Protein AF-0000000083546519 (afdb_homodimer)

Solvent-accessible surface area (backbone atoms only — not comparable to full-atom values): 33493 Å² total; per-residue (Å²): 128,83,66,42,63,59,53,36,8,59,69,40,72,47,51,48,66,50,45,44,37,45,74,42,60,39,81,87,55,53,68,71,55,40,50,40,39,49,52,29,22,59,76,56,67,45,58,69,40,39,33,60,42,20,69,64,51,72,47,56,51,20,33,34,37,54,40,74,28,47,90,74,61,39,64,69,41,63,61,58,43,33,22,48,48,17,26,45,58,50,32,48,74,72,65,33,44,40,31,50,45,76,20,68,44,68,68,51,42,40,51,50,50,49,51,38,56,51,23,52,58,37,61,30,38,39,33,69,64,35,46,68,86,35,64,53,59,52,51,34,57,73,65,68,50,58,48,22,27,39,32,68,56,94,75,54,80,96,44,39,31,17,31,59,60,38,31,58,54,32,23,51,52,48,44,53,42,41,74,73,66,52,83,44,68,25,39,40,30,39,54,80,51,28,41,66,34,45,31,26,50,51,13,41,51,51,42,41,47,74,75,70,48,80,84,55,68,69,39,51,36,66,21,55,69,27,34,69,35,12,21,52,34,38,44,54,27,59,74,74,46,80,56,47,25,36,42,31,66,27,39,42,22,32,42,14,24,48,48,33,42,68,74,73,41,93,62,82,53,30,38,32,21,24,55,48,51,80,63,31,72,56,39,74,64,21,42,14,18,29,29,48,48,46,33,54,47,19,27,52,32,45,46,50,41,51,35,59,76,66,65,46,87,69,85,68,45,62,50,74,46,70,68,46,79,43,86,42,58,27,58,111,128,83,68,43,63,58,53,36,9,58,69,40,71,45,51,49,67,51,44,47,36,44,74,42,61,39,82,87,57,54,68,70,54,40,49,42,41,49,52,30,22,58,77,55,67,44,58,68,40,40,33,60,42,21,70,64,51,74,46,56,52,20,34,33,36,55,40,74,27,46,89,58,72,37,65,68,40,62,61,58,43,34,21,49,49,17,27,44,57,50,33,48,76,73,65,33,44,40,31,51,46,75,22,65,44,68,69,51,42,39,52,50,50,50,50,37,55,50,23,52,58,37,62,31,38,39,33,70,64,36,45,68,85,35,64,54,60,52,52,34,58,73,65,71,49,59,48,24,26,38,33,68,57,93,74,56,81,95,45,39,32,19,29,58,60,40,31,57,54,32,23,51,52,46,44,53,42,40,75,74,66,52,82,41,68,25,38,40,30,39,57,80,51,29,40,65,34,45,32,25,50,50,13,40,50,51,42,41,47,75,74,68,48,79,85,56,68,69,40,50,35,66,22,53,68,28,34,70,36,13,21,53,34,39,43,56,25,60,74,76,44,81,56,46,26,35,42,31,67,27,40,42,21,32,42,14,24,49,48,35,42,68,72,71,42,94,63,83,53,29,38,33,20,24,54,47,52,80,64,32,72,55,39,73,65,21,42,13,16,29,30,49,48,46,33,56,48,19,27,51,32,45,48,49,39,50,36,59,76,65,65,46,88,68,84,69,45,63,50,75,44,69,66,44,78,46,83,40,58,27,59,111

Secondary structure (DSSP, 8-state):
-PPPHHHHHHHHTS-HHHHHHHHTT-TTS-HHHHHHHHHHHHHTT----HHHHHHHHS---EEEEEEE--TTTGGG-HHHHHHHHHHHHHHHHTT-EEEEEEESSHHHHHHHHHHHHHTT--SEEEES--BTT-HHHHHHHHHT--EEEES--S--TT-EEEE--HHHHHHHHHHHHHHTT---EEEEES-TTBHHHHHHHHHHHHHHHHTTPPPPGGGEEE--SSHHHHHHHHHHHHHH---SEEEESSHHHHHHHHHHHHHH-SS--EEEEES--GGGGGSSSPPEEEE--HHHHHHHHHHHHHHHHTT-S----EEE---EEE--GGG-/----HHHHHHHHTS-HHHHHHHHTT-TTS-HHHHHHHHHHHHHTT----HHHHHHHHS---EEEEEEE--TTTGGG-HHHHHHHHHHHHHHHHTT-EEEEEEESSHHHHHHHHHHHHHTT--SEEEES--BTT-HHHHHHHHTT--EEEES--S--TT-EEEE--HHHHHHHHHHHHHHTT---EEEEES-TTBHHHHHHHHHHHHHHHHTTPPPPGGGEEE--SSHHHHHHHHHHHHHH---SEEEESSHHHHHHHHHHHHHH-SS--EEEEES--GGGGGSSSPPEEEE--HHHHHHHHHHHHHHHHTT-S----EEE---EEE--GGG-

Organism: NCBI:txid360422

Radius of gyration: 27.4 Å; Cα contacts (8 Å, |Δi|>4): 1403; chains: 2; bounding box: 69×83×63 Å

Structure (mmCIF, N/CA/C/O backbone):
data_AF-0000000083546519-model_v1
#
loop_
_entity.id
_entity.type
_entity.pdbx_description
1 polymer 'LacI family transcriptional regulator'
#
loop_
_atom_site.group_PDB
_atom_site.id
_atom_site.type_symbol
_atom_site.label_atom_id
_atom_site.label_alt_id
_atom_site.label_comp_id
_atom_site.label_asym_id
_atom_site.label_entity_id
_atom_site.label_seq_id
_atom_site.pdbx_PDB_ins_code
_atom_site.Cartn_x
_atom_site.Cartn_y
_atom_site.Cartn_z
_atom_site.occupancy
_atom_site.B_iso_or_equiv
_atom_site.auth_seq_id
_atom_site.auth_comp_id
_atom_site.auth_asym_id
_atom_site.auth_atom_id
_atom_site.pdbx_PDB_model_num
ATOM 1 N N . MET A 1 1 ? -22.734 29.906 18.25 1 39.62 1 MET A N 1
ATOM 2 C CA . MET A 1 1 ? -21.469 30.641 18.203 1 39.62 1 MET A CA 1
ATOM 3 C C . MET A 1 1 ? -20.328 29.797 18.75 1 39.62 1 MET A C 1
ATOM 5 O O . MET A 1 1 ? -20.453 29.156 19.797 1 39.62 1 MET A O 1
ATOM 9 N N . SER A 1 2 ? -19.391 29.344 17.891 1 52.97 2 SER A N 1
ATOM 10 C CA . SER A 1 2 ? -18.359 28.453 18.391 1 52.97 2 SER A CA 1
ATOM 11 C C . SER A 1 2 ? -17.578 29.109 19.531 1 52.97 2 SER A C 1
ATOM 13 O O . SER A 1 2 ? -17.312 30.312 19.5 1 52.97 2 SER A O 1
ATOM 15 N N . VAL A 1 3 ? -17.594 28.469 20.672 1 65.81 3 VAL A N 1
ATOM 16 C CA . VAL A 1 3 ? -16.922 28.953 21.875 1 65.81 3 VAL A CA 1
ATOM 17 C C . VAL A 1 3 ? -15.5 29.391 21.531 1 65.81 3 VAL A C 1
ATOM 19 O O . VAL A 1 3 ? -14.789 28.703 20.781 1 65.81 3 VAL A O 1
ATOM 22 N N . THR A 1 4 ? -15.219 30.656 21.75 1 72.69 4 THR A N 1
ATOM 23 C CA . THR A 1 4 ? -13.891 31.203 21.484 1 72.69 4 THR A CA 1
ATOM 24 C C . THR A 1 4 ? -13.008 31.109 22.719 1 72.69 4 THR A C 1
ATOM 26 O O . THR A 1 4 ? -13.5 30.875 23.828 1 72.69 4 THR A O 1
ATOM 29 N N . ILE A 1 5 ? -11.727 31.25 22.344 1 79.06 5 ILE A N 1
ATOM 30 C CA . ILE A 1 5 ? -10.758 31.219 23.438 1 79.06 5 ILE A CA 1
ATOM 31 C C . ILE A 1 5 ? -11.102 32.312 24.453 1 79.06 5 ILE A C 1
ATOM 33 O O . ILE A 1 5 ? -10.898 32.125 25.656 1 79.06 5 ILE A O 1
ATOM 37 N N . ARG A 1 6 ? -11.602 33.469 24.031 1 84.69 6 ARG A N 1
ATOM 38 C CA . ARG A 1 6 ? -11.961 34.562 24.922 1 84.69 6 ARG A CA 1
ATOM 39 C C . ARG A 1 6 ? -13.094 34.188 25.859 1 84.69 6 ARG A C 1
ATOM 41 O O . ARG A 1 6 ? -13.102 34.531 27.031 1 84.69 6 ARG A O 1
ATOM 48 N N . GLU A 1 7 ? -13.992 33.375 25.25 1 84.75 7 GLU A N 1
ATOM 49 C CA . GLU A 1 7 ? -15.117 32.938 26.062 1 84.75 7 GLU A CA 1
ATOM 50 C C . GLU A 1 7 ? -14.672 31.938 27.125 1 84.75 7 GLU A C 1
ATOM 52 O O . GLU A 1 7 ? -15.141 31.969 28.266 1 84.75 7 GLU A O 1
ATOM 57 N N . VAL A 1 8 ? -13.805 31.094 26.688 1 86.81 8 VAL A N 1
ATOM 58 C CA . VAL A 1 8 ? -13.234 30.141 27.641 1 86.81 8 VAL A CA 1
ATOM 59 C C . VAL A 1 8 ? -12.508 30.891 28.75 1 86.81 8 VAL A C 1
ATOM 61 O O . VAL A 1 8 ? -12.648 30.562 29.938 1 86.81 8 VAL A O 1
ATOM 64 N N . ALA A 1 9 ? -11.781 31.859 28.375 1 89.12 9 ALA A N 1
ATOM 65 C CA . ALA A 1 9 ? -11.016 32.688 29.312 1 89.12 9 ALA A CA 1
ATOM 66 C C . ALA A 1 9 ? -11.945 33.375 30.312 1 89.12 9 ALA A C 1
ATOM 68 O O . ALA A 1 9 ? -11.664 33.375 31.516 1 89.12 9 ALA A O 1
ATOM 69 N N . LYS A 1 10 ? -12.977 33.875 29.828 1 88.38 10 LYS A N 1
ATOM 70 C CA . LYS A 1 10 ? -13.961 34.562 30.672 1 88.38 10 LYS A CA 1
ATOM 71 C C . LYS A 1 10 ? -14.555 33.594 31.688 1 88.38 10 LYS A C 1
ATOM 73 O O . LYS A 1 10 ? -14.656 33.906 32.875 1 88.38 10 LYS A O 1
ATOM 78 N N . LEU A 1 11 ? -14.844 32.438 31.141 1 88.69 11 LEU A N 1
ATOM 79 C CA . LEU A 1 11 ? -15.445 31.453 32.031 1 88.69 11 LEU A CA 1
ATOM 80 C C . LEU A 1 11 ? -14.445 30.969 33.062 1 88.69 11 LEU A C 1
ATOM 82 O O . LEU A 1 11 ? -14.812 30.734 34.219 1 88.69 11 LEU A O 1
ATOM 86 N N . ALA A 1 12 ? -13.328 30.766 32.688 1 90.44 12 ALA A N 1
ATOM 87 C CA . ALA A 1 12 ? -12.273 30.281 33.562 1 90.44 12 ALA A CA 1
ATOM 88 C C . ALA A 1 12 ? -11.68 31.406 34.406 1 90.44 12 ALA A C 1
ATOM 90 O O . ALA A 1 12 ? -10.875 31.172 35.312 1 90.44 12 ALA A O 1
ATOM 91 N N . ASN A 1 13 ? -12.023 32.625 34.188 1 90.31 13 ASN A N 1
ATOM 92 C CA . ASN A 1 13 ? -11.523 33.844 34.875 1 90.31 13 ASN A CA 1
ATOM 93 C C . ASN A 1 13 ? -10.016 33.969 34.75 1 90.31 13 ASN A C 1
ATOM 95 O O . ASN A 1 13 ? -9.312 34.156 35.719 1 90.31 13 ASN A O 1
ATOM 99 N N . VAL A 1 14 ? -9.594 33.688 33.562 1 91.31 14 VAL A N 1
ATOM 100 C CA . VAL A 1 14 ? -8.188 33.906 33.219 1 91.31 14 VAL A CA 1
ATOM 101 C C . VAL A 1 14 ? -8.102 34.688 31.922 1 91.31 14 VAL A C 1
ATOM 103 O O . VAL A 1 14 ? -9.117 35 31.281 1 91.31 14 VAL A O 1
ATOM 106 N N . SER A 1 15 ? -6.945 35.219 31.594 1 85.62 15 SER A N 1
ATOM 107 C CA . SER A 1 15 ? -6.746 35.906 30.328 1 85.62 15 SER A CA 1
ATOM 108 C C . SER A 1 15 ? -6.785 34.938 29.156 1 85.62 15 SER A C 1
ATOM 110 O O . SER A 1 15 ? -6.516 33.75 29.312 1 85.62 15 SER A O 1
ATOM 112 N N . PRO A 1 16 ? -7.129 35.438 27.938 1 85.56 16 PRO A N 1
ATOM 113 C CA . PRO A 1 16 ? -7.062 34.594 26.75 1 85.56 16 PRO A CA 1
ATOM 114 C C . PRO A 1 16 ? -5.668 34 26.531 1 85.56 16 PRO A C 1
ATOM 116 O O . PRO A 1 16 ? -5.535 32.844 26.094 1 85.56 16 PRO A O 1
ATOM 119 N N . SER A 1 17 ? -4.707 34.781 26.984 1 80.12 17 SER A N 1
ATOM 120 C CA . SER A 1 17 ? -3.328 34.312 26.859 1 80.12 17 SER A CA 1
ATOM 121 C C . SER A 1 17 ? -3.068 33.125 27.781 1 80.12 17 SER A C 1
ATOM 123 O O . SER A 1 17 ? -2.35 32.219 27.406 1 80.12 17 SER A O 1
ATOM 125 N N . THR A 1 18 ? -3.691 33.188 28.891 1 83.12 18 THR A N 1
ATOM 126 C CA . THR A 1 18 ? -3.535 32.094 29.828 1 83.12 18 THR A CA 1
ATOM 127 C C . THR A 1 18 ? -4.184 30.812 29.297 1 83.12 18 THR A C 1
ATOM 129 O O . THR A 1 18 ? -3.619 29.734 29.422 1 83.12 18 THR A O 1
ATOM 132 N N . VAL A 1 19 ? -5.336 30.984 28.641 1 82.5 19 VAL A N 1
ATOM 133 C CA . VAL A 1 19 ? -6.02 29.828 28.062 1 82.5 19 VAL A CA 1
ATOM 134 C C . VAL A 1 19 ? -5.145 29.219 26.969 1 82.5 19 VAL A C 1
ATOM 136 O O . VAL A 1 19 ? -4.977 28 26.922 1 82.5 19 VAL A O 1
ATOM 139 N N . SER A 1 20 ? -4.539 30.031 26.266 1 77.12 20 SER A N 1
ATOM 140 C CA . SER A 1 20 ? -3.66 29.578 25.203 1 77.12 20 SER A CA 1
ATOM 141 C C . SER A 1 20 ? -2.471 28.797 25.766 1 77.12 20 SER A C 1
ATOM 143 O O . SER A 1 20 ? -2.094 27.75 25.234 1 77.12 20 SER A O 1
ATOM 145 N N . ARG A 1 21 ? -2.006 29.344 26.828 1 75.5 21 ARG A N 1
ATOM 146 C CA . ARG A 1 21 ? -0.848 28.719 27.453 1 75.5 21 ARG A CA 1
ATOM 147 C C . ARG A 1 21 ? -1.23 27.391 28.109 1 75.5 21 ARG A C 1
ATOM 149 O O . ARG A 1 21 ? -0.437 26.438 28.109 1 75.5 21 ARG A O 1
ATOM 156 N N . VAL A 1 22 ? -2.436 27.312 28.562 1 76.94 22 VAL A N 1
ATOM 157 C CA . VAL A 1 22 ? -2.934 26.078 29.156 1 76.94 22 VAL A CA 1
ATOM 158 C C . VAL A 1 22 ? -3.105 25.016 28.078 1 76.94 22 VAL A C 1
ATOM 160 O O . VAL A 1 22 ? -2.707 23.859 28.25 1 76.94 22 VAL A O 1
ATOM 163 N N . ILE A 1 23 ? -3.617 25.484 26.969 1 72.19 23 ILE A N 1
ATOM 164 C CA . ILE A 1 23 ? -3.854 24.594 25.828 1 72.19 23 ILE A CA 1
ATOM 165 C C . ILE A 1 23 ? -2.523 24.047 25.312 1 72.19 23 ILE A C 1
ATOM 167 O O . ILE A 1 23 ? -2.43 22.891 24.922 1 72.19 23 ILE A O 1
ATOM 171 N N . ALA A 1 24 ? -1.516 24.844 25.5 1 66.62 24 ALA A N 1
ATOM 172 C CA . ALA A 1 24 ? -0.171 24.484 25.062 1 66.62 24 ALA A CA 1
ATOM 173 C C . ALA A 1 24 ? 0.578 23.734 26.156 1 66.62 24 ALA A C 1
ATOM 175 O O . ALA A 1 24 ? 1.776 23.469 26.031 1 66.62 24 ALA A O 1
ATOM 176 N N . ASP A 1 25 ? -0.082 23.453 27.156 1 68.94 25 ASP A N 1
ATOM 177 C CA . ASP A 1 25 ? 0.469 22.781 28.328 1 68.94 25 ASP A CA 1
ATOM 178 C C . ASP A 1 25 ? 1.745 23.453 28.812 1 68.94 25 ASP A C 1
ATOM 180 O O . ASP A 1 25 ? 2.742 22.797 29.094 1 68.94 25 ASP A O 1
ATOM 184 N N . ASN A 1 26 ? 1.715 24.688 28.828 1 67.31 26 ASN A N 1
ATOM 185 C CA . ASN A 1 26 ? 2.844 25.484 29.297 1 67.31 26 ASN A CA 1
ATOM 186 C C . ASN A 1 26 ? 3.182 25.188 30.75 1 67.31 26 ASN A C 1
ATOM 188 O O . ASN A 1 26 ? 2.318 25.281 31.625 1 67.31 26 ASN A O 1
ATOM 192 N N . PRO A 1 27 ? 4.352 24.75 30.969 1 70.88 27 PRO A N 1
ATOM 193 C CA . PRO A 1 27 ? 4.711 24.344 32.344 1 70.88 27 PRO A CA 1
ATOM 194 C C . PRO A 1 27 ? 4.668 25.516 33.312 1 70.88 27 PRO A C 1
ATOM 196 O O . PRO A 1 27 ? 4.633 25.297 34.531 1 70.88 27 PRO A O 1
ATOM 199 N N . LYS A 1 28 ? 4.594 26.719 32.906 1 80.31 28 LYS A N 1
ATOM 200 C CA . LYS A 1 28 ? 4.609 27.859 33.812 1 80.31 28 LYS A CA 1
ATOM 201 C C . LYS A 1 28 ? 3.225 28.125 34.406 1 80.31 28 LYS A C 1
ATOM 203 O O . LYS A 1 28 ? 3.082 28.906 35.344 1 80.31 28 LYS A O 1
ATOM 208 N N . ILE A 1 29 ? 2.303 27.484 33.844 1 80.38 29 ILE A N 1
ATOM 209 C CA . ILE A 1 29 ? 0.942 27.656 34.344 1 80.38 29 ILE A CA 1
ATOM 210 C C . ILE A 1 29 ? 0.659 26.625 35.438 1 80.38 29 ILE A C 1
ATOM 212 O O . ILE A 1 29 ? 0.988 25.453 35.281 1 80.38 29 ILE A O 1
ATOM 216 N N . SER A 1 30 ? 0.16 27.078 36.625 1 83.81 30 SER A N 1
ATOM 217 C CA . SER A 1 30 ? -0.118 26.203 37.781 1 83.81 30 SER A CA 1
ATOM 218 C C . SER A 1 30 ? -1.158 25.156 37.438 1 83.81 30 SER A C 1
ATOM 220 O O . SER A 1 30 ? -2.01 25.375 36.562 1 83.81 30 SER A O 1
ATOM 222 N N . ASP A 1 31 ? -1.058 24.031 38.031 1 82.75 31 ASP A N 1
ATOM 223 C CA . ASP A 1 31 ? -2.01 22.938 37.844 1 82.75 31 ASP A CA 1
ATOM 224 C C . ASP A 1 31 ? -3.436 23.391 38.156 1 82.75 31 ASP A C 1
ATOM 226 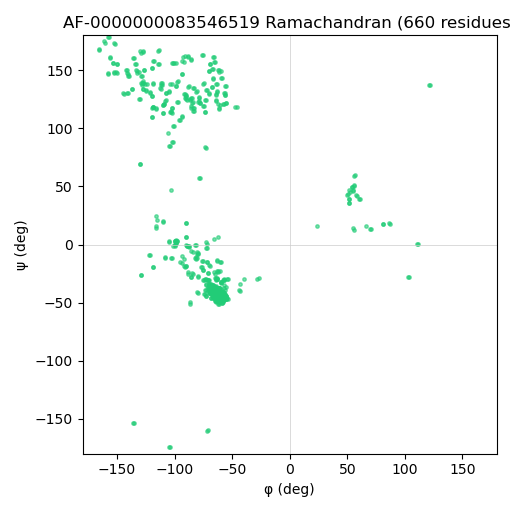O O . ASP A 1 31 ? -4.383 22.984 37.469 1 82.75 31 ASP A O 1
ATOM 230 N N . ALA A 1 32 ? -3.518 24.203 39.188 1 85.94 32 ALA A N 1
ATOM 231 C CA . ALA A 1 32 ? -4.832 24.703 39.562 1 85.94 32 ALA A CA 1
ATOM 232 C C . ALA A 1 32 ? -5.465 25.5 38.406 1 85.94 32 ALA A C 1
ATOM 234 O O . ALA A 1 32 ? -6.648 25.328 38.125 1 85.94 32 ALA A O 1
ATOM 235 N N . THR A 1 33 ? -4.664 26.219 37.75 1 86.69 33 THR A N 1
ATOM 236 C CA . THR A 1 33 ? -5.148 27.031 36.656 1 86.69 33 THR A CA 1
ATOM 237 C C . THR A 1 33 ? -5.473 26.156 35.438 1 86.69 33 THR A C 1
ATOM 239 O O . THR A 1 33 ? -6.48 26.375 34.75 1 86.69 33 THR A O 1
ATOM 242 N N . LYS A 1 34 ? -4.66 25.234 35.125 1 87.06 34 LYS A N 1
ATOM 243 C CA . LYS A 1 34 ? -4.91 24.297 34.031 1 87.06 34 LYS A CA 1
ATOM 244 C C . LYS A 1 34 ? -6.262 23.609 34.188 1 87.06 34 LYS A C 1
ATOM 246 O O . LYS A 1 34 ? -7.039 23.531 33.25 1 87.06 34 LYS A O 1
ATOM 251 N N . GLN A 1 35 ? -6.449 23.156 35.406 1 86.56 35 GLN A N 1
ATOM 252 C CA . GLN A 1 35 ? -7.691 22.438 35.656 1 86.56 35 GLN A CA 1
ATOM 253 C C . GLN A 1 35 ? -8.906 23.344 35.469 1 86.56 35 GLN A C 1
ATOM 255 O O . GLN A 1 35 ? -9.914 22.906 34.906 1 86.56 35 GLN A O 1
ATOM 260 N N . LYS A 1 36 ? -8.812 24.562 35.906 1 87.62 36 LYS A N 1
ATOM 261 C CA . LYS A 1 36 ? -9.891 25.531 35.75 1 87.62 36 LYS A CA 1
ATOM 262 C C . LYS A 1 36 ? -10.203 25.75 34.281 1 87.62 36 LYS A C 1
ATOM 264 O O . LYS A 1 36 ? -11.375 25.797 33.875 1 87.62 36 LYS A O 1
ATOM 269 N N . VAL A 1 37 ? -9.18 25.812 33.562 1 87.25 37 VAL A N 1
ATOM 270 C CA . VAL A 1 37 ? -9.336 26.078 32.125 1 87.25 37 VAL A CA 1
ATOM 271 C C . VAL A 1 37 ? -9.906 24.844 31.438 1 87.25 37 VAL A C 1
ATOM 273 O O . VAL A 1 37 ? -10.828 24.938 30.625 1 87.25 37 VAL A O 1
ATOM 276 N N . TYR A 1 38 ? -9.367 23.734 31.797 1 83.88 38 TYR A N 1
ATOM 277 C CA . TYR A 1 38 ? -9.875 22.5 31.203 1 83.88 38 TYR A CA 1
ATOM 278 C C . TYR A 1 38 ? -11.352 22.312 31.531 1 83.88 38 TYR A C 1
ATOM 280 O O . TYR A 1 38 ? -12.125 21.875 30.672 1 83.88 38 TYR A O 1
ATOM 288 N N . LYS A 1 39 ? -11.734 22.531 32.781 1 84 39 LYS A N 1
ATOM 289 C CA . LYS A 1 39 ? -13.133 22.453 33.188 1 84 39 LYS A CA 1
ATOM 290 C C . LYS A 1 39 ? -14.008 23.391 32.344 1 84 39 LYS A C 1
ATOM 292 O O . LYS A 1 39 ? -15.086 23 31.891 1 84 39 LYS A O 1
ATOM 297 N N . ALA A 1 40 ? -13.516 24.562 32.156 1 86.31 40 ALA A N 1
ATOM 298 C CA . ALA A 1 40 ? -14.242 25.531 31.344 1 86.31 40 ALA A CA 1
ATOM 299 C C . ALA A 1 40 ? -14.375 25.078 29.891 1 86.31 40 ALA A C 1
ATOM 301 O O . ALA A 1 40 ? -15.43 25.219 29.281 1 86.31 40 ALA A O 1
ATOM 302 N N . MET A 1 41 ? -13.289 24.547 29.359 1 81.25 41 MET A N 1
ATOM 303 C CA . MET A 1 41 ? -13.289 24.031 28 1 81.25 41 MET A CA 1
ATOM 304 C C . MET A 1 41 ? -14.305 22.906 27.828 1 81.25 41 MET A C 1
ATOM 306 O O . MET A 1 41 ? -15.047 22.875 26.844 1 81.25 41 MET A O 1
ATOM 310 N N . LYS A 1 42 ? -14.289 22.062 28.766 1 79.38 42 LYS A N 1
ATOM 311 C CA . LYS A 1 42 ? -15.234 20.938 28.75 1 79.38 42 LYS A CA 1
ATOM 312 C C . LYS A 1 42 ? -16.672 21.438 28.844 1 79.38 42 LYS A C 1
ATOM 314 O O . LYS A 1 42 ? -17.547 20.969 28.109 1 79.38 42 LYS A O 1
ATOM 319 N N . GLU A 1 43 ? -16.891 22.312 29.766 1 78.5 43 GLU A N 1
ATOM 320 C CA . GLU A 1 43 ? -18.234 22.844 29.969 1 78.5 43 GLU A CA 1
ATOM 321 C C . GLU A 1 43 ? -18.766 23.547 28.719 1 78.5 43 GLU A C 1
ATOM 323 O O . GLU A 1 43 ? -19.953 23.469 28.422 1 78.5 43 GLU A O 1
ATOM 328 N N . MET A 1 44 ? -17.766 24.125 28.047 1 79.69 44 MET A N 1
ATOM 329 C CA . MET A 1 44 ? -18.172 24.891 26.875 1 79.69 44 MET A CA 1
ATOM 330 C C . MET A 1 44 ? -18 24.078 25.609 1 79.69 44 MET A C 1
ATOM 332 O O . MET A 1 44 ? -18.234 24.578 24.5 1 79.69 44 MET A O 1
ATOM 336 N N . ASN A 1 45 ? -17.594 22.875 25.844 1 73.19 45 ASN A N 1
ATOM 337 C CA . ASN A 1 45 ? -17.297 22.016 24.703 1 73.19 45 ASN A CA 1
ATOM 338 C C . ASN A 1 45 ? -16.344 22.688 23.719 1 73.19 45 ASN A C 1
ATOM 340 O O . ASN A 1 45 ? -16.594 22.688 22.516 1 73.19 45 ASN A O 1
ATOM 344 N N . TYR A 1 46 ? -15.438 23.359 24.406 1 68.12 46 TYR A N 1
ATOM 345 C CA . TYR A 1 46 ? -14.43 24.062 23.625 1 68.12 46 TYR A CA 1
ATOM 346 C C . TYR A 1 46 ? -13.289 23.141 23.234 1 68.12 46 TYR A C 1
ATOM 348 O O . TYR A 1 46 ? -12.695 22.484 24.078 1 68.12 46 TYR A O 1
ATOM 356 N N . HIS A 1 47 ? -13.156 22.922 21.953 1 63.41 47 HIS A N 1
ATOM 357 C CA . HIS A 1 47 ? -12 22.203 21.422 1 63.41 47 HIS A CA 1
ATOM 358 C C . HIS A 1 47 ? -11.086 23.141 20.641 1 63.41 47 HIS A C 1
ATOM 360 O O . HIS A 1 47 ? -11.531 23.781 19.688 1 63.41 47 HIS A O 1
ATOM 366 N N . PRO A 1 48 ? -9.828 23.312 21.297 1 56.84 48 PRO A N 1
ATOM 367 C CA . PRO A 1 48 ? -8.922 24.234 20.609 1 56.84 48 PRO A CA 1
ATOM 368 C C . PRO A 1 48 ? -8.648 23.828 19.156 1 56.84 48 PRO A C 1
ATOM 370 O O . PRO A 1 48 ? -8.594 22.641 18.844 1 56.84 48 PRO A O 1
ATOM 373 N N . ASN A 1 49 ? -8.844 24.781 18.328 1 55.88 49 ASN A N 1
ATOM 374 C CA . ASN A 1 49 ? -8.484 24.562 16.922 1 55.88 49 ASN A CA 1
ATOM 375 C C . ASN A 1 49 ? -7.023 24.141 16.781 1 55.88 49 ASN A C 1
ATOM 377 O O . ASN A 1 49 ? -6.16 24.625 17.516 1 55.88 49 ASN A O 1
ATOM 381 N N . ALA A 1 50 ? -6.754 23 16.203 1 53.19 50 ALA A N 1
ATOM 382 C CA . ALA A 1 50 ? -5.383 22.531 16.031 1 53.19 50 ALA A CA 1
ATOM 383 C C . ALA A 1 50 ? -4.473 23.656 15.555 1 53.19 50 ALA A C 1
ATOM 385 O O . ALA A 1 50 ? -3.328 23.766 16 1 53.19 50 ALA A O 1
ATOM 386 N N . ILE A 1 51 ? -5.039 24.422 14.695 1 49.47 51 ILE A N 1
ATOM 387 C CA . ILE A 1 51 ? -4.27 25.5 14.094 1 49.47 51 ILE A CA 1
ATOM 388 C C . ILE A 1 51 ? -3.922 26.547 15.156 1 49.47 51 ILE A C 1
ATOM 390 O O . ILE A 1 51 ? -2.783 27.016 15.227 1 49.47 51 ILE A O 1
ATOM 394 N N . ALA A 1 52 ? -4.852 26.828 15.961 1 49.22 52 ALA A N 1
ATOM 395 C CA . ALA A 1 52 ? -4.605 27.781 17.031 1 49.22 52 ALA A CA 1
ATOM 396 C C . ALA A 1 52 ? -3.613 27.219 18.047 1 49.22 52 ALA A C 1
ATOM 398 O O . ALA A 1 52 ? -2.748 27.953 18.547 1 49.22 52 ALA A O 1
ATOM 399 N N . ARG A 1 53 ? -3.785 25.984 18.312 1 48.41 53 ARG A N 1
ATOM 400 C CA . ARG A 1 53 ? -2.859 25.312 19.234 1 48.41 53 ARG A CA 1
ATOM 401 C C . ARG A 1 53 ? -1.432 25.375 18.703 1 48.41 53 ARG A C 1
ATOM 403 O O . ARG A 1 53 ? -0.484 25.547 19.469 1 48.41 53 ARG A O 1
ATOM 410 N N . SER A 1 54 ? -1.382 25.094 17.359 1 52 54 SER A N 1
ATOM 411 C CA . SER A 1 54 ? -0.051 25.078 16.766 1 52 54 SER A CA 1
ATOM 412 C C . SER A 1 54 ? 0.611 26.453 16.859 1 52 54 SER A C 1
ATOM 414 O O . SER A 1 54 ? 1.834 26.547 16.984 1 52 54 SER A O 1
ATOM 416 N N . LEU A 1 55 ? -0.194 27.531 16.859 1 43.59 55 LEU A N 1
ATOM 417 C CA . LEU A 1 55 ? 0.326 28.891 16.984 1 43.59 55 LEU A CA 1
ATOM 418 C C . LEU A 1 55 ? 0.915 29.109 18.375 1 43.59 55 LEU A C 1
ATOM 420 O O . LEU A 1 55 ? 1.919 29.812 18.516 1 43.59 55 LEU A O 1
ATOM 424 N N . VAL A 1 56 ? 0.265 28.469 19.266 1 43.31 56 VAL A N 1
ATOM 425 C CA . VAL A 1 56 ? 0.75 28.672 20.641 1 43.31 56 VAL A CA 1
ATOM 426 C C . VAL A 1 56 ? 1.873 27.672 20.938 1 43.31 56 VAL A C 1
ATOM 428 O O . VAL A 1 56 ? 2.906 28.047 21.5 1 43.31 56 VAL A O 1
ATOM 431 N N . SER A 1 57 ? 1.602 26.391 20.641 1 48.75 57 SER A N 1
ATOM 432 C CA . SER A 1 57 ? 2.539 25.328 21.016 1 48.75 57 SER A CA 1
ATOM 433 C C . SER A 1 57 ? 3.668 25.203 20 1 48.75 57 SER A C 1
ATOM 435 O O . SER A 1 57 ? 4.707 24.609 20.281 1 48.75 57 SER A O 1
ATOM 437 N N . LYS A 1 58 ? 3.656 25.953 19.031 1 61.03 58 LYS A N 1
ATOM 438 C CA . LYS A 1 58 ? 4.66 25.922 17.984 1 61.03 58 LYS A CA 1
ATOM 439 C C . LYS A 1 58 ? 4.777 24.516 17.375 1 61.03 58 LYS A C 1
ATOM 441 O O . LYS A 1 58 ? 5.844 24.141 16.891 1 61.03 58 LYS A O 1
ATOM 446 N N . THR A 1 59 ? 3.67 23.516 17.688 1 79.62 59 THR A N 1
ATOM 447 C CA . THR A 1 59 ? 3.762 22.188 17.125 1 79.62 59 THR A CA 1
ATOM 448 C C . THR A 1 59 ? 2.461 21.797 16.422 1 79.62 59 THR A C 1
ATOM 450 O O . THR A 1 59 ? 1.374 22.141 16.891 1 79.62 59 THR A O 1
ATOM 453 N N . THR A 1 60 ? 2.539 21.188 15.328 1 86 60 THR A N 1
ATOM 454 C CA . THR A 1 60 ? 1.375 20.75 14.562 1 86 60 THR A CA 1
ATOM 455 C C . THR A 1 60 ? 1.014 19.312 14.906 1 86 60 THR A C 1
ATOM 457 O O . THR A 1 60 ? -0.082 18.844 14.586 1 86 60 THR A O 1
ATOM 460 N N . LYS A 1 61 ? 1.902 18.547 15.547 1 91.94 61 LYS A N 1
ATOM 461 C CA . LYS A 1 61 ? 1.783 17.109 15.797 1 91.94 61 LYS A CA 1
ATOM 462 C C . LYS A 1 61 ? 1.48 16.359 14.5 1 91.94 61 LYS A C 1
ATOM 464 O O . LYS A 1 61 ? 0.669 15.43 14.5 1 91.94 61 LYS A O 1
ATOM 469 N N . THR A 1 62 ? 2.041 16.812 13.438 1 94.5 62 THR A N 1
ATOM 470 C CA . THR A 1 62 ? 1.886 16.188 12.125 1 94.5 62 THR A CA 1
ATOM 471 C C . THR A 1 62 ? 3.246 15.914 11.492 1 94.5 62 THR A C 1
ATOM 473 O O . THR A 1 62 ? 4.148 16.75 11.562 1 94.5 62 THR A O 1
ATOM 476 N N . ILE A 1 63 ? 3.383 14.727 10.969 1 97.31 63 ILE A N 1
ATOM 477 C CA . ILE A 1 63 ? 4.602 14.312 10.281 1 97.31 63 ILE A CA 1
ATOM 478 C C . ILE A 1 63 ? 4.324 14.133 8.789 1 97.31 63 ILE A C 1
ATOM 480 O O . ILE A 1 63 ? 3.285 13.594 8.406 1 97.31 63 ILE A O 1
ATOM 484 N N . GLY A 1 64 ? 5.211 14.672 7.957 1 97.12 64 GLY A N 1
ATOM 485 C CA . GLY A 1 64 ? 5.102 14.492 6.52 1 97.12 64 GLY A CA 1
ATOM 486 C C . GLY A 1 64 ? 5.859 13.281 6.012 1 97.12 64 GLY A C 1
ATOM 487 O O . GLY A 1 64 ? 7.008 13.047 6.395 1 97.12 64 GLY A O 1
ATOM 488 N N . LEU A 1 65 ? 5.203 12.461 5.254 1 96.38 65 LEU A N 1
ATOM 489 C CA . LEU A 1 65 ? 5.797 11.312 4.586 1 96.38 65 LEU A CA 1
ATOM 490 C C . LEU A 1 65 ? 5.859 11.523 3.078 1 96.38 65 LEU A C 1
ATOM 492 O O . LEU A 1 65 ? 4.824 11.672 2.422 1 96.38 65 LEU A O 1
ATOM 496 N N . ILE A 1 66 ? 7.043 11.508 2.473 1 94.19 66 ILE A N 1
ATOM 497 C CA . ILE A 1 66 ? 7.242 11.773 1.051 1 94.19 66 ILE A CA 1
ATOM 498 C C . ILE A 1 66 ? 7.418 10.453 0.301 1 94.19 66 ILE A C 1
ATOM 500 O O . ILE A 1 66 ? 8.5 9.867 0.311 1 94.19 66 ILE A O 1
ATOM 504 N N . LEU A 1 67 ? 6.367 10.047 -0.355 1 89.44 67 LEU A N 1
ATOM 505 C CA . LEU A 1 67 ? 6.398 8.773 -1.076 1 89.44 67 LEU A CA 1
ATOM 506 C C . LEU A 1 67 ? 6.855 8.984 -2.516 1 89.44 67 LEU A C 1
ATOM 508 O O . LEU A 1 67 ? 6.324 9.836 -3.225 1 89.44 67 LEU A O 1
ATOM 512 N N . PRO A 1 68 ? 7.859 8.258 -2.879 1 81.31 68 PRO A N 1
ATOM 513 C CA . PRO A 1 68 ? 8.297 8.367 -4.273 1 81.31 68 PRO A CA 1
ATOM 514 C C . PRO A 1 68 ? 7.336 7.699 -5.25 1 81.31 68 PRO A C 1
ATOM 516 O O . PRO A 1 68 ? 6.73 6.676 -4.922 1 81.31 68 PRO A O 1
ATOM 519 N N . ASN A 1 69 ? 6.871 8.461 -6.207 1 68.06 69 ASN A N 1
ATOM 520 C CA . ASN A 1 69 ? 6.082 7.863 -7.281 1 68.06 69 ASN A CA 1
ATOM 521 C C . ASN A 1 69 ? 6.914 7.668 -8.547 1 68.06 69 ASN A C 1
ATOM 523 O O . ASN A 1 69 ? 7.684 8.547 -8.93 1 68.06 69 ASN A O 1
ATOM 527 N N . THR A 1 70 ? 7.551 6.59 -8.648 1 54.28 70 THR A N 1
ATOM 528 C CA . THR A 1 70 ? 8.242 6.504 -9.93 1 54.28 70 THR A CA 1
ATOM 529 C C . THR A 1 70 ? 7.238 6.383 -11.078 1 54.28 70 THR A C 1
ATOM 531 O O . THR A 1 70 ? 6.09 5.992 -10.867 1 54.28 70 THR A O 1
ATOM 534 N N . ASP A 1 71 ? 7.551 7.188 -12.141 1 46 71 ASP A N 1
ATOM 535 C CA . ASP A 1 71 ? 6.773 7.082 -13.367 1 46 71 ASP A CA 1
ATOM 536 C C . ASP A 1 71 ? 6.199 5.68 -13.539 1 46 71 ASP A C 1
ATOM 538 O O . ASP A 1 71 ? 5.273 5.473 -14.32 1 46 71 ASP A O 1
ATOM 542 N N . GLU A 1 72 ? 7.035 4.777 -12.953 1 42.31 72 GLU A N 1
ATOM 543 C CA . GLU A 1 72 ? 6.867 3.398 -13.406 1 42.31 72 GLU A CA 1
ATOM 544 C C . GLU A 1 72 ? 6.105 2.566 -12.375 1 42.31 72 GLU A C 1
ATOM 546 O O . GLU A 1 72 ? 6.121 1.336 -12.43 1 42.31 72 GLU A O 1
ATOM 551 N N . ASP A 1 73 ? 5 3.002 -11.805 1 46.47 73 ASP A N 1
ATOM 552 C CA . ASP A 1 73 ? 4.062 2.195 -11.023 1 46.47 73 ASP A CA 1
ATOM 553 C C . ASP A 1 73 ? 4.699 1.71 -9.727 1 46.47 73 ASP A C 1
ATOM 555 O O . ASP A 1 73 ? 4.508 0.56 -9.328 1 46.47 73 ASP A O 1
ATOM 559 N N . LEU A 1 74 ? 5.91 2.277 -9.195 1 45.78 74 LEU A N 1
ATOM 560 C CA . LEU A 1 74 ? 6.516 1.841 -7.945 1 45.78 74 LEU A CA 1
ATOM 561 C C . LEU A 1 74 ? 5.445 1.575 -6.887 1 45.78 74 LEU A C 1
ATOM 563 O O . LEU A 1 74 ? 5.645 0.75 -5.992 1 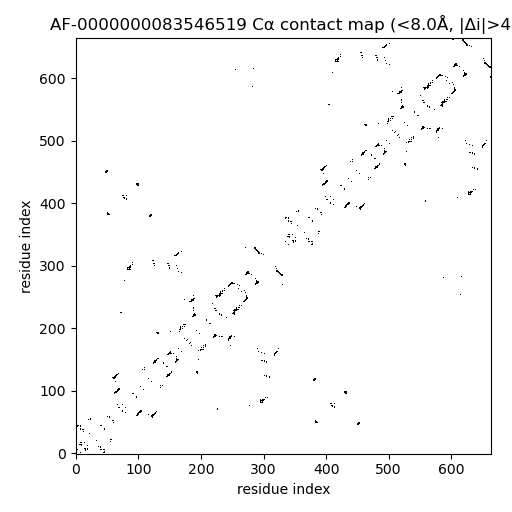45.78 74 LEU A O 1
ATOM 567 N N . PHE A 1 75 ? 4.266 2.355 -7.008 1 46.25 75 PHE A N 1
ATOM 568 C CA . PHE A 1 75 ? 3.273 2.518 -5.953 1 46.25 75 PHE A CA 1
ATOM 569 C C . PHE A 1 75 ? 2.582 1.192 -5.652 1 46.25 75 PHE A C 1
ATOM 571 O O . PHE A 1 75 ? 1.778 1.102 -4.723 1 46.25 75 PHE A O 1
ATOM 578 N N . VAL A 1 76 ? 3.086 0.217 -6.312 1 60.47 76 VAL A N 1
ATOM 579 C CA . VAL A 1 76 ? 2.344 -0.991 -5.961 1 60.47 76 VAL A CA 1
ATOM 580 C C . VAL A 1 76 ? 3.229 -1.916 -5.129 1 60.47 76 VAL A C 1
ATOM 582 O O . VAL A 1 76 ? 2.854 -3.059 -4.852 1 60.47 76 VAL A O 1
ATOM 585 N N . ASN A 1 77 ? 4.305 -1.125 -4.598 1 76 77 ASN A N 1
ATOM 586 C CA . ASN A 1 77 ? 5.184 -1.985 -3.809 1 76 77 ASN A CA 1
ATOM 587 C C . ASN A 1 77 ? 4.695 -2.115 -2.369 1 76 77 ASN A C 1
ATOM 589 O O . ASN A 1 77 ? 4.562 -1.114 -1.662 1 76 77 ASN A O 1
ATOM 593 N N . PRO A 1 78 ? 4.5 -3.326 -1.909 1 81.56 78 PRO A N 1
ATOM 594 C CA . PRO A 1 78 ? 4 -3.562 -0.553 1 81.56 78 PRO A CA 1
ATOM 595 C C . PRO A 1 78 ? 4.926 -3.004 0.523 1 81.56 78 PRO A C 1
ATOM 597 O O . PRO A 1 78 ? 4.508 -2.816 1.669 1 81.56 78 PRO A O 1
ATOM 600 N N . PHE A 1 79 ? 6.164 -2.684 0.129 1 86 79 PHE A N 1
ATOM 601 C CA . PHE A 1 79 ? 7.129 -2.109 1.061 1 86 79 PHE A CA 1
ATOM 602 C C . PHE A 1 79 ? 6.59 -0.82 1.669 1 86 79 PHE A C 1
ATOM 604 O O . PHE A 1 79 ? 6.684 -0.612 2.881 1 86 79 PHE A O 1
ATOM 611 N N . PHE A 1 80 ? 5.992 -0.03 0.949 1 85.12 80 PHE A N 1
ATOM 612 C CA . PHE A 1 80 ? 5.566 1.288 1.404 1 85.12 80 PHE A CA 1
ATOM 613 C C . PHE A 1 80 ? 4.348 1.182 2.314 1 85.12 80 PHE A C 1
ATOM 615 O O . PHE A 1 80 ? 4.215 1.944 3.273 1 85.12 80 PHE A O 1
ATOM 622 N N . ILE A 1 81 ? 3.59 0.239 2.072 1 83.56 81 ILE A N 1
ATOM 623 C CA . ILE A 1 81 ? 2.441 0.021 2.945 1 83.56 81 ILE A CA 1
ATOM 624 C C . ILE A 1 81 ? 2.92 -0.447 4.316 1 83.56 81 ILE A C 1
ATOM 626 O O . ILE A 1 81 ? 2.385 -0.023 5.344 1 83.56 81 ILE A O 1
ATOM 630 N N . GLN A 1 82 ? 3.893 -1.316 4.266 1 88.12 82 GLN A N 1
ATOM 631 C CA . GLN A 1 82 ? 4.395 -1.87 5.52 1 88.12 82 GLN A CA 1
ATOM 632 C C . GLN A 1 82 ? 5.074 -0.794 6.363 1 88.12 82 GLN A C 1
ATOM 634 O O . GLN A 1 82 ? 4.895 -0.745 7.582 1 88.12 82 GLN A O 1
ATOM 639 N N . ILE A 1 83 ? 5.848 0.06 5.676 1 92.19 83 ILE A N 1
ATOM 640 C CA . ILE A 1 83 ? 6.504 1.085 6.484 1 92.19 83 ILE A CA 1
ATOM 641 C C . ILE A 1 83 ? 5.461 2.078 6.996 1 92.19 83 ILE A C 1
ATOM 643 O O . ILE A 1 83 ? 5.598 2.613 8.102 1 92.19 83 ILE A O 1
ATOM 647 N N . MET A 1 84 ? 4.402 2.348 6.203 1 91.06 84 MET A N 1
ATOM 648 C CA . MET A 1 84 ? 3.342 3.25 6.641 1 91.06 84 MET A CA 1
ATOM 649 C C . MET A 1 84 ? 2.635 2.701 7.875 1 91.06 84 MET A C 1
ATOM 651 O O . MET A 1 84 ? 2.264 3.461 8.773 1 91.06 84 MET A O 1
ATOM 655 N N . ARG A 1 85 ? 2.475 1.451 7.867 1 88.12 85 ARG A N 1
ATOM 656 C CA . ARG A 1 85 ? 1.868 0.814 9.031 1 88.12 85 ARG A CA 1
ATOM 657 C C . ARG A 1 85 ? 2.742 0.987 10.266 1 88.12 85 ARG A C 1
ATOM 659 O O . ARG A 1 85 ? 2.248 1.349 11.336 1 88.12 85 ARG A O 1
ATOM 666 N N . GLY A 1 86 ? 4.008 0.683 10.109 1 92.94 86 GLY A N 1
ATOM 667 C CA . GLY A 1 86 ? 4.938 0.867 11.211 1 92.94 86 GLY A CA 1
ATOM 668 C C . GLY A 1 86 ? 4.988 2.295 11.719 1 92.94 86 GLY A C 1
ATOM 669 O O . GLY A 1 86 ? 4.977 2.529 12.93 1 92.94 86 GLY A O 1
ATOM 670 N N . ILE A 1 87 ? 4.953 3.229 10.758 1 95.81 87 ILE A N 1
ATOM 671 C CA . ILE A 1 87 ? 4.957 4.648 11.094 1 95.81 87 ILE A CA 1
ATOM 672 C C . ILE A 1 87 ? 3.701 5 11.891 1 95.81 87 ILE A C 1
ATOM 674 O O . ILE A 1 87 ? 3.781 5.645 12.938 1 95.81 87 ILE A O 1
ATOM 678 N N . SER A 1 88 ? 2.578 4.527 11.422 1 91.75 88 SER A N 1
ATOM 679 C CA . SER A 1 88 ? 1.301 4.852 12.047 1 91.75 88 SER A CA 1
ATOM 680 C C . SER A 1 88 ? 1.221 4.297 13.469 1 91.75 88 SER A C 1
ATOM 682 O O . SER A 1 88 ? 0.657 4.934 14.359 1 91.75 88 SER A O 1
ATOM 684 N N . HIS A 1 89 ? 1.754 3.137 13.648 1 91.44 89 HIS A N 1
ATOM 685 C CA . HIS A 1 89 ? 1.68 2.475 14.945 1 91.44 89 HIS A CA 1
ATOM 686 C C . HIS A 1 89 ? 2.301 3.336 16.031 1 91.44 89 HIS A C 1
ATOM 688 O O . HIS A 1 89 ? 1.665 3.6 17.062 1 91.44 89 HIS A O 1
ATOM 694 N N . TYR A 1 90 ? 3.484 3.828 15.805 1 95.75 90 TYR A N 1
ATOM 695 C CA . TYR A 1 90 ? 4.156 4.621 16.828 1 95.75 90 TYR A CA 1
ATOM 696 C C . TYR A 1 90 ? 3.621 6.051 16.844 1 95.75 90 TYR A C 1
ATOM 698 O O . TYR A 1 90 ? 3.424 6.629 17.922 1 95.75 90 TYR A O 1
ATOM 706 N N . ALA A 1 91 ? 3.385 6.664 15.672 1 95.62 91 ALA A N 1
ATOM 707 C CA . ALA A 1 91 ? 2.912 8.047 15.586 1 95.62 91 ALA A CA 1
ATOM 708 C C . ALA A 1 91 ? 1.592 8.219 16.328 1 95.62 91 ALA A C 1
ATOM 710 O O . ALA A 1 91 ? 1.424 9.172 17.094 1 95.62 91 ALA A O 1
ATOM 711 N N . GLN A 1 92 ? 0.736 7.277 16.094 1 89.19 92 GLN A N 1
ATOM 712 C CA . GLN A 1 92 ? -0.573 7.363 16.734 1 89.19 92 GLN A CA 1
ATOM 713 C C . GLN A 1 92 ? -0.455 7.227 18.25 1 89.19 92 GLN A C 1
ATOM 715 O O . GLN A 1 92 ? -1.145 7.926 19 1 89.19 92 GLN A O 1
ATOM 720 N N . LYS A 1 93 ? 0.418 6.316 18.688 1 91.31 93 LYS A N 1
ATOM 721 C CA . LYS A 1 93 ? 0.672 6.145 20.109 1 91.31 93 LYS A CA 1
ATOM 722 C C . LYS A 1 93 ? 1.143 7.449 20.75 1 91.31 93 LYS A C 1
ATOM 724 O 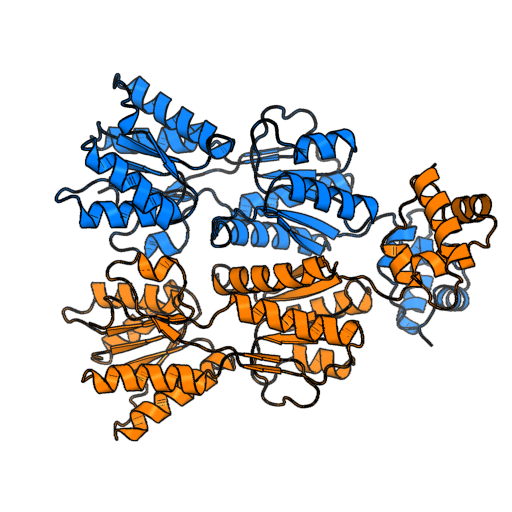O . LYS A 1 93 ? 0.833 7.73 21.906 1 91.31 93 LYS A O 1
ATOM 729 N N . LYS A 1 94 ? 1.835 8.281 19.984 1 93.5 94 LYS A N 1
ATOM 730 C CA . LYS A 1 94 ? 2.412 9.523 20.5 1 93.5 94 LYS A CA 1
ATOM 731 C C . LYS A 1 94 ? 1.529 10.719 20.156 1 93.5 94 LYS A C 1
ATOM 733 O O . LYS A 1 94 ? 1.9 11.867 20.406 1 93.5 94 LYS A O 1
ATOM 738 N N . GLY A 1 95 ? 0.337 10.422 19.5 1 90.44 95 GLY A N 1
ATOM 739 C CA . GLY A 1 95 ? -0.631 11.469 19.188 1 90.44 95 GLY A CA 1
ATOM 740 C C . GLY A 1 95 ? -0.282 12.258 17.953 1 90.44 95 GLY A C 1
ATOM 741 O O . GLY A 1 95 ? -0.74 13.391 17.781 1 90.44 95 GLY A O 1
ATOM 742 N N . TYR A 1 96 ? 0.61 11.719 17.094 1 93.94 96 TYR A N 1
ATOM 743 C CA . TYR A 1 96 ? 0.98 12.391 15.852 1 93.94 96 TYR A CA 1
ATOM 744 C C . TYR A 1 96 ? 0.116 11.906 14.688 1 93.94 96 TYR A C 1
ATOM 746 O O . TYR A 1 96 ? -0.271 10.734 14.641 1 93.94 96 TYR A O 1
ATOM 754 N N . TYR A 1 97 ? -0.148 12.812 13.789 1 92.69 97 TYR A N 1
ATOM 755 C CA . TYR A 1 97 ? -0.808 12.492 12.523 1 92.69 97 TYR A CA 1
ATOM 756 C C . TYR A 1 97 ? 0.201 12.422 11.383 1 92.69 97 TYR A C 1
ATOM 758 O O . TYR A 1 97 ? 1.288 13 11.469 1 92.69 97 TYR A O 1
ATOM 766 N N . ILE A 1 98 ? -0.186 11.68 10.328 1 95.69 98 ILE A N 1
ATOM 767 C CA . ILE A 1 98 ? 0.723 11.523 9.203 1 95.69 98 ILE A CA 1
ATOM 768 C C . ILE A 1 98 ? 0.078 12.078 7.934 1 95.69 98 ILE A C 1
ATOM 770 O O . ILE A 1 98 ? -1.069 11.758 7.617 1 95.69 98 ILE A O 1
ATOM 774 N N . MET A 1 99 ? 0.814 12.922 7.297 1 95.25 99 MET A N 1
ATOM 775 C CA . MET A 1 99 ? 0.461 13.438 5.977 1 95.25 99 MET A CA 1
ATOM 776 C C . MET A 1 99 ? 1.366 12.844 4.902 1 95.25 99 MET A C 1
ATOM 778 O O . MET A 1 99 ? 2.586 12.805 5.066 1 95.25 99 MET A O 1
ATOM 782 N N . TYR A 1 100 ? 0.699 12.344 3.83 1 92.25 100 TYR A N 1
ATOM 783 C CA . TYR A 1 100 ? 1.545 11.766 2.793 1 92.25 100 TYR A CA 1
ATOM 784 C C . TYR A 1 100 ? 1.361 12.492 1.468 1 92.25 100 TYR A C 1
ATOM 786 O O . TYR A 1 100 ? 0.332 13.133 1.242 1 92.25 100 TYR A O 1
ATOM 794 N N . THR A 1 101 ? 2.41 12.469 0.696 1 88.19 101 THR A N 1
ATOM 795 C CA . THR A 1 101 ? 2.363 12.977 -0.671 1 88.19 101 THR A CA 1
ATOM 796 C C . THR A 1 101 ? 3.146 12.07 -1.612 1 88.19 101 THR A C 1
ATOM 798 O O . THR A 1 101 ? 4.113 11.422 -1.2 1 88.19 101 THR A O 1
ATOM 801 N N . TYR A 1 102 ? 2.582 11.992 -2.811 1 85.19 102 TYR A N 1
ATOM 802 C CA . TYR A 1 102 ? 3.297 11.297 -3.877 1 85.19 102 TYR A CA 1
ATOM 803 C C . TYR A 1 102 ? 4.039 12.281 -4.77 1 85.19 102 TYR A C 1
ATOM 805 O O . TYR A 1 102 ? 3.555 13.391 -5.023 1 85.19 102 TYR A O 1
ATOM 813 N N . SER A 1 103 ? 5.215 11.867 -5.117 1 85.56 103 SER A N 1
ATOM 814 C CA . SER A 1 103 ? 5.984 12.703 -6.031 1 85.56 103 SER A CA 1
ATOM 815 C C . SER A 1 103 ? 6.5 11.898 -7.219 1 85.56 103 SER A C 1
ATOM 817 O O . SER A 1 103 ? 6.91 10.75 -7.066 1 85.56 103 SER A O 1
ATOM 819 N N . ASN A 1 104 ? 6.543 12.523 -8.359 1 81.06 104 ASN A N 1
ATOM 820 C CA . ASN A 1 104 ? 6.922 11.836 -9.594 1 81.06 104 ASN A CA 1
ATOM 821 C C . ASN A 1 104 ? 8.438 11.773 -9.75 1 81.06 104 ASN A C 1
ATOM 823 O O . ASN A 1 104 ? 8.953 10.945 -10.508 1 81.06 104 ASN A O 1
ATOM 827 N N . ASN A 1 105 ? 9.062 12.734 -9.117 1 86.19 105 ASN A N 1
ATOM 828 C CA . ASN A 1 105 ? 10.516 12.781 -9.188 1 86.19 105 ASN A CA 1
ATOM 829 C C . ASN A 1 105 ? 11.109 13.539 -8.008 1 86.19 105 ASN A C 1
ATOM 831 O O . ASN A 1 105 ? 10.375 14.109 -7.191 1 86.19 105 ASN A O 1
ATOM 835 N N . GLU A 1 106 ? 12.398 13.594 -7.98 1 88.56 106 GLU A N 1
ATOM 836 C CA . GLU A 1 106 ? 13.109 14.164 -6.84 1 88.56 106 GLU A CA 1
ATOM 837 C C . GLU A 1 106 ? 12.867 15.672 -6.734 1 88.56 106 GLU A C 1
ATOM 839 O O . GLU A 1 106 ? 12.773 16.219 -5.629 1 88.56 106 GLU A O 1
ATOM 844 N N . ASP A 1 107 ? 12.789 16.359 -7.844 1 90.19 107 ASP A N 1
ATOM 845 C CA . ASP A 1 107 ? 12.547 17.797 -7.824 1 90.19 107 ASP A CA 1
ATOM 846 C C . ASP A 1 107 ? 11.172 18.125 -7.242 1 90.19 107 ASP A C 1
ATOM 848 O O . ASP A 1 107 ? 11.031 19.062 -6.461 1 90.19 107 ASP A O 1
ATOM 852 N N . GLN A 1 108 ? 10.258 17.344 -7.617 1 90.25 108 GLN A N 1
ATOM 853 C CA . GLN A 1 108 ? 8.914 17.516 -7.078 1 90.25 108 GLN A CA 1
ATOM 854 C C . GLN A 1 108 ? 8.875 17.219 -5.586 1 90.25 108 GLN A C 1
ATOM 856 O O . GLN A 1 108 ? 8.125 17.844 -4.836 1 90.25 108 GLN A O 1
ATOM 861 N N . GLU A 1 109 ? 9.672 16.25 -5.184 1 93.06 109 GLU A N 1
ATOM 862 C CA . GLU A 1 109 ? 9.773 15.945 -3.756 1 93.06 109 GLU A CA 1
ATOM 863 C C . GLU A 1 109 ? 10.25 17.172 -2.973 1 93.06 109 GLU A C 1
ATOM 865 O O . GLU A 1 109 ? 9.656 17.531 -1.95 1 93.06 109 GLU A O 1
ATOM 870 N N . VAL A 1 110 ? 11.281 17.828 -3.492 1 94.75 110 VAL A N 1
ATOM 871 C CA . VAL A 1 110 ? 11.836 19 -2.832 1 94.75 110 VAL A CA 1
ATOM 872 C C . VAL A 1 110 ? 10.789 20.109 -2.785 1 94.75 110 VAL A C 1
ATOM 874 O O . VAL A 1 1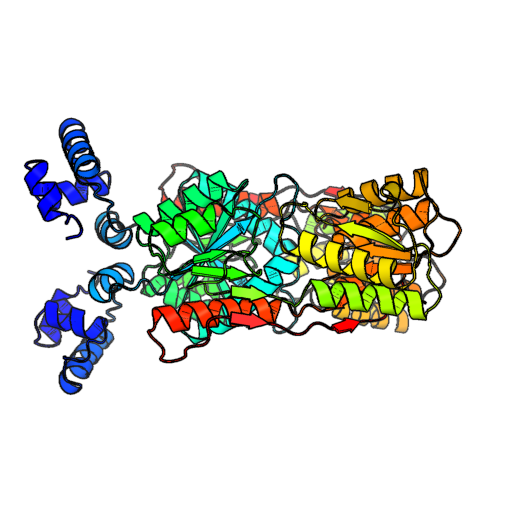10 ? 10.633 20.781 -1.763 1 94.75 110 VAL A O 1
ATOM 877 N N . GLU A 1 111 ? 10.086 20.234 -3.842 1 91.31 111 GLU A N 1
ATOM 878 C CA . GLU A 1 111 ? 9.047 21.266 -3.904 1 91.31 111 GLU A CA 1
ATOM 879 C C . GLU A 1 111 ? 7.969 21.031 -2.85 1 91.31 111 GLU A C 1
ATOM 881 O O . GLU A 1 111 ? 7.523 21.969 -2.186 1 91.31 111 GLU A O 1
ATOM 886 N N . TYR A 1 112 ? 7.609 19.828 -2.703 1 90.38 112 TYR A N 1
ATOM 887 C CA . TYR A 1 112 ? 6.578 19.484 -1.728 1 90.38 112 TYR A CA 1
ATOM 888 C C . TYR A 1 112 ? 7.086 19.688 -0.305 1 90.38 112 TYR A C 1
ATOM 890 O O . TYR A 1 112 ? 6.363 20.203 0.553 1 90.38 112 TYR A O 1
ATOM 898 N N . ILE A 1 113 ? 8.305 19.266 -0.12 1 94.06 113 ILE A N 1
ATOM 899 C CA . ILE A 1 113 ? 8.922 19.453 1.188 1 94.06 113 ILE A CA 1
ATOM 900 C C . ILE A 1 113 ? 8.953 20.938 1.537 1 94.06 113 ILE A C 1
ATOM 902 O O . ILE A 1 113 ? 8.555 21.328 2.637 1 94.06 113 ILE A O 1
ATOM 906 N N . ALA A 1 114 ? 9.344 21.719 0.605 1 90.94 114 ALA A N 1
ATOM 907 C CA . ALA A 1 114 ? 9.398 23.172 0.809 1 90.94 114 ALA A CA 1
ATOM 908 C C . ALA A 1 114 ? 8.023 23.734 1.138 1 90.94 114 ALA A C 1
ATOM 910 O O . ALA A 1 114 ? 7.883 24.562 2.049 1 90.94 114 ALA A O 1
ATOM 911 N N . SER A 1 115 ? 7.078 23.266 0.414 1 86.69 115 SER A N 1
ATOM 912 C CA . SER A 1 115 ? 5.711 23.734 0.623 1 86.69 115 SER A CA 1
ATOM 913 C C . SER A 1 115 ? 5.211 23.375 2.018 1 86.69 115 SER A C 1
ATOM 915 O O . SER A 1 115 ? 4.621 24.203 2.707 1 86.69 115 SER A O 1
ATOM 917 N N . LEU A 1 116 ? 5.465 22.156 2.479 1 88.5 116 LEU A N 1
ATOM 918 C CA . LEU A 1 116 ? 5.047 21.688 3.797 1 88.5 116 LEU A CA 1
ATOM 919 C C . LEU A 1 116 ? 5.742 22.484 4.898 1 88.5 116 LEU A C 1
ATOM 921 O O . LEU A 1 116 ? 5.109 22.859 5.887 1 88.5 116 LEU A O 1
ATOM 925 N N . MET A 1 117 ? 6.992 22.719 4.684 1 85.5 117 MET A N 1
ATOM 926 C CA . MET A 1 117 ? 7.801 23.438 5.66 1 85.5 117 MET A CA 1
ATOM 927 C C . MET A 1 117 ? 7.367 24.891 5.762 1 85.5 117 MET A C 1
ATOM 929 O O . MET A 1 117 ? 7.133 25.406 6.855 1 85.5 117 MET A O 1
ATOM 933 N N . ASN A 1 118 ? 7.191 25.469 4.637 1 80.06 118 ASN A N 1
ATOM 934 C CA . ASN A 1 118 ? 6.895 26.891 4.598 1 80.06 118 ASN A CA 1
ATOM 935 C C . ASN A 1 118 ? 5.488 27.188 5.117 1 80.06 118 ASN A C 1
ATOM 937 O O . ASN A 1 118 ? 5.254 28.234 5.715 1 80.06 118 ASN A O 1
ATOM 941 N N . SER A 1 119 ? 4.648 26.25 4.918 1 76.94 119 SER A N 1
ATOM 942 C CA . SER A 1 119 ? 3.279 26.438 5.387 1 76.94 119 SER A CA 1
ATOM 943 C C . SER A 1 119 ? 3.107 2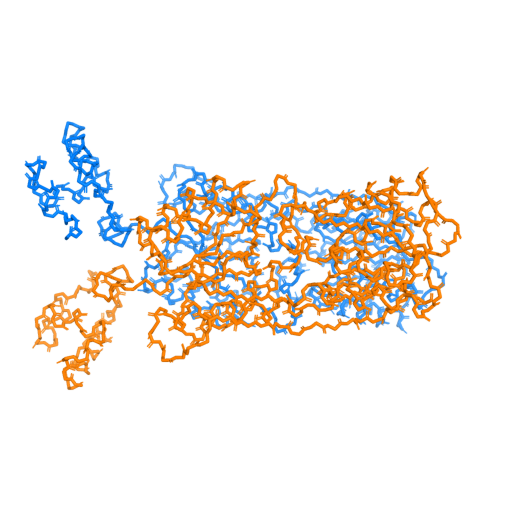5.922 6.812 1 76.94 119 SER A C 1
ATOM 945 O O . SER A 1 119 ? 2.006 25.969 7.367 1 76.94 119 SER A O 1
ATOM 947 N N . ARG A 1 120 ? 4.141 25.391 7.406 1 82.31 120 ARG A N 1
ATOM 948 C CA . ARG A 1 120 ? 4.172 24.875 8.766 1 82.31 120 ARG A CA 1
ATOM 949 C C . ARG A 1 120 ? 3.072 23.828 8.992 1 82.31 120 ARG A C 1
ATOM 951 O O . ARG A 1 120 ? 2.336 23.906 9.977 1 82.31 120 ARG A O 1
ATOM 958 N N . ARG A 1 121 ? 2.988 22.984 8.078 1 86.19 121 ARG A N 1
ATOM 959 C CA . ARG A 1 121 ? 1.945 21.969 8.133 1 86.19 121 ARG A CA 1
ATOM 960 C C . ARG A 1 121 ? 2.416 20.734 8.914 1 86.19 121 ARG A C 1
ATOM 962 O O . ARG A 1 121 ? 1.6 19.969 9.422 1 86.19 121 ARG A O 1
ATOM 969 N N . VAL A 1 122 ? 3.732 20.562 8.961 1 93.75 122 VAL A N 1
ATOM 970 C CA . VAL A 1 122 ? 4.281 19.375 9.617 1 93.75 122 VAL A CA 1
ATOM 971 C C . VAL A 1 122 ? 5.438 19.781 10.523 1 93.75 122 VAL A C 1
ATOM 973 O O . VAL A 1 122 ? 6.059 20.828 10.328 1 93.75 122 VAL A O 1
ATOM 976 N N . ASP A 1 123 ? 5.648 18.938 11.5 1 95.12 123 ASP A N 1
ATOM 977 C CA . ASP A 1 123 ? 6.742 19.188 12.438 1 95.12 123 ASP A CA 1
ATOM 978 C C . ASP A 1 123 ? 8.023 18.5 11.977 1 95.12 123 ASP A C 1
ATOM 980 O O . ASP A 1 123 ? 9.117 18.828 12.438 1 95.12 123 ASP A O 1
ATOM 984 N N . GLY A 1 124 ? 7.941 17.562 11.133 1 97.31 124 GLY A N 1
ATOM 985 C CA . GLY A 1 124 ? 9.062 16.797 10.617 1 97.31 124 GLY A CA 1
ATOM 986 C C . GLY A 1 124 ? 8.719 15.984 9.391 1 97.31 124 GLY A C 1
ATOM 987 O O . GLY A 1 124 ? 7.547 15.852 9.031 1 97.31 124 GLY A O 1
ATOM 988 N N . ILE A 1 125 ? 9.781 15.477 8.75 1 98.06 125 ILE A N 1
ATOM 989 C CA . ILE A 1 125 ? 9.602 14.805 7.469 1 98.06 125 ILE A CA 1
ATOM 990 C C . ILE A 1 125 ? 10.25 13.422 7.52 1 98.06 125 ILE A C 1
ATOM 992 O O . ILE A 1 125 ? 11.32 13.25 8.109 1 98.06 125 ILE A O 1
ATOM 996 N N . ILE A 1 126 ? 9.586 12.438 6.949 1 98.38 126 ILE A N 1
ATOM 997 C CA . ILE A 1 126 ? 10.164 11.117 6.723 1 98.38 126 ILE A CA 1
ATOM 998 C C . ILE A 1 126 ? 10.445 10.922 5.234 1 98.38 126 ILE A C 1
ATOM 1000 O O . ILE A 1 126 ? 9.555 11.109 4.402 1 98.38 126 ILE A O 1
ATOM 1004 N N . LEU A 1 127 ? 11.664 10.602 4.895 1 97.12 127 LEU A N 1
ATOM 1005 C CA . LEU A 1 127 ? 12.062 10.203 3.549 1 97.12 127 LEU A CA 1
ATOM 1006 C C . LEU A 1 127 ? 12.242 8.688 3.467 1 97.12 127 LEU A C 1
ATOM 1008 O O . LEU A 1 127 ? 13.148 8.133 4.098 1 97.12 127 LEU A O 1
ATOM 1012 N N . PRO A 1 128 ? 11.453 8.023 2.641 1 94.75 128 PRO A N 1
ATOM 1013 C CA . PRO A 1 128 ? 11.438 6.559 2.689 1 94.75 128 PRO A CA 1
ATOM 1014 C C . PRO A 1 128 ? 12.516 5.934 1.804 1 94.75 128 PRO A C 1
ATOM 1016 O O . PRO A 1 128 ? 12.602 4.707 1.705 1 94.75 128 PRO A O 1
ATOM 1019 N N . VAL A 1 129 ? 13.305 6.695 1.082 1 90.81 129 VAL A N 1
ATOM 1020 C CA . VAL A 1 129 ? 14.398 6.199 0.252 1 90.81 129 VAL A CA 1
ATOM 1021 C C . VAL A 1 129 ? 15.586 7.156 0.335 1 90.81 129 VAL A C 1
ATOM 1023 O O . VAL A 1 129 ? 15.414 8.344 0.604 1 90.81 129 VAL A O 1
ATOM 1026 N N . VAL A 1 130 ? 16.734 6.633 0.182 1 94.56 130 VAL A N 1
ATOM 1027 C CA . VAL A 1 130 ? 17.953 7.43 0.134 1 94.56 130 VAL A CA 1
ATOM 1028 C C . VAL A 1 130 ? 18.672 7.199 -1.194 1 94.56 130 VAL A C 1
ATOM 1030 O O . VAL A 1 130 ? 18.844 6.055 -1.619 1 94.56 130 VAL A O 1
ATOM 1033 N N . ARG A 1 131 ? 19 8.328 -1.784 1 94.44 131 ARG A N 1
ATOM 1034 C CA . ARG A 1 131 ? 19.734 8.312 -3.047 1 94.44 131 ARG A CA 1
ATOM 1035 C C . ARG A 1 131 ? 21.125 8.891 -2.881 1 94.44 131 ARG A C 1
ATOM 1037 O O . ARG A 1 131 ? 21.391 9.625 -1.924 1 94.44 131 ARG A O 1
ATOM 1044 N N . LYS A 1 132 ? 22.016 8.406 -3.859 1 94.12 132 LYS A N 1
ATOM 1045 C CA . LYS A 1 132 ? 23.281 9.125 -3.977 1 94.12 132 LYS A CA 1
ATOM 1046 C C . LYS A 1 132 ? 23.047 10.609 -4.25 1 94.12 132 LYS A C 1
ATOM 1048 O O . LYS A 1 132 ? 22.234 10.969 -5.102 1 94.12 132 LYS A O 1
ATOM 1053 N N . ASN A 1 133 ? 23.672 11.492 -3.531 1 93.31 133 ASN A N 1
ATOM 1054 C CA . ASN A 1 133 ? 23.5 12.938 -3.654 1 93.31 133 ASN A CA 1
ATOM 1055 C C . ASN A 1 133 ? 22.031 13.328 -3.531 1 93.31 133 ASN A C 1
ATOM 1057 O O . ASN A 1 133 ? 21.5 14.062 -4.367 1 93.31 133 ASN A O 1
ATOM 1061 N N . ASP A 1 134 ? 21.406 12.844 -2.555 1 94.62 134 ASP A N 1
ATOM 1062 C CA . ASP A 1 134 ? 19.984 13.023 -2.332 1 94.62 134 ASP A CA 1
ATOM 1063 C C . ASP A 1 134 ? 19.625 14.5 -2.156 1 94.62 134 ASP A C 1
ATOM 1065 O O . ASP A 1 134 ? 20.047 15.133 -1.183 1 94.62 134 ASP A O 1
ATOM 1069 N N . LYS A 1 135 ? 18.812 15.07 -3.068 1 94.94 135 LYS A N 1
ATOM 1070 C CA . LYS A 1 135 ? 18.453 16.484 -3.07 1 94.94 135 LYS A CA 1
ATOM 1071 C C . LYS A 1 135 ? 17.562 16.828 -1.878 1 94.94 135 LYS A C 1
ATOM 1073 O O . LYS A 1 135 ? 17.625 17.938 -1.345 1 94.94 135 LYS A O 1
ATOM 1078 N N . CYS A 1 136 ? 16.734 15.883 -1.489 1 96 136 CYS A N 1
ATOM 1079 C CA . CYS A 1 136 ? 15.836 16.125 -0.366 1 96 136 CYS A CA 1
ATOM 1080 C C . CYS A 1 136 ? 16.609 16.234 0.94 1 96 136 CYS A C 1
ATOM 1082 O O . CYS A 1 136 ? 16.359 17.125 1.748 1 96 136 CYS A O 1
ATOM 1084 N N . ILE A 1 137 ? 17.594 15.352 1.116 1 96.88 137 ILE A N 1
ATOM 1085 C CA . ILE A 1 137 ? 18.422 15.375 2.312 1 96.88 137 ILE A CA 1
ATOM 1086 C C . ILE A 1 137 ? 19.203 16.688 2.367 1 96.88 137 ILE A C 1
ATOM 1088 O O . ILE A 1 137 ? 19.25 17.344 3.408 1 96.88 137 ILE A O 1
ATOM 1092 N N . ALA A 1 138 ? 19.766 17.078 1.265 1 96 138 ALA A N 1
ATOM 1093 C CA . ALA A 1 138 ? 20.547 18.312 1.198 1 96 138 ALA A CA 1
ATOM 1094 C C . ALA A 1 138 ? 19.672 19.516 1.554 1 96 138 ALA A C 1
ATOM 1096 O O . ALA A 1 138 ? 20.078 20.375 2.348 1 96 138 ALA A O 1
ATOM 1097 N N . TYR A 1 139 ? 18.5 19.547 0.989 1 96.31 139 TYR A N 1
ATOM 1098 C CA . TYR A 1 139 ? 17.578 20.656 1.209 1 96.31 139 TYR A CA 1
ATOM 1099 C C . TYR A 1 139 ? 17.172 20.75 2.678 1 96.31 139 TYR A C 1
ATOM 1101 O O . TYR A 1 139 ? 17.203 21.828 3.264 1 96.31 139 TYR A O 1
ATOM 1109 N N . LEU A 1 140 ? 16.875 19.625 3.293 1 96.88 140 LEU A N 1
ATOM 1110 C CA . LEU A 1 140 ? 16.406 19.609 4.668 1 96.88 140 LEU A CA 1
ATOM 1111 C C . LEU A 1 140 ? 17.531 19.922 5.645 1 96.88 140 LEU A C 1
ATOM 1113 O O . LEU A 1 140 ? 17.297 20.578 6.672 1 96.88 140 LEU A O 1
ATOM 1117 N N . LYS A 1 141 ? 18.688 19.516 5.352 1 95.06 141 LYS A N 1
ATOM 1118 C CA . LYS A 1 141 ? 19.859 19.859 6.16 1 95.06 141 LYS A CA 1
ATOM 1119 C C . LYS A 1 141 ? 20.109 21.359 6.141 1 95.06 141 LYS A C 1
ATOM 1121 O O . LYS A 1 141 ? 20.328 21.969 7.188 1 95.06 141 LYS A O 1
ATOM 1126 N N . GLU A 1 142 ? 20.062 21.859 4.961 1 93.94 142 GLU A N 1
ATOM 1127 C CA . GLU A 1 142 ? 20.297 23.297 4.797 1 93.94 142 GLU A CA 1
ATOM 1128 C C . GLU A 1 142 ? 19.25 24.109 5.547 1 93.94 142 GLU A C 1
ATOM 1130 O O . GLU A 1 142 ? 19.562 25.125 6.152 1 93.94 142 GLU A O 1
ATOM 1135 N N . ALA A 1 143 ? 18.062 23.641 5.52 1 92.75 143 ALA A N 1
ATOM 1136 C CA . ALA A 1 143 ? 16.953 24.344 6.172 1 92.75 143 ALA A CA 1
ATOM 1137 C C . ALA A 1 143 ? 16.953 24.078 7.672 1 92.75 143 ALA A C 1
ATOM 1139 O O . ALA A 1 143 ? 16.188 24.688 8.414 1 92.75 143 ALA A O 1
ATOM 1140 N N . ASP A 1 144 ? 17.781 23.188 8.141 1 93.88 144 ASP A N 1
ATOM 1141 C CA . ASP A 1 144 ? 17.812 22.75 9.531 1 93.88 144 ASP A CA 1
ATOM 1142 C C . ASP A 1 144 ? 16.438 22.328 10.016 1 93.88 144 ASP A C 1
ATOM 1144 O O . ASP A 1 144 ? 15.953 22.797 11.047 1 93.88 144 ASP A O 1
ATOM 1148 N N . TYR A 1 145 ? 15.812 21.562 9.219 1 95.12 145 TYR A N 1
ATOM 1149 C CA . TYR A 1 145 ? 14.477 21.062 9.508 1 95.12 145 TYR A CA 1
ATOM 1150 C C . TYR A 1 145 ? 14.539 19.594 9.953 1 95.12 145 TYR A C 1
ATOM 1152 O O . TYR A 1 145 ? 15.297 18.797 9.406 1 95.12 145 TYR A O 1
ATOM 1160 N N . PRO A 1 146 ? 13.773 19.156 10.984 1 96.75 146 PRO A N 1
ATOM 1161 C CA . PRO A 1 146 ? 13.82 17.781 11.484 1 96.75 146 PRO A CA 1
ATOM 1162 C C . PRO A 1 146 ? 13.352 16.766 10.445 1 96.75 146 PRO A C 1
ATOM 1164 O O . PRO A 1 146 ? 12.305 16.938 9.828 1 96.75 146 PRO A O 1
ATOM 1167 N N . PHE A 1 147 ? 14.125 15.75 10.234 1 98.06 147 PHE A N 1
ATOM 1168 C CA . PHE A 1 147 ? 13.719 14.68 9.336 1 98.06 147 PHE A CA 1
ATOM 1169 C C . PHE A 1 147 ? 14.445 13.383 9.664 1 98.06 147 PHE A C 1
ATOM 1171 O O . PHE A 1 147 ? 15.406 13.391 10.43 1 98.06 147 PHE A O 1
ATOM 1178 N N . VAL A 1 148 ? 13.914 12.312 9.203 1 98.5 148 VAL A N 1
ATOM 1179 C CA . VAL A 1 148 ? 14.523 10.992 9.289 1 98.5 148 VAL A CA 1
ATOM 1180 C C . VAL A 1 148 ? 14.453 10.297 7.93 1 98.5 148 VAL A C 1
ATOM 1182 O O . VAL A 1 148 ? 13.562 10.578 7.129 1 98.5 148 VAL A O 1
ATOM 1185 N N . VAL A 1 149 ? 15.453 9.484 7.668 1 98.19 149 VAL A N 1
ATOM 1186 C CA . VAL A 1 149 ? 15.484 8.773 6.395 1 98.19 149 VAL A CA 1
ATOM 1187 C C . VAL A 1 149 ? 15.453 7.266 6.645 1 98.19 149 VAL A C 1
ATOM 1189 O O . VAL A 1 149 ? 16.031 6.781 7.625 1 98.19 149 VAL A O 1
ATOM 1192 N N . ILE A 1 150 ? 14.711 6.547 5.855 1 97.62 150 ILE A N 1
ATOM 1193 C CA . ILE A 1 150 ? 14.789 5.09 5.789 1 97.62 150 ILE A CA 1
ATOM 1194 C C . ILE A 1 150 ? 15.75 4.676 4.676 1 97.62 150 ILE A C 1
ATOM 1196 O O . ILE A 1 150 ? 15.414 4.766 3.492 1 97.62 150 ILE A O 1
ATOM 1200 N N . GLY A 1 151 ? 16.828 4.176 5.027 1 97.12 151 GLY A N 1
ATOM 1201 C CA . GLY A 1 151 ? 18 4 4.199 1 97.12 151 GLY A CA 1
ATOM 1202 C C . GLY A 1 151 ? 19.234 4.703 4.754 1 97.12 151 GLY A C 1
ATOM 1203 O O . GLY A 1 151 ? 19.141 5.84 5.227 1 97.12 151 GLY A O 1
ATOM 1204 N N . LYS A 1 152 ? 20.328 4.125 4.73 1 96.12 152 LYS A N 1
ATOM 1205 C CA . LYS A 1 152 ? 21.562 4.723 5.254 1 96.12 152 LYS A CA 1
ATOM 1206 C C . LYS A 1 152 ? 22.125 5.738 4.273 1 96.12 152 LYS A C 1
ATOM 1208 O O . LYS A 1 152 ? 22.453 5.398 3.137 1 96.12 152 LYS A O 1
ATOM 1213 N N . PRO A 1 153 ? 22.281 6.953 4.688 1 95.06 153 PRO A N 1
ATOM 1214 C CA . PRO A 1 153 ? 22.938 7.945 3.826 1 95.06 153 PRO A CA 1
ATOM 1215 C C . PRO A 1 153 ? 24.453 7.773 3.77 1 95.06 153 PRO A C 1
ATOM 1217 O O . PRO A 1 153 ? 25.031 7.082 4.613 1 95.06 153 PRO A O 1
ATOM 1220 N N . GLU A 1 154 ? 25.016 8.391 2.76 1 91.44 154 GLU A N 1
ATOM 1221 C CA . GLU A 1 154 ? 26.469 8.375 2.645 1 91.44 154 GLU A CA 1
ATOM 1222 C C . GLU A 1 154 ? 27.125 9.117 3.807 1 91.44 154 GLU A C 1
ATOM 1224 O O . GLU A 1 154 ? 28.078 8.617 4.41 1 91.44 154 GLU A O 1
ATOM 1229 N N . ASP A 1 155 ? 26.609 10.312 4.059 1 91.94 155 ASP A N 1
ATOM 1230 C CA . ASP A 1 155 ? 27.016 11.102 5.223 1 91.94 155 ASP A CA 1
ATOM 1231 C C . ASP A 1 155 ? 25.969 11.016 6.332 1 91.94 155 ASP A C 1
ATOM 1233 O O . ASP A 1 155 ? 24.859 11.555 6.195 1 91.94 155 ASP A O 1
ATOM 1237 N N . THR A 1 156 ? 26.359 10.383 7.445 1 93.56 156 THR A N 1
ATOM 1238 C CA . THR A 1 156 ? 25.375 10.109 8.492 1 93.56 156 THR A CA 1
ATOM 1239 C C . THR A 1 156 ? 25.469 11.148 9.609 1 93.56 156 THR A C 1
ATOM 1241 O O . THR A 1 156 ? 24.703 11.109 10.57 1 93.56 156 THR A O 1
ATOM 1244 N N . GLU A 1 157 ? 26.344 12.062 9.484 1 90.31 157 GLU A N 1
ATOM 1245 C CA . GLU A 1 157 ? 26.562 13.023 10.562 1 90.31 157 GLU A CA 1
ATOM 1246 C C . GLU A 1 157 ? 25.328 13.883 10.789 1 90.31 157 GLU A C 1
ATOM 1248 O O . GLU A 1 157 ? 24.828 14.531 9.867 1 90.31 157 GLU A O 1
ATOM 1253 N N . GLY A 1 158 ? 24.922 13.812 12 1 88.62 158 GLY A N 1
ATOM 1254 C CA . GLY A 1 158 ? 23.797 14.656 12.391 1 88.62 158 GLY A CA 1
ATOM 1255 C C . GLY A 1 158 ? 22.484 14.227 11.781 1 88.62 158 GLY A C 1
ATOM 1256 O O . GLY A 1 158 ? 21.5 14.984 11.805 1 88.62 158 GLY A O 1
ATOM 1257 N N . LEU A 1 159 ? 22.469 13.07 11.234 1 94.56 159 LEU A N 1
ATOM 1258 C CA . LEU A 1 159 ? 21.266 12.633 10.539 1 94.56 159 LEU A CA 1
ATOM 1259 C C . LEU A 1 159 ? 20.594 11.484 11.297 1 94.56 159 LEU A C 1
ATOM 1261 O O . LEU A 1 159 ? 21.266 10.633 11.875 1 94.56 159 LEU A O 1
ATOM 1265 N N . LEU A 1 160 ? 19.281 11.5 11.375 1 97.75 160 LEU A N 1
ATOM 1266 C CA . LEU A 1 160 ? 18.5 10.367 11.852 1 97.75 160 LEU A CA 1
ATOM 1267 C C . LEU A 1 160 ? 18.203 9.391 10.711 1 97.75 160 LEU A C 1
ATOM 1269 O O . LEU A 1 160 ? 17.75 9.797 9.641 1 97.75 160 LEU A O 1
ATOM 1273 N N . TRP A 1 161 ? 18.547 8.086 10.906 1 98.25 161 TRP A N 1
ATOM 1274 C CA . TRP A 1 161 ? 18.297 7.141 9.82 1 98.25 161 TRP A CA 1
ATOM 1275 C C . TRP A 1 161 ? 18.078 5.734 10.367 1 98.25 161 TRP A C 1
ATOM 1277 O O . TRP A 1 161 ? 18.562 5.402 11.453 1 98.25 161 TRP A O 1
ATOM 1287 N N . VAL A 1 162 ? 17.281 4.984 9.703 1 98.62 162 VAL A N 1
ATOM 1288 C CA . VAL A 1 162 ? 17.016 3.568 9.953 1 98.62 162 VAL A CA 1
ATOM 1289 C C . VAL A 1 162 ? 17.266 2.766 8.68 1 98.62 162 VAL A C 1
ATOM 1291 O O . VAL A 1 162 ? 16.969 3.227 7.582 1 98.62 162 VAL A O 1
ATOM 1294 N N . ASP A 1 163 ? 17.906 1.57 8.781 1 98.44 163 ASP A N 1
ATOM 1295 C CA . ASP A 1 163 ? 18.125 0.725 7.609 1 98.44 163 ASP A CA 1
ATOM 1296 C C . ASP A 1 163 ? 18.422 -0.713 8.023 1 98.44 163 ASP A C 1
ATOM 1298 O O . ASP A 1 163 ? 18.391 -1.043 9.211 1 98.44 163 ASP A O 1
ATOM 1302 N N . ASN A 1 164 ? 18.516 -1.503 7.043 1 98.62 164 ASN A N 1
ATOM 1303 C CA . ASN A 1 164 ? 19.141 -2.809 7.184 1 98.62 164 ASN A CA 1
ATOM 1304 C C . ASN A 1 164 ? 20.625 -2.75 6.824 1 98.62 164 ASN A C 1
ATOM 1306 O O . ASN A 1 164 ? 21.094 -1.781 6.219 1 98.62 164 ASN A O 1
ATOM 1310 N N . ASP A 1 165 ? 21.422 -3.729 7.336 1 98.44 165 ASP A N 1
ATOM 1311 C CA . ASP A 1 165 ? 22.75 -3.939 6.742 1 98.44 165 ASP A CA 1
ATOM 1312 C C . ASP A 1 165 ? 22.625 -4.609 5.375 1 98.44 165 ASP A C 1
ATOM 1314 O O . ASP A 1 165 ? 22.781 -5.828 5.262 1 98.44 165 ASP A O 1
ATOM 1318 N N . ASN A 1 166 ? 22.391 -3.799 4.391 1 98.38 166 ASN A N 1
ATOM 1319 C CA . ASN A 1 166 ? 22.047 -4.285 3.057 1 98.38 166 ASN A CA 1
ATOM 1320 C C . ASN A 1 166 ? 23.219 -5.051 2.434 1 98.38 166 ASN A C 1
ATOM 1322 O O . ASN A 1 166 ? 23.016 -6.035 1.724 1 98.38 166 ASN A O 1
ATOM 1326 N N . PHE A 1 167 ? 24.406 -4.602 2.684 1 98.38 167 PHE A N 1
ATOM 1327 C CA . PHE A 1 167 ? 25.578 -5.32 2.213 1 98.38 167 PHE A CA 1
ATOM 1328 C C . PHE A 1 167 ? 25.609 -6.738 2.773 1 98.38 167 PHE A C 1
ATOM 1330 O O . PHE A 1 167 ? 25.672 -7.707 2.016 1 98.38 167 PHE A O 1
ATOM 1337 N N . HIS A 1 168 ? 25.453 -6.828 3.994 1 98.56 168 HIS A N 1
ATOM 1338 C CA . HIS A 1 168 ? 25.562 -8.125 4.648 1 98.56 168 HIS A CA 1
ATOM 1339 C C . HIS A 1 168 ? 24.375 -9.023 4.273 1 98.56 168 HIS A C 1
ATOM 1341 O O . HIS A 1 168 ? 24.547 -10.234 4.141 1 98.56 168 HIS A O 1
ATOM 1347 N N . ALA A 1 169 ? 23.234 -8.406 4.188 1 98.69 169 ALA A N 1
ATOM 1348 C CA . ALA A 1 169 ? 22.047 -9.18 3.832 1 98.69 169 ALA A CA 1
ATOM 1349 C C . ALA A 1 169 ? 22.234 -9.891 2.494 1 98.69 169 ALA A C 1
ATOM 1351 O O . ALA A 1 169 ? 22 -11.094 2.387 1 98.69 169 ALA A O 1
ATOM 1352 N N . MET A 1 170 ? 22.719 -9.156 1.493 1 98.81 170 MET A N 1
ATOM 1353 C CA . MET A 1 170 ? 22.906 -9.758 0.177 1 98.81 170 MET A CA 1
ATOM 1354 C C . MET A 1 170 ? 24.094 -10.703 0.182 1 98.81 170 MET A C 1
ATOM 1356 O O . MET A 1 170 ? 24.047 -11.789 -0.404 1 98.81 170 MET A O 1
ATOM 1360 N N . TYR A 1 171 ? 25.125 -10.312 0.874 1 98.75 171 TYR A N 1
ATOM 1361 C CA . TYR A 1 171 ? 26.312 -11.156 0.999 1 98.75 171 TYR A CA 1
ATOM 1362 C C . TYR A 1 171 ? 25.953 -12.531 1.555 1 98.75 171 TYR A C 1
ATOM 1364 O O . TYR A 1 171 ? 26.391 -13.555 1.029 1 98.75 171 TYR A O 1
ATOM 1372 N N . SER A 1 172 ? 25.125 -12.523 2.547 1 98.69 172 SER A N 1
ATOM 1373 C CA . SER A 1 172 ? 24.719 -13.75 3.211 1 98.69 172 SER A CA 1
ATOM 1374 C C . SER A 1 172 ? 23.859 -14.609 2.291 1 98.69 172 SER A C 1
ATOM 1376 O O . SER A 1 172 ? 23.969 -15.836 2.291 1 98.69 172 SER A O 1
ATOM 1378 N N . VAL A 1 173 ? 23.016 -13.977 1.497 1 98.75 173 VAL A N 1
ATOM 1379 C CA . VAL A 1 173 ? 22.141 -14.688 0.571 1 98.75 173 VAL A CA 1
ATOM 1380 C C . VAL A 1 173 ? 22.984 -15.383 -0.501 1 98.75 173 VAL A C 1
ATOM 1382 O O . VAL A 1 173 ? 22.766 -16.562 -0.812 1 98.75 173 VAL A O 1
ATOM 1385 N N . VAL A 1 174 ? 23.922 -14.672 -1.044 1 98.62 174 VAL A N 1
ATOM 1386 C CA . VAL A 1 174 ? 24.766 -15.227 -2.096 1 98.62 174 VAL A CA 1
ATOM 1387 C C . VAL A 1 174 ? 25.609 -16.375 -1.529 1 98.62 174 VAL A C 1
ATOM 1389 O O . VAL A 1 174 ? 25.719 -17.438 -2.146 1 98.62 174 VAL A O 1
ATOM 1392 N N . ASN A 1 175 ? 26.141 -16.203 -0.34 1 98.44 175 ASN A N 1
ATOM 1393 C CA . ASN A 1 175 ? 26.906 -17.266 0.302 1 98.44 175 ASN A CA 1
ATOM 1394 C C . ASN A 1 175 ? 26.047 -18.5 0.552 1 98.44 175 ASN A C 1
ATOM 1396 O O . ASN A 1 175 ? 26.516 -19.641 0.426 1 98.44 175 ASN A O 1
ATOM 1400 N N . TYR A 1 176 ? 24.844 -18.234 0.98 1 98.38 176 TYR A N 1
ATOM 1401 C CA . TYR A 1 176 ? 23.891 -19.328 1.154 1 98.38 176 TYR A CA 1
ATOM 1402 C C . TYR A 1 176 ? 23.75 -20.141 -0.128 1 98.38 176 TYR A C 1
ATOM 1404 O O . TYR A 1 176 ? 23.797 -21.375 -0.1 1 98.38 176 TYR A O 1
ATOM 1412 N N . LEU A 1 177 ? 23.609 -19.484 -1.306 1 98.38 177 LEU A N 1
ATOM 1413 C CA . LEU A 1 177 ? 23.469 -20.156 -2.596 1 98.38 177 LEU A CA 1
ATOM 1414 C C . LEU A 1 177 ? 24.766 -20.875 -2.984 1 98.38 177 LEU A C 1
ATOM 1416 O O . LEU A 1 177 ? 24.719 -21.969 -3.529 1 98.38 177 LEU A O 1
ATOM 1420 N N . ILE A 1 178 ? 25.906 -20.281 -2.666 1 97.75 178 ILE A N 1
ATOM 1421 C CA . ILE A 1 178 ? 27.203 -20.875 -2.945 1 97.75 178 ILE A CA 1
ATOM 1422 C C . ILE A 1 178 ? 27.359 -22.172 -2.148 1 97.75 178 ILE A C 1
ATOM 1424 O O . ILE A 1 178 ? 27.844 -23.172 -2.676 1 97.75 178 ILE A O 1
ATOM 1428 N N . GLN A 1 179 ? 26.906 -22.109 -0.918 1 97.31 179 GLN A N 1
ATOM 1429 C CA . GLN A 1 179 ? 26.984 -23.281 -0.066 1 97.31 179 GLN A CA 1
ATOM 1430 C C . GLN A 1 179 ? 26.094 -24.406 -0.6 1 97.31 179 GLN A C 1
ATOM 1432 O O . GLN A 1 179 ? 26.375 -25.578 -0.392 1 97.31 179 GLN A O 1
ATOM 1437 N N . LYS A 1 180 ? 25.094 -24.078 -1.355 1 96.62 180 LYS A N 1
ATOM 1438 C CA . LYS A 1 180 ? 24.188 -25.062 -1.961 1 96.62 180 LYS A CA 1
ATOM 1439 C C . LYS A 1 180 ? 24.75 -25.562 -3.291 1 96.62 180 LYS A C 1
ATOM 1441 O O . LYS A 1 180 ? 24.109 -26.375 -3.965 1 96.62 180 LYS A O 1
ATOM 1446 N N . GLY A 1 181 ? 25.875 -24.953 -3.729 1 95.69 181 GLY A N 1
ATOM 1447 C CA . GLY A 1 181 ? 26.562 -25.469 -4.902 1 95.69 181 GLY A CA 1
ATOM 1448 C C . GLY A 1 181 ? 26.469 -24.562 -6.102 1 95.69 181 GLY A C 1
ATOM 1449 O O . GLY A 1 181 ? 27.047 -24.828 -7.152 1 95.69 181 GLY A O 1
ATOM 1450 N N . GLU A 1 182 ? 25.781 -23.406 -5.906 1 96.06 182 GLU A N 1
ATOM 1451 C CA . GLU A 1 182 ? 25.625 -22.469 -7.023 1 96.06 182 GLU A CA 1
ATOM 1452 C C . GLU A 1 182 ? 26.922 -21.719 -7.289 1 96.06 182 GLU A C 1
ATOM 1454 O O . GLU A 1 182 ? 27.625 -21.328 -6.355 1 96.06 182 GLU A O 1
ATOM 1459 N N . ARG A 1 183 ? 27.25 -21.562 -8.602 1 94.69 183 ARG A N 1
ATOM 1460 C CA . ARG A 1 183 ? 28.469 -20.844 -8.969 1 94.69 183 ARG A CA 1
ATOM 1461 C C . ARG A 1 183 ? 28.172 -19.766 -10.008 1 94.69 183 ARG A C 1
ATOM 1463 O O . ARG A 1 183 ? 28.938 -18.812 -10.133 1 94.69 183 ARG A O 1
ATOM 1470 N N . LYS A 1 184 ? 27.141 -19.938 -10.781 1 96.44 184 LYS A N 1
ATOM 1471 C CA . LYS A 1 184 ? 26.703 -18.953 -11.766 1 96.44 184 LYS A CA 1
ATOM 1472 C C . LYS A 1 184 ? 25.469 -18.203 -11.273 1 96.44 184 LYS A C 1
ATOM 1474 O O . LYS A 1 184 ? 24.344 -18.531 -11.664 1 96.44 184 LYS A O 1
ATOM 1479 N N . ILE A 1 185 ? 25.766 -17.188 -10.5 1 98.12 185 ILE A N 1
ATOM 1480 C CA . ILE A 1 185 ? 24.688 -16.484 -9.836 1 98.12 185 ILE A CA 1
ATOM 1481 C C . ILE A 1 185 ? 24.5 -15.102 -10.461 1 98.12 185 ILE A C 1
ATOM 1483 O O . ILE A 1 185 ? 25.438 -14.297 -10.469 1 98.12 185 ILE A O 1
ATOM 1487 N N . ALA A 1 186 ? 23.328 -14.797 -11 1 98.62 186 ALA A N 1
ATOM 1488 C CA . ALA A 1 186 ? 23 -13.492 -11.578 1 98.62 186 ALA A CA 1
ATOM 1489 C C . ALA A 1 186 ? 22.453 -12.547 -10.516 1 98.62 186 ALA A C 1
ATOM 1491 O O . ALA A 1 186 ? 22.078 -12.977 -9.422 1 98.62 186 ALA A O 1
ATOM 1492 N N . PHE A 1 187 ? 22.5 -11.234 -10.883 1 98.81 187 PHE A N 1
ATOM 1493 C CA . PHE A 1 187 ? 22 -10.18 -10.016 1 98.81 187 PHE A CA 1
ATOM 1494 C C . PHE A 1 187 ? 21.062 -9.242 -10.773 1 98.81 187 PHE A C 1
ATOM 1496 O O . PHE A 1 187 ? 21.406 -8.758 -11.852 1 98.81 187 PHE A O 1
ATOM 1503 N N . ILE A 1 188 ? 19.844 -9.086 -10.211 1 98.81 188 ILE A N 1
ATOM 1504 C CA . ILE A 1 188 ? 18.953 -8.055 -10.727 1 98.81 188 ILE A CA 1
ATOM 1505 C C . ILE A 1 188 ? 18.641 -7.043 -9.633 1 98.81 188 ILE A C 1
ATOM 1507 O O . ILE A 1 188 ? 18.062 -7.395 -8.602 1 98.81 188 ILE A O 1
ATOM 1511 N N . GLY A 1 189 ? 19 -5.781 -9.805 1 97.19 189 GLY A N 1
ATOM 1512 C CA . GLY A 1 189 ? 18.812 -4.75 -8.797 1 97.19 189 GLY A CA 1
ATOM 1513 C C . GLY A 1 189 ? 18.078 -3.529 -9.32 1 97.19 189 GLY A C 1
ATOM 1514 O O . GLY A 1 189 ? 17.859 -3.406 -10.523 1 97.19 189 GLY A O 1
ATOM 1515 N N . GLY A 1 190 ? 17.609 -2.67 -8.367 1 93.12 190 GLY A N 1
ATOM 1516 C CA . GLY A 1 190 ? 16.938 -1.426 -8.703 1 93.12 190 GLY A CA 1
ATOM 1517 C C . GLY A 1 190 ? 17.875 -0.376 -9.273 1 93.12 190 GLY A C 1
ATOM 1518 O O . GLY A 1 190 ? 18.938 -0.706 -9.812 1 93.12 190 GLY A O 1
ATOM 1519 N N . SER A 1 191 ? 17.438 0.875 -9.211 1 90.5 191 SER A N 1
ATOM 1520 C CA . SER A 1 191 ? 18.234 1.996 -9.703 1 90.5 191 SER A CA 1
ATOM 1521 C C . SER A 1 191 ? 19.594 2.039 -9.023 1 90.5 191 SER A C 1
ATOM 1523 O O . SER A 1 191 ? 19.688 1.904 -7.801 1 90.5 191 SER A O 1
ATOM 1525 N N . PRO A 1 192 ? 20.594 2.277 -9.836 1 93.38 192 PRO A N 1
ATOM 1526 C CA . PRO A 1 192 ? 21.938 2.33 -9.273 1 93.38 192 PRO A CA 1
ATOM 1527 C C . PRO A 1 192 ? 22.188 3.58 -8.43 1 93.38 192 PRO A C 1
ATOM 1529 O O . PRO A 1 192 ? 23.25 3.723 -7.82 1 93.38 192 PRO A O 1
ATOM 1532 N N . THR A 1 193 ? 21.172 4.43 -8.398 1 92.38 193 THR A N 1
ATOM 1533 C CA . THR A 1 193 ? 21.344 5.633 -7.594 1 92.38 193 THR A CA 1
ATOM 1534 C C . THR A 1 193 ? 20.797 5.418 -6.18 1 92.38 193 THR A C 1
ATOM 1536 O O . THR A 1 193 ? 21.062 6.223 -5.281 1 92.38 193 THR A O 1
ATOM 1539 N N . LEU A 1 194 ? 20.125 4.355 -5.992 1 93.94 194 LEU A N 1
ATOM 1540 C CA . LEU A 1 194 ? 19.594 4.051 -4.668 1 93.94 194 LEU A CA 1
ATOM 1541 C C . LEU A 1 194 ? 20.641 3.375 -3.801 1 93.94 194 LEU A C 1
ATOM 1543 O O . LEU A 1 194 ? 21.281 2.404 -4.227 1 93.94 194 LEU A O 1
ATOM 1547 N N . ASN A 1 195 ? 20.75 3.822 -2.602 1 95.38 195 ASN A N 1
ATOM 1548 C CA . ASN A 1 195 ? 21.766 3.277 -1.709 1 95.38 195 ASN A CA 1
ATOM 1549 C C . ASN A 1 195 ? 21.516 1.796 -1.426 1 95.38 195 ASN A C 1
ATOM 1551 O O . ASN A 1 195 ? 22.469 1.019 -1.326 1 95.38 195 ASN A O 1
ATOM 1555 N N . VAL A 1 196 ? 20.281 1.403 -1.294 1 96.12 196 VAL A N 1
ATOM 1556 C CA . VAL A 1 196 ? 19.953 0.01 -1.025 1 96.12 196 VAL A CA 1
ATOM 1557 C C . VAL A 1 196 ? 20.469 -0.876 -2.154 1 96.12 196 VAL A C 1
ATOM 1559 O O . VAL A 1 196 ? 21.016 -1.952 -1.905 1 96.12 196 VAL A O 1
ATOM 1562 N N . THR A 1 197 ? 20.297 -0.461 -3.406 1 96.38 197 THR A N 1
ATOM 1563 C CA . THR A 1 197 ? 20.75 -1.216 -4.57 1 96.38 197 THR A CA 1
ATOM 1564 C C . THR A 1 197 ? 22.281 -1.276 -4.613 1 96.38 197 THR A C 1
ATOM 1566 O O . THR A 1 197 ? 22.859 -2.336 -4.863 1 96.38 197 THR A O 1
ATOM 1569 N N . ILE A 1 198 ? 22.922 -0.178 -4.316 1 96.94 198 ILE A N 1
ATOM 1570 C CA . ILE A 1 198 ? 24.375 -0.091 -4.312 1 96.94 198 ILE A CA 1
ATOM 1571 C C . ILE A 1 198 ? 24.953 -1.062 -3.285 1 96.94 198 ILE A C 1
ATOM 1573 O O . ILE A 1 198 ? 25.828 -1.864 -3.604 1 96.94 198 ILE A O 1
ATOM 1577 N N . ASN A 1 199 ? 24.438 -1.034 -2.088 1 97.81 199 ASN A N 1
ATOM 1578 C CA . ASN A 1 199 ? 24.938 -1.863 -0.997 1 97.81 199 ASN A CA 1
ATOM 1579 C C . ASN A 1 199 ? 24.703 -3.348 -1.269 1 97.81 199 ASN A C 1
ATOM 1581 O O . ASN A 1 199 ? 25.594 -4.172 -1.028 1 97.81 199 ASN A O 1
ATOM 1585 N N . ARG A 1 200 ? 23.562 -3.674 -1.771 1 98.5 200 ARG A N 1
ATOM 1586 C CA . ARG A 1 200 ? 23.281 -5.074 -2.059 1 98.5 200 ARG A CA 1
ATOM 1587 C C . ARG A 1 200 ? 24.141 -5.586 -3.213 1 98.5 200 ARG A C 1
ATOM 1589 O O . ARG A 1 200 ? 24.609 -6.723 -3.184 1 98.5 200 ARG A O 1
ATOM 1596 N N . LEU A 1 201 ? 24.328 -4.727 -4.215 1 98.44 201 LEU A N 1
ATOM 1597 C CA . LEU A 1 201 ? 25.219 -5.105 -5.309 1 98.44 201 LEU A CA 1
ATOM 1598 C C . LEU A 1 201 ? 26.625 -5.355 -4.797 1 98.44 201 LEU A C 1
ATOM 1600 O O . LEU A 1 201 ? 27.281 -6.309 -5.219 1 98.44 201 LEU A O 1
ATOM 1604 N N . GLU A 1 202 ? 27.109 -4.508 -3.893 1 98 202 GLU A N 1
ATOM 1605 C CA . GLU A 1 202 ? 28.438 -4.684 -3.303 1 98 202 GLU A CA 1
ATOM 1606 C C . GLU A 1 202 ? 28.531 -6 -2.537 1 98 202 GLU A C 1
ATOM 1608 O O . GLU A 1 202 ? 29.531 -6.699 -2.615 1 98 202 GLU A O 1
ATOM 1613 N N . GLY A 1 203 ? 27.453 -6.309 -1.822 1 98.62 203 GLY A N 1
ATOM 1614 C CA . GLY A 1 203 ? 27.406 -7.582 -1.124 1 98.62 203 GLY A CA 1
ATOM 1615 C C . GLY A 1 203 ? 27.469 -8.781 -2.057 1 98.62 203 GLY A C 1
ATOM 1616 O O . GLY A 1 203 ? 28.188 -9.742 -1.79 1 98.62 203 GLY A O 1
ATOM 1617 N N . TYR A 1 204 ? 26.766 -8.688 -3.152 1 98.56 204 TYR A N 1
ATOM 1618 C CA . TYR A 1 204 ? 26.781 -9.711 -4.191 1 98.56 204 TYR A CA 1
ATOM 1619 C C . TYR A 1 204 ? 28.172 -9.883 -4.773 1 98.56 204 TYR A C 1
ATOM 1621 O O . TYR A 1 204 ? 28.703 -11 -4.824 1 98.56 204 TYR A O 1
ATOM 1629 N N . LYS A 1 205 ? 28.75 -8.781 -5.172 1 98.12 205 LYS A N 1
ATOM 1630 C CA . LYS A 1 205 ? 30.062 -8.82 -5.809 1 98.12 205 LYS A CA 1
ATOM 1631 C C . LYS A 1 205 ? 31.125 -9.398 -4.867 1 98.12 205 LYS A C 1
ATOM 1633 O O . LYS A 1 205 ? 31.953 -10.219 -5.281 1 98.12 205 LYS A O 1
ATOM 1638 N N . LYS A 1 206 ? 31.031 -8.984 -3.615 1 98.12 206 LYS A N 1
ATOM 1639 C CA . LYS A 1 206 ? 32 -9.453 -2.637 1 98.12 206 LYS A CA 1
ATOM 1640 C C . LYS A 1 206 ? 31.906 -10.961 -2.428 1 98.12 206 LYS A C 1
ATOM 1642 O O . LYS A 1 206 ? 32.906 -11.664 -2.348 1 98.12 206 LYS A O 1
ATOM 1647 N N . ALA A 1 207 ? 30.703 -11.461 -2.338 1 98.25 207 ALA A N 1
ATOM 1648 C CA . ALA A 1 207 ? 30.484 -12.898 -2.156 1 98.25 207 ALA A CA 1
ATOM 1649 C C . ALA A 1 207 ? 31.031 -13.688 -3.34 1 98.25 207 ALA A C 1
ATOM 1651 O O . ALA A 1 207 ? 31.703 -14.711 -3.158 1 98.25 207 ALA A O 1
ATOM 1652 N N . MET A 1 208 ? 30.812 -13.188 -4.543 1 97.69 208 MET A N 1
ATOM 1653 C CA . MET A 1 208 ? 31.281 -13.859 -5.75 1 97.69 208 MET A CA 1
ATOM 1654 C C . MET A 1 208 ? 32.812 -13.805 -5.848 1 97.69 208 MET A C 1
ATOM 1656 O O . MET A 1 208 ? 33.438 -14.797 -6.223 1 97.69 208 MET A O 1
ATOM 1660 N N . GLU A 1 209 ? 33.344 -12.68 -5.488 1 96.38 209 GLU A N 1
ATOM 1661 C CA . GLU A 1 209 ? 34.781 -12.5 -5.5 1 96.38 209 GLU A CA 1
ATOM 1662 C C . GLU A 1 209 ? 35.469 -13.477 -4.543 1 96.38 209 GLU A C 1
ATOM 1664 O O . GLU A 1 209 ? 36.531 -14 -4.844 1 96.38 209 GLU A O 1
ATOM 1669 N N . ASN A 1 210 ? 34.875 -13.703 -3.467 1 95.88 210 ASN A N 1
ATOM 1670 C CA . ASN A 1 210 ? 35.438 -14.539 -2.418 1 95.88 210 ASN A CA 1
ATOM 1671 C C . ASN A 1 210 ? 35.656 -15.977 -2.895 1 95.88 210 ASN A C 1
ATOM 1673 O O . ASN A 1 210 ? 36.5 -16.688 -2.369 1 95.88 210 ASN A O 1
ATOM 1677 N N . ILE A 1 211 ? 34.938 -16.391 -3.881 1 95.19 211 ILE A N 1
ATOM 1678 C CA . ILE A 1 211 ? 35.062 -17.766 -4.352 1 95.19 211 ILE A CA 1
ATOM 1679 C C . ILE A 1 211 ? 35.844 -17.781 -5.672 1 95.19 211 ILE A C 1
ATOM 1681 O O . ILE A 1 211 ? 35.906 -18.797 -6.359 1 95.19 211 ILE A O 1
ATOM 1685 N N . GLY A 1 212 ? 36.281 -16.641 -6.098 1 93.56 212 GLY A N 1
ATOM 1686 C CA . GLY A 1 212 ? 37.188 -16.547 -7.238 1 93.56 212 GLY A CA 1
ATOM 1687 C C . GLY A 1 212 ? 36.438 -16.5 -8.57 1 93.56 212 GLY A C 1
ATOM 1688 O O . GLY A 1 212 ? 37.031 -16.797 -9.609 1 93.56 212 GLY A O 1
ATOM 1689 N N . VAL A 1 213 ? 35.25 -16.203 -8.594 1 91.62 213 VAL A N 1
ATOM 1690 C CA . VAL A 1 213 ? 34.469 -16.125 -9.828 1 91.62 213 VAL A CA 1
ATOM 1691 C C . VAL A 1 213 ? 34.531 -14.711 -10.391 1 91.62 213 VAL A C 1
ATOM 1693 O O . VAL A 1 213 ? 34.281 -13.742 -9.672 1 91.62 213 VAL A O 1
ATOM 1696 N N . LYS A 1 214 ? 34.938 -14.633 -11.602 1 89.12 214 LYS A N 1
ATOM 1697 C CA . LYS A 1 214 ? 34.875 -13.336 -12.281 1 89.12 214 LYS A CA 1
ATOM 1698 C C . LYS A 1 214 ? 33.469 -12.945 -12.633 1 89.12 214 LYS A C 1
ATOM 1700 O O . LYS A 1 214 ? 32.719 -13.742 -13.188 1 89.12 214 LYS A O 1
ATOM 1705 N N . ILE A 1 215 ? 33.156 -11.812 -12.352 1 87.94 215 ILE A N 1
ATOM 1706 C CA . ILE A 1 215 ? 31.797 -11.344 -12.555 1 87.94 215 ILE A CA 1
ATOM 1707 C C . ILE A 1 215 ? 31.578 -11.008 -14.023 1 87.94 215 ILE A C 1
ATOM 1709 O O . ILE A 1 215 ? 32.344 -10.258 -14.625 1 87.94 215 ILE A O 1
ATOM 1713 N N . ASP A 1 216 ? 30.641 -11.602 -14.609 1 92.75 216 ASP A N 1
ATOM 1714 C CA . ASP A 1 216 ? 30.156 -11.281 -15.953 1 92.75 216 ASP A CA 1
ATOM 1715 C C . ASP A 1 216 ? 29.109 -10.172 -15.906 1 92.75 216 ASP A C 1
ATOM 1717 O O . ASP A 1 216 ? 28.047 -10.336 -15.305 1 92.75 216 ASP A O 1
ATOM 1721 N N . GLU A 1 217 ? 29.375 -9.086 -16.531 1 93.81 217 GLU A N 1
ATOM 1722 C CA . GLU A 1 217 ? 28.5 -7.926 -16.484 1 93.81 217 GLU A CA 1
ATOM 1723 C C . GLU A 1 217 ? 27.125 -8.25 -17.078 1 93.81 217 GLU A C 1
ATOM 1725 O O . GLU A 1 217 ? 26.125 -7.625 -16.719 1 93.81 217 GLU A O 1
ATOM 1730 N N . ASN A 1 218 ? 27.078 -9.273 -17.922 1 95.44 218 ASN A N 1
ATOM 1731 C CA . ASN A 1 218 ? 25.812 -9.695 -18.5 1 95.44 218 ASN A CA 1
ATOM 1732 C C . ASN A 1 218 ? 24.906 -10.344 -17.453 1 95.44 218 ASN A C 1
ATOM 1734 O O . ASN A 1 218 ? 23.703 -10.492 -17.672 1 95.44 218 ASN A O 1
ATOM 1738 N N . MET A 1 219 ? 25.547 -10.734 -16.344 1 97 219 MET A N 1
ATOM 1739 C CA . MET A 1 219 ? 24.812 -11.398 -15.266 1 97 219 MET A CA 1
ATOM 1740 C C . MET A 1 219 ? 24.266 -10.375 -14.273 1 97 219 MET A C 1
ATOM 1742 O O . MET A 1 219 ? 23.609 -10.734 -13.305 1 97 219 MET A O 1
ATOM 1746 N N . ILE A 1 220 ? 24.562 -9.062 -14.531 1 98.19 220 ILE A N 1
ATOM 1747 C CA . ILE A 1 220 ? 24.078 -7.977 -13.68 1 98.19 220 ILE A CA 1
ATOM 1748 C C . ILE A 1 220 ? 23.141 -7.074 -14.484 1 98.19 220 ILE A C 1
ATOM 1750 O O . ILE A 1 220 ? 23.547 -6.477 -15.484 1 98.19 220 ILE A O 1
ATOM 1754 N N . GLN A 1 221 ? 21.859 -7.008 -14.055 1 98.31 221 GLN A N 1
ATOM 1755 C CA . GLN A 1 221 ? 20.875 -6.184 -14.75 1 98.31 221 GLN A CA 1
ATOM 1756 C C . GLN A 1 221 ? 20.172 -5.234 -13.789 1 98.31 221 GLN A C 1
ATOM 1758 O O . GLN A 1 221 ? 20.031 -5.531 -12.602 1 98.31 221 GLN A O 1
ATOM 1763 N N . VAL A 1 222 ? 19.781 -4.129 -14.336 1 96.62 222 VAL A N 1
ATOM 1764 C CA . VAL A 1 222 ? 19.016 -3.127 -13.609 1 96.62 222 VAL A CA 1
ATOM 1765 C C . VAL A 1 222 ? 17.531 -3.277 -13.938 1 96.62 222 VAL A C 1
ATOM 1767 O O . VAL A 1 222 ? 17.172 -3.521 -15.094 1 96.62 222 VAL A O 1
ATOM 1770 N N . ALA A 1 223 ? 16.719 -3.189 -12.867 1 94.19 223 ALA A N 1
ATOM 1771 C CA . ALA A 1 223 ? 15.266 -3.209 -13.047 1 94.19 223 ALA A CA 1
ATOM 1772 C C . ALA A 1 223 ? 14.578 -2.223 -12.102 1 94.19 223 ALA A C 1
ATOM 1774 O O . ALA A 1 223 ? 15.062 -1.978 -11 1 94.19 223 ALA A O 1
ATOM 1775 N N . GLU A 1 224 ? 13.492 -1.677 -12.594 1 89.69 224 GLU A N 1
ATOM 1776 C CA . GLU A 1 224 ? 12.602 -1.012 -11.648 1 89.69 224 GLU A CA 1
ATOM 1777 C C . GLU A 1 224 ? 11.977 -2.012 -10.68 1 89.69 224 GLU A C 1
ATOM 1779 O O . GLU A 1 224 ? 11.992 -3.219 -10.93 1 89.69 224 GLU A O 1
ATOM 1784 N N . PHE A 1 225 ? 11.492 -1.5 -9.617 1 88.56 225 PHE A N 1
ATOM 1785 C CA . PHE A 1 225 ? 10.883 -2.373 -8.617 1 88.56 225 PHE A CA 1
ATOM 1786 C C . PHE A 1 225 ? 9.477 -2.783 -9.039 1 88.56 225 PHE A C 1
ATOM 1788 O O . PHE A 1 225 ? 8.516 -2.555 -8.305 1 88.56 225 PHE A O 1
ATOM 1795 N N . THR A 1 226 ? 9.391 -3.379 -10.195 1 88.38 226 THR A N 1
ATOM 1796 C CA . THR A 1 226 ? 8.141 -3.885 -10.75 1 88.38 226 THR A CA 1
ATOM 1797 C C . THR A 1 226 ? 8.336 -5.273 -11.352 1 88.38 226 THR A C 1
ATOM 1799 O O . THR A 1 226 ? 9.461 -5.656 -11.68 1 88.38 226 THR A O 1
ATOM 1802 N N . GLU A 1 227 ? 7.266 -5.949 -11.508 1 91.19 227 GLU A N 1
ATOM 1803 C CA . GLU A 1 227 ? 7.316 -7.273 -12.117 1 91.19 227 GLU A CA 1
ATOM 1804 C C . GLU A 1 227 ? 7.727 -7.191 -13.586 1 91.19 227 GLU A C 1
ATOM 1806 O O . GLU A 1 227 ? 8.547 -7.98 -14.047 1 91.19 227 GLU A O 1
ATOM 1811 N N . THR A 1 228 ? 7.156 -6.215 -14.273 1 90.81 228 THR A N 1
ATOM 1812 C CA . THR A 1 228 ? 7.434 -6.059 -15.695 1 90.81 228 THR A CA 1
ATOM 1813 C C . THR A 1 228 ? 8.922 -5.84 -15.938 1 90.81 228 THR A C 1
ATOM 1815 O O . THR A 1 228 ? 9.516 -6.473 -16.812 1 90.81 228 THR A O 1
ATOM 1818 N N . SER A 1 229 ? 9.492 -5.031 -15.156 1 93.31 229 SER A N 1
ATOM 1819 C CA . SER A 1 229 ? 10.914 -4.738 -15.32 1 93.31 229 SER A CA 1
ATOM 1820 C C . SER A 1 229 ? 11.773 -5.93 -14.914 1 93.31 229 SER A C 1
ATOM 1822 O O . SER A 1 229 ? 12.828 -6.172 -15.508 1 93.31 229 SER A O 1
ATOM 1824 N N . GLY A 1 230 ? 11.352 -6.641 -13.875 1 95.75 230 GLY A N 1
ATOM 1825 C CA . GLY A 1 230 ? 12.039 -7.863 -13.484 1 95.75 230 GLY A CA 1
ATOM 1826 C C . GLY A 1 230 ? 12.023 -8.922 -14.57 1 95.75 230 GLY A C 1
ATOM 1827 O O . GLY A 1 230 ? 13.031 -9.594 -14.805 1 95.75 230 GLY A O 1
ATOM 1828 N N . TYR A 1 231 ? 10.898 -9.031 -15.219 1 96.19 231 TYR A N 1
ATOM 1829 C CA . TYR A 1 231 ? 10.742 -9.953 -16.328 1 96.19 231 TYR A CA 1
ATOM 1830 C C . TYR A 1 231 ? 11.711 -9.625 -17.453 1 96.19 231 TYR A C 1
ATOM 1832 O O . TYR A 1 231 ? 12.438 -10.492 -17.938 1 96.19 231 TYR A O 1
ATOM 1840 N N . ASP A 1 232 ? 11.742 -8.375 -17.797 1 97.5 232 ASP A N 1
ATOM 1841 C CA . ASP A 1 232 ? 12.594 -7.926 -18.906 1 97.5 232 ASP A CA 1
ATOM 1842 C C . ASP A 1 232 ? 14.07 -8.117 -18.562 1 97.5 232 ASP A C 1
ATOM 1844 O O . ASP A 1 232 ? 14.852 -8.539 -19.422 1 97.5 232 ASP A O 1
ATOM 1848 N N . ALA A 1 233 ? 14.43 -7.797 -17.359 1 98.31 233 ALA A N 1
ATOM 1849 C CA . ALA A 1 233 ? 15.82 -7.938 -16.922 1 98.31 233 ALA A CA 1
ATOM 1850 C C . ALA A 1 233 ? 16.266 -9.398 -16.984 1 98.31 233 ALA A C 1
ATOM 1852 O O . ALA A 1 233 ? 17.359 -9.695 -17.469 1 98.31 233 ALA A O 1
ATOM 1853 N N . MET A 1 234 ? 15.461 -10.312 -16.516 1 98.56 234 MET A N 1
ATOM 1854 C CA . MET A 1 234 ? 15.805 -11.734 -16.516 1 98.56 234 MET A CA 1
ATOM 1855 C C . MET A 1 234 ? 15.898 -12.273 -17.938 1 98.56 234 MET A C 1
ATOM 1857 O O . MET A 1 234 ? 16.766 -13.094 -18.234 1 98.56 234 MET A O 1
ATOM 1861 N N . LYS A 1 235 ? 15 -11.805 -18.75 1 98.31 235 LYS A N 1
ATOM 1862 C CA . LYS A 1 235 ? 15.047 -12.195 -20.156 1 98.31 235 LYS A CA 1
ATOM 1863 C C . LYS A 1 235 ? 16.391 -11.836 -20.781 1 98.31 235 LYS A C 1
ATOM 1865 O O . LYS A 1 235 ? 17 -12.648 -21.484 1 98.31 235 LYS A O 1
ATOM 1870 N N . ARG A 1 236 ? 16.859 -10.641 -20.5 1 98.25 236 ARG A N 1
ATOM 1871 C CA . ARG A 1 236 ? 18.156 -10.195 -21.016 1 98.25 236 ARG A CA 1
ATOM 1872 C C . ARG A 1 236 ? 19.281 -11.086 -20.516 1 98.25 236 ARG A C 1
ATOM 1874 O O . ARG A 1 236 ? 20.203 -11.422 -21.281 1 98.25 236 ARG A O 1
ATOM 1881 N N . ILE A 1 237 ? 19.203 -11.492 -19.266 1 98.25 237 ILE A N 1
ATOM 1882 C CA . ILE A 1 237 ? 20.219 -12.359 -18.688 1 98.25 237 ILE A CA 1
ATOM 1883 C C . ILE A 1 237 ? 20.203 -13.711 -19.406 1 98.25 237 ILE A C 1
ATOM 1885 O O . ILE A 1 237 ? 21.25 -14.211 -19.812 1 98.25 237 ILE A O 1
ATOM 1889 N N . LEU A 1 238 ? 19.047 -14.281 -19.625 1 97.81 238 LEU A N 1
ATOM 1890 C CA . LEU A 1 238 ? 18.906 -15.625 -20.172 1 97.81 238 LEU A CA 1
ATOM 1891 C C . LEU A 1 238 ? 19.297 -15.648 -21.656 1 97.81 238 LEU A C 1
ATOM 1893 O O . LEU A 1 238 ? 19.703 -16.688 -22.172 1 97.81 238 LEU A O 1
ATOM 1897 N N . GLU A 1 239 ? 19.188 -14.508 -22.266 1 96.88 239 GLU A N 1
ATOM 1898 C CA . GLU A 1 239 ? 19.547 -14.406 -23.688 1 96.88 239 GLU A CA 1
ATOM 1899 C C . GLU A 1 239 ? 21.078 -14.398 -23.859 1 96.88 239 GLU A C 1
ATOM 1901 O O . GLU A 1 239 ? 21.578 -14.781 -24.906 1 96.88 239 GLU A O 1
ATOM 1906 N N . ASN A 1 240 ? 21.781 -14.023 -22.781 1 95.69 240 ASN A N 1
ATOM 1907 C CA . ASN A 1 240 ? 23.203 -13.789 -22.938 1 95.69 240 ASN A CA 1
ATOM 1908 C C . ASN A 1 240 ? 24.031 -14.68 -22.016 1 95.69 240 ASN A C 1
ATOM 1910 O O . ASN A 1 240 ? 25.25 -14.688 -22.094 1 95.69 240 ASN A O 1
ATOM 1914 N N . SER A 1 241 ? 23.328 -15.359 -21.125 1 95.25 241 SER A N 1
ATOM 1915 C CA . SER A 1 241 ? 24.031 -16.156 -20.125 1 95.25 241 SER A CA 1
ATOM 1916 C C . SER A 1 241 ? 23.188 -17.344 -19.656 1 95.25 241 SER A C 1
ATOM 1918 O O . SER A 1 241 ? 22.047 -17.5 -20.109 1 95.25 241 SER A O 1
ATOM 1920 N N . SER A 1 242 ? 23.781 -18.25 -18.844 1 95.31 242 SER A N 1
ATOM 1921 C CA . SER A 1 242 ? 23.094 -19.422 -18.312 1 95.31 242 SER A CA 1
ATOM 1922 C C . SER A 1 242 ? 23.281 -19.547 -16.812 1 95.31 242 SER A C 1
ATOM 1924 O O . SER A 1 242 ? 23.922 -20.484 -16.328 1 95.31 242 SER A O 1
ATOM 1926 N N . PRO A 1 243 ? 22.672 -18.641 -16.094 1 97.25 243 PRO A N 1
ATOM 1927 C CA . PRO A 1 243 ? 22.781 -18.719 -14.641 1 97.25 243 PRO A CA 1
ATOM 1928 C C . PRO A 1 243 ? 22.094 -19.953 -14.055 1 97.25 243 PRO A C 1
ATOM 1930 O O . PRO A 1 243 ? 21.156 -20.484 -14.664 1 97.25 243 PRO A O 1
ATOM 1933 N N . THR A 1 244 ? 22.594 -20.391 -12.984 1 97.19 244 THR A N 1
ATOM 1934 C CA . THR A 1 244 ? 21.922 -21.453 -12.242 1 97.19 244 THR A CA 1
ATOM 1935 C C . THR A 1 244 ? 21.188 -20.875 -11.031 1 97.19 244 THR A C 1
ATOM 1937 O O . THR A 1 244 ? 20.406 -21.578 -10.391 1 97.19 244 THR A O 1
ATOM 1940 N N . ALA A 1 245 ? 21.469 -19.609 -10.734 1 98.31 245 ALA A N 1
ATOM 1941 C CA . ALA A 1 245 ? 20.781 -18.891 -9.672 1 98.31 245 ALA A CA 1
ATOM 1942 C C . ALA A 1 245 ? 20.703 -17.406 -9.977 1 98.31 245 ALA A C 1
ATOM 1944 O O . ALA A 1 245 ? 21.5 -16.891 -10.766 1 98.31 245 ALA A O 1
ATOM 1945 N N . VAL A 1 246 ? 19.734 -16.734 -9.414 1 98.81 246 VAL A N 1
ATOM 1946 C CA . VAL A 1 246 ? 19.625 -15.281 -9.531 1 98.81 246 VAL A CA 1
ATOM 1947 C C . VAL A 1 246 ? 19.156 -14.688 -8.203 1 98.81 246 VAL A C 1
ATOM 1949 O O . VAL A 1 246 ? 18.25 -15.234 -7.555 1 98.81 246 VAL A O 1
ATOM 1952 N N . VAL A 1 247 ? 19.859 -13.68 -7.758 1 98.88 247 VAL A N 1
ATOM 1953 C CA . VAL A 1 247 ? 19.422 -12.906 -6.598 1 98.88 247 VAL A CA 1
ATOM 1954 C C . VAL A 1 247 ? 18.875 -11.562 -7.055 1 98.88 247 VAL A C 1
ATOM 1956 O O . VAL A 1 247 ? 19.422 -10.93 -7.961 1 98.88 247 VAL A O 1
ATOM 1959 N N . THR A 1 248 ? 17.703 -11.234 -6.535 1 98.69 248 THR A N 1
ATOM 1960 C CA . THR A 1 248 ? 17.078 -9.953 -6.844 1 98.69 248 THR A CA 1
ATOM 1961 C C . THR A 1 248 ? 17.016 -9.07 -5.602 1 98.69 248 THR A C 1
ATOM 1963 O O . THR A 1 248 ? 17.281 -9.531 -4.488 1 98.69 248 THR A O 1
ATOM 1966 N N . THR A 1 249 ? 16.703 -7.801 -5.816 1 97.56 249 THR A N 1
ATOM 1967 C CA . THR A 1 249 ? 16.734 -6.859 -4.699 1 97.56 249 THR A CA 1
ATOM 1968 C C . THR A 1 249 ? 15.32 -6.594 -4.184 1 97.56 249 THR A C 1
ATOM 1970 O O . THR A 1 249 ? 15.141 -5.844 -3.227 1 97.56 249 THR A O 1
ATOM 1973 N N . ASP A 1 250 ? 14.328 -7.191 -4.789 1 95.62 250 ASP A N 1
ATOM 1974 C CA . ASP A 1 250 ? 12.93 -6.977 -4.441 1 95.62 250 ASP A CA 1
ATOM 1975 C C . ASP A 1 250 ? 12.062 -8.148 -4.902 1 95.62 250 ASP A C 1
ATOM 1977 O O . ASP A 1 250 ? 12.289 -8.711 -5.977 1 95.62 250 ASP A O 1
ATOM 1981 N N . ASP A 1 251 ? 11.047 -8.414 -4.156 1 94.62 251 ASP A N 1
ATOM 1982 C CA . ASP A 1 251 ? 10.172 -9.539 -4.484 1 94.62 251 ASP A CA 1
ATOM 1983 C C . ASP A 1 251 ? 9.461 -9.305 -5.816 1 94.62 251 ASP A C 1
ATOM 1985 O O . ASP A 1 251 ? 9.219 -10.25 -6.57 1 94.62 251 ASP A O 1
ATOM 1989 N N . LEU A 1 252 ? 9.086 -8.062 -6.105 1 92 252 LEU A N 1
ATOM 1990 C CA . LEU A 1 252 ? 8.406 -7.789 -7.367 1 92 252 LEU A CA 1
ATOM 1991 C C . LEU A 1 252 ? 9.312 -8.102 -8.555 1 92 252 LEU A C 1
ATOM 1993 O O . LEU A 1 252 ? 8.867 -8.672 -9.547 1 92 252 LEU A O 1
ATOM 1997 N N . ILE A 1 253 ? 10.555 -7.734 -8.383 1 94.56 253 ILE A N 1
ATOM 1998 C CA . ILE A 1 253 ? 11.531 -8.094 -9.406 1 94.56 253 ILE A CA 1
ATOM 1999 C C . ILE A 1 253 ? 11.625 -9.609 -9.523 1 94.56 253 ILE A C 1
ATOM 2001 O O . ILE A 1 253 ? 11.617 -10.156 -10.633 1 94.56 253 ILE A O 1
ATOM 2005 N N . ALA A 1 254 ? 11.656 -10.273 -8.398 1 97.12 254 ALA A N 1
ATOM 2006 C CA . ALA A 1 254 ? 11.766 -11.734 -8.375 1 97.12 254 ALA A CA 1
ATOM 2007 C C . ALA A 1 254 ? 10.562 -12.383 -9.047 1 97.12 254 ALA A C 1
ATOM 2009 O O . ALA A 1 254 ? 10.695 -13.383 -9.75 1 97.12 254 ALA A O 1
ATOM 2010 N N . PHE A 1 255 ? 9.391 -11.828 -8.805 1 93.69 255 PHE A N 1
ATOM 2011 C CA . PHE A 1 255 ? 8.188 -12.359 -9.43 1 93.69 255 PHE A CA 1
ATOM 2012 C C . PHE A 1 255 ? 8.281 -12.281 -10.945 1 93.69 255 PHE A C 1
ATOM 2014 O O . PHE A 1 255 ? 7.98 -13.25 -11.648 1 93.69 255 PHE A O 1
ATOM 2021 N N . GLY A 1 256 ? 8.672 -11.117 -11.43 1 94.69 256 GLY A N 1
ATOM 2022 C CA . GLY A 1 256 ? 8.859 -10.961 -12.867 1 94.69 256 GLY A CA 1
ATOM 2023 C C . GLY A 1 256 ? 9.93 -11.867 -13.438 1 94.69 256 GLY A C 1
ATOM 2024 O O . GLY A 1 256 ? 9.734 -12.484 -14.484 1 94.69 256 GLY A O 1
ATOM 2025 N N . ALA A 1 257 ? 11.016 -11.953 -12.734 1 97.62 257 ALA A N 1
ATOM 2026 C CA . ALA A 1 257 ? 12.117 -12.805 -13.156 1 97.62 257 ALA A CA 1
ATOM 2027 C C . ALA A 1 257 ? 11.688 -14.273 -13.203 1 97.62 257 ALA A C 1
ATOM 2029 O O . ALA A 1 257 ? 12.062 -15.008 -14.117 1 97.62 257 ALA A O 1
ATOM 2030 N N . SER A 1 258 ? 10.945 -14.711 -12.234 1 96.31 258 SER A N 1
ATOM 2031 C CA . SER A 1 258 ? 10.461 -16.078 -12.172 1 96.31 258 SER A CA 1
ATOM 2032 C C . SER A 1 258 ? 9.617 -16.422 -13.391 1 96.31 258 SER A C 1
ATOM 2034 O O . SER A 1 258 ? 9.695 -17.547 -13.914 1 96.31 258 SER A O 1
ATOM 2036 N N . LYS A 1 259 ? 8.805 -15.5 -13.766 1 93.75 259 LYS A N 1
ATOM 2037 C CA . LYS A 1 259 ? 7.996 -15.727 -14.961 1 93.75 259 LYS A CA 1
ATOM 2038 C C . LYS A 1 259 ? 8.875 -15.938 -16.188 1 93.75 259 LYS A C 1
ATOM 2040 O O . LYS A 1 259 ? 8.633 -16.844 -16.984 1 93.75 259 LYS A O 1
ATOM 2045 N N . ALA A 1 260 ? 9.891 -15.125 -16.359 1 96.62 260 ALA A N 1
ATOM 2046 C CA . ALA A 1 260 ? 10.82 -15.266 -17.469 1 96.62 260 ALA A CA 1
ATOM 2047 C C . ALA A 1 260 ? 11.523 -16.625 -17.438 1 96.62 260 ALA A C 1
ATOM 2049 O O . ALA A 1 260 ? 11.664 -17.281 -18.469 1 96.62 260 ALA A O 1
ATOM 2050 N N . ILE A 1 261 ? 11.945 -17.047 -16.25 1 96.81 261 ILE A N 1
ATOM 2051 C CA . ILE A 1 261 ? 12.617 -18.328 -16.078 1 96.81 261 ILE A CA 1
ATOM 2052 C C . ILE A 1 261 ? 11.688 -19.453 -16.516 1 96.81 261 ILE A C 1
ATOM 2054 O O . ILE A 1 261 ? 12.094 -20.328 -17.281 1 96.81 261 ILE A O 1
ATOM 2058 N N . ASN A 1 262 ? 10.5 -19.406 -16.047 1 93.25 262 ASN A N 1
ATOM 2059 C CA . ASN A 1 262 ? 9.531 -20.453 -16.375 1 93.25 262 ASN A CA 1
ATOM 2060 C C . ASN A 1 262 ? 9.281 -20.547 -17.875 1 93.25 262 ASN A C 1
ATOM 2062 O O . ASN A 1 262 ? 9.039 -21.625 -18.406 1 93.25 262 ASN A O 1
ATOM 2066 N N . GLU A 1 263 ? 9.367 -19.453 -18.516 1 93.06 263 GLU A N 1
ATOM 2067 C CA . GLU A 1 263 ? 9.062 -19.406 -19.938 1 93.06 263 GLU A CA 1
ATOM 2068 C C . GLU A 1 263 ? 10.273 -19.781 -20.781 1 93.06 263 GLU A C 1
ATOM 2070 O O . GLU A 1 263 ? 10.133 -20.344 -21.875 1 93.06 263 GLU A O 1
ATOM 2075 N N . MET A 1 264 ? 11.438 -19.547 -20.266 1 95.75 264 MET A N 1
ATOM 2076 C CA . MET A 1 264 ? 12.578 -19.562 -21.172 1 95.75 264 MET A CA 1
ATOM 2077 C C . MET A 1 264 ? 13.578 -20.641 -20.766 1 95.75 264 MET A C 1
ATOM 2079 O O . MET A 1 264 ? 14.469 -21 -21.547 1 95.75 264 MET A O 1
ATOM 2083 N N . SER A 1 265 ? 13.469 -21.047 -19.562 1 93.5 265 SER A N 1
ATOM 2084 C CA . SER A 1 265 ? 14.469 -22 -19.094 1 93.5 265 SER A CA 1
ATOM 2085 C C . SER A 1 265 ? 13.852 -23.375 -18.859 1 93.5 265 SER A C 1
ATOM 2087 O O . SER A 1 265 ? 12.742 -23.5 -18.344 1 93.5 265 SER A O 1
ATOM 2089 N N . GLN A 1 266 ? 14.531 -24.438 -19.266 1 92.31 266 GLN A N 1
ATOM 2090 C CA . GLN A 1 266 ? 14.109 -25.812 -19.016 1 92.31 266 GLN A CA 1
ATOM 2091 C C . GLN A 1 266 ? 14.68 -26.344 -17.703 1 92.31 266 GLN A C 1
ATOM 2093 O O . GLN A 1 266 ? 14.188 -27.312 -17.156 1 92.31 266 GLN A O 1
ATOM 2098 N N . GLU A 1 267 ? 15.703 -25.656 -17.266 1 92.88 267 GLU A N 1
ATOM 2099 C CA . GLU A 1 267 ? 16.359 -26.062 -16.031 1 92.88 267 GLU A CA 1
ATOM 2100 C C . GLU A 1 267 ? 15.906 -25.203 -14.859 1 92.88 267 GLU A C 1
ATOM 2102 O O . GLU A 1 267 ? 15.438 -24.078 -15.055 1 92.88 267 GLU A O 1
ATOM 2107 N N . HIS A 1 268 ? 16.062 -25.828 -13.773 1 94.25 268 HIS A N 1
ATOM 2108 C CA . HIS A 1 268 ? 15.773 -25.078 -12.555 1 94.25 268 HIS A CA 1
ATOM 2109 C C . HIS A 1 268 ? 16.812 -24 -12.312 1 94.25 268 HIS A C 1
ATOM 2111 O O . HIS A 1 268 ? 18.016 -24.25 -12.422 1 94.25 268 HIS A O 1
ATOM 2117 N N . ILE A 1 269 ? 16.375 -22.828 -12.086 1 97.56 269 ILE A N 1
ATOM 2118 C CA . ILE A 1 269 ? 17.219 -21.703 -11.656 1 97.56 269 ILE A CA 1
ATOM 2119 C C . ILE A 1 269 ? 16.75 -21.203 -10.289 1 97.56 269 ILE A C 1
ATOM 2121 O O . ILE A 1 269 ? 15.602 -20.766 -10.148 1 97.56 269 ILE A O 1
ATOM 2125 N N . SER A 1 270 ? 17.625 -21.281 -9.258 1 98.31 270 SER A N 1
ATOM 2126 C CA . SER A 1 270 ? 17.281 -20.766 -7.934 1 98.31 270 SER A CA 1
ATOM 2127 C C . SER A 1 270 ? 17.078 -19.25 -7.957 1 98.31 270 SER A C 1
ATOM 2129 O O . SER A 1 270 ? 17.797 -18.531 -8.641 1 98.31 270 SER A O 1
ATOM 2131 N N . ILE A 1 271 ? 16.047 -18.781 -7.246 1 98.56 271 ILE A N 1
ATOM 2132 C CA . ILE A 1 271 ? 15.766 -17.359 -7.246 1 98.56 271 ILE A CA 1
ATOM 2133 C C . ILE A 1 271 ? 15.445 -16.891 -5.824 1 98.56 271 ILE A C 1
ATOM 2135 O O . ILE A 1 271 ? 14.727 -17.578 -5.094 1 98.56 271 ILE A O 1
ATOM 2139 N N . VAL A 1 272 ? 16.031 -15.781 -5.406 1 98.75 272 VAL A N 1
ATOM 2140 C CA . VAL A 1 272 ? 15.789 -15.18 -4.098 1 98.75 272 VAL A CA 1
ATOM 2141 C C . VAL A 1 272 ? 15.352 -13.727 -4.266 1 98.75 272 VAL A C 1
ATOM 2143 O O . VAL A 1 272 ? 15.93 -12.984 -5.062 1 98.75 272 VAL A O 1
ATOM 2146 N N . GLY A 1 273 ? 14.273 -13.383 -3.555 1 98.12 273 GLY A N 1
ATOM 2147 C CA . GLY A 1 273 ? 13.82 -12 -3.514 1 98.12 273 GLY A CA 1
ATOM 2148 C C . GLY A 1 273 ? 14.164 -11.305 -2.211 1 98.12 273 GLY A C 1
ATOM 2149 O O . GLY A 1 273 ? 14.914 -11.836 -1.395 1 98.12 273 GLY A O 1
ATOM 2150 N N . PHE A 1 274 ? 13.703 -10.094 -2.018 1 97.31 274 PHE A N 1
ATOM 2151 C CA . PHE A 1 274 ? 13.875 -9.297 -0.809 1 97.31 274 PHE A CA 1
ATOM 2152 C C . PHE A 1 274 ? 12.547 -8.68 -0.379 1 97.31 274 PHE A C 1
ATOM 2154 O O . PHE A 1 274 ? 11.734 -8.297 -1.221 1 97.31 274 PHE A O 1
ATOM 2161 N N . ASN A 1 275 ? 12.367 -8.477 0.948 1 94.12 275 ASN A N 1
ATOM 2162 C CA . ASN A 1 275 ? 11.242 -7.855 1.637 1 94.12 275 ASN A CA 1
ATOM 2163 C C . ASN A 1 275 ? 10.344 -8.898 2.291 1 94.12 275 ASN A C 1
ATOM 2165 O O . ASN A 1 275 ? 9.633 -8.602 3.254 1 94.12 275 ASN A O 1
ATOM 2169 N N . ASN A 1 276 ? 10.344 -10.109 1.678 1 95.12 276 ASN A N 1
ATOM 2170 C CA . ASN A 1 276 ? 9.484 -11.18 2.178 1 95.12 276 ASN A CA 1
ATOM 2171 C C . ASN A 1 276 ? 8.023 -10.75 2.223 1 95.12 276 ASN A C 1
ATOM 2173 O O . ASN A 1 276 ? 7.371 -10.859 3.262 1 95.12 276 ASN A O 1
ATOM 2177 N N . THR A 1 277 ? 7.613 -10.227 1.098 1 88.94 277 THR A N 1
ATOM 2178 C CA . THR A 1 277 ? 6.211 -9.836 0.997 1 88.94 277 THR A CA 1
ATOM 2179 C C . THR A 1 277 ? 5.305 -11.055 1.17 1 88.94 277 THR A C 1
ATOM 2181 O O . THR A 1 277 ? 5.668 -12.164 0.789 1 88.94 277 THR A O 1
ATOM 2184 N N . PRO A 1 278 ? 4.102 -10.852 1.696 1 82.25 278 PRO A N 1
ATOM 2185 C CA . PRO A 1 278 ? 3.221 -11.984 1.993 1 82.25 278 PRO A CA 1
ATOM 2186 C C . PRO A 1 278 ? 2.988 -12.883 0.782 1 82.25 278 PRO A C 1
ATOM 2188 O O . PRO A 1 278 ? 2.891 -14.102 0.927 1 82.25 278 PRO A O 1
ATOM 2191 N N . LEU A 1 279 ? 3.035 -12.312 -0.333 1 85.38 279 LEU A N 1
ATOM 2192 C CA . LEU A 1 279 ? 2.697 -13.039 -1.551 1 85.38 279 LEU A CA 1
ATOM 2193 C C . LEU A 1 279 ? 3.783 -14.055 -1.896 1 85.38 279 LEU A C 1
ATOM 2195 O O . LEU A 1 279 ? 3.561 -14.953 -2.705 1 85.38 279 LEU A O 1
ATOM 2199 N N . THR A 1 280 ? 4.941 -13.93 -1.292 1 91.88 280 THR A N 1
ATOM 2200 C CA . THR A 1 280 ? 6.051 -14.82 -1.617 1 91.88 280 THR A CA 1
ATOM 2201 C C . THR A 1 280 ? 5.711 -16.266 -1.255 1 91.88 280 THR A C 1
ATOM 2203 O O . THR A 1 280 ? 6.117 -17.203 -1.952 1 91.88 280 THR A O 1
ATOM 2206 N N . ALA A 1 281 ? 4.867 -16.438 -0.266 1 88.62 281 ALA A N 1
ATOM 2207 C CA . ALA A 1 281 ? 4.512 -17.781 0.221 1 88.62 281 ALA A CA 1
ATOM 2208 C C . ALA A 1 281 ? 3.451 -18.422 -0.666 1 88.62 281 ALA A C 1
ATOM 2210 O O . ALA A 1 281 ? 3.234 -19.625 -0.604 1 88.62 281 ALA A O 1
ATOM 2211 N N . TYR A 1 282 ? 2.881 -17.641 -1.546 1 84.06 282 TYR A N 1
ATOM 2212 C CA . TYR A 1 282 ? 1.739 -18.125 -2.307 1 84.06 282 TYR A CA 1
ATOM 2213 C C . TYR A 1 282 ? 2.064 -18.203 -3.795 1 84.06 282 TYR A C 1
ATOM 2215 O O . TYR A 1 282 ? 1.163 -18.297 -4.629 1 84.06 282 TYR A O 1
ATOM 2223 N N . ARG A 1 283 ? 3.283 -18.125 -4.027 1 85.75 283 ARG A N 1
ATOM 2224 C CA . ARG A 1 283 ? 3.75 -18.312 -5.398 1 85.75 283 ARG A CA 1
ATOM 2225 C C . ARG A 1 283 ? 3.957 -19.781 -5.711 1 85.75 283 ARG A C 1
ATOM 2227 O O . ARG A 1 283 ? 3.947 -20.625 -4.809 1 85.75 283 ARG A O 1
ATOM 2234 N N . ASN A 1 284 ? 3.961 -20.078 -7.008 1 82.75 284 ASN A N 1
ATOM 2235 C CA . ASN A 1 284 ? 4.312 -21.406 -7.465 1 82.75 284 ASN A CA 1
ATOM 2236 C C . ASN A 1 284 ? 5.527 -21.391 -8.391 1 82.75 284 ASN A C 1
ATOM 2238 O O . ASN A 1 284 ? 5.406 -21.062 -9.57 1 82.75 284 ASN A O 1
ATOM 2242 N N . PRO A 1 285 ? 6.699 -21.938 -7.879 1 89.25 285 PRO A N 1
ATOM 2243 C CA . PRO A 1 285 ? 7.035 -22.328 -6.508 1 89.25 285 PRO A CA 1
ATOM 2244 C C . PRO A 1 285 ? 7.07 -21.141 -5.543 1 89.25 285 PRO A C 1
ATOM 2246 O O . PRO A 1 285 ? 7.293 -20 -5.969 1 89.25 285 PRO A O 1
ATOM 2249 N N . ALA A 1 286 ? 6.887 -21.422 -4.23 1 92.88 286 ALA A N 1
ATOM 2250 C CA . ALA A 1 286 ? 7.016 -20.375 -3.219 1 92.88 286 ALA A CA 1
ATOM 2251 C C . ALA A 1 286 ? 8.406 -19.75 -3.252 1 92.88 286 ALA A C 1
ATOM 2253 O O . ALA A 1 286 ? 9.406 -20.453 -3.436 1 92.88 286 ALA A O 1
ATOM 2254 N N . LEU A 1 287 ? 8.461 -18.469 -3.029 1 96.44 287 LEU A N 1
ATOM 2255 C CA . LEU A 1 287 ? 9.68 -17.703 -3.291 1 96.44 287 LEU A CA 1
ATOM 2256 C C . LEU A 1 287 ? 10.484 -17.516 -2.012 1 96.44 287 LEU A C 1
ATOM 2258 O O . LEU A 1 287 ? 9.961 -17 -1.016 1 96.44 287 LEU A O 1
ATOM 2262 N N . SER A 1 288 ? 11.758 -17.969 -2.018 1 98.5 288 SER A N 1
ATOM 2263 C CA . SER A 1 288 ? 12.695 -17.562 -0.972 1 98.5 288 SER A CA 1
ATOM 2264 C C . SER A 1 288 ? 12.945 -16.062 -0.997 1 98.5 288 SER A C 1
ATOM 2266 O O . SER A 1 288 ? 13.133 -15.477 -2.064 1 98.5 288 SER A O 1
ATOM 2268 N N . SER A 1 289 ? 12.875 -15.422 0.158 1 98.44 289 SER A N 1
ATOM 2269 C CA . SER A 1 289 ? 13 -13.969 0.225 1 98.44 289 SER A CA 1
ATOM 2270 C C . SER A 1 289 ? 13.594 -13.531 1.557 1 98.44 289 SER A C 1
ATOM 2272 O O . SER A 1 289 ? 13.43 -14.203 2.574 1 98.44 289 SER A O 1
ATOM 2274 N N . VAL A 1 290 ? 14.32 -12.461 1.54 1 98.75 290 VAL A N 1
ATOM 2275 C CA . VAL A 1 290 ? 14.883 -11.898 2.764 1 98.75 290 VAL A CA 1
ATOM 2276 C C . VAL A 1 290 ? 13.852 -11.016 3.457 1 98.75 290 VAL A C 1
ATOM 2278 O O . VAL A 1 290 ? 13.352 -10.055 2.867 1 98.75 290 VAL A O 1
ATOM 2281 N N . ASP A 1 291 ? 13.477 -11.398 4.629 1 98.25 291 ASP A N 1
ATOM 2282 C CA . ASP A 1 291 ? 12.633 -10.531 5.453 1 98.25 291 ASP A CA 1
ATOM 2283 C C . ASP A 1 291 ? 13.438 -9.367 6.02 1 98.25 291 ASP A C 1
ATOM 2285 O O . ASP A 1 291 ? 14.367 -9.57 6.805 1 98.25 291 ASP A O 1
ATOM 2289 N N . ILE A 1 292 ? 13.109 -8.195 5.59 1 97.94 292 ILE A N 1
ATOM 2290 C CA . ILE A 1 292 ? 13.875 -7.039 6.031 1 97.94 292 ILE A CA 1
ATOM 2291 C C . ILE A 1 292 ? 13.141 -6.34 7.172 1 97.94 292 ILE A C 1
ATOM 2293 O O . ILE A 1 292 ? 13.594 -5.297 7.66 1 97.94 292 ILE A O 1
ATOM 2297 N N . ASN A 1 293 ? 11.992 -6.879 7.598 1 97.19 293 ASN A N 1
ATOM 2298 C CA . ASN A 1 293 ? 11.195 -6.32 8.688 1 97.19 293 ASN A CA 1
ATOM 2299 C C . ASN A 1 293 ? 10.82 -4.867 8.422 1 97.19 293 ASN A C 1
ATOM 2301 O O . ASN A 1 293 ? 11.086 -3.988 9.242 1 97.19 293 ASN A O 1
ATOM 2305 N N . SER A 1 294 ? 10.102 -4.66 7.293 1 94.88 294 SER A N 1
ATOM 2306 C CA . SER A 1 294 ? 9.789 -3.33 6.777 1 94.88 294 SER A CA 1
ATOM 2307 C C . SER A 1 294 ? 8.945 -2.535 7.77 1 94.88 294 SER A C 1
ATOM 2309 O O . SER A 1 294 ? 9.117 -1.323 7.906 1 94.88 294 SER A O 1
ATOM 2311 N N . GLU A 1 295 ? 8.016 -3.174 8.477 1 93.5 295 GLU A N 1
ATOM 2312 C CA . GLU A 1 295 ? 7.203 -2.48 9.469 1 93.5 295 GLU A CA 1
ATOM 2313 C C . GLU A 1 295 ? 8.07 -1.902 10.586 1 93.5 295 GLU A C 1
ATOM 2315 O O . GLU A 1 295 ? 7.828 -0.785 11.047 1 93.5 295 GLU A O 1
ATOM 2320 N N . GLU A 1 296 ? 9.047 -2.652 10.984 1 97.81 296 GLU A N 1
ATOM 2321 C CA . GLU A 1 296 ? 9.969 -2.172 12.008 1 97.81 296 GLU A CA 1
ATOM 2322 C C . GLU A 1 296 ? 10.766 -0.97 11.508 1 97.81 296 GLU A C 1
ATOM 2324 O O . GLU A 1 296 ? 11.047 -0.046 12.273 1 97.81 296 GLU A O 1
ATOM 2329 N N . LEU A 1 297 ? 11.148 -1.032 10.266 1 98.12 297 LEU A N 1
ATOM 2330 C CA . LEU A 1 297 ? 11.844 0.114 9.68 1 98.12 297 LEU A CA 1
ATOM 2331 C C . LEU A 1 297 ? 11.016 1.384 9.836 1 98.12 297 LEU A C 1
ATOM 2333 O O . LEU A 1 297 ? 11.523 2.408 10.305 1 98.12 297 LEU A O 1
ATOM 2337 N N . GLY A 1 298 ? 9.727 1.275 9.516 1 97.31 298 GLY A N 1
ATOM 2338 C CA . GLY A 1 298 ? 8.836 2.416 9.664 1 97.31 298 GLY A CA 1
ATOM 2339 C C . GLY A 1 298 ? 8.664 2.846 11.109 1 97.31 298 GLY A C 1
ATOM 2340 O O . GLY A 1 298 ? 8.742 4.035 11.422 1 97.31 298 GLY A O 1
ATOM 2341 N N . TYR A 1 299 ? 8.492 1.853 11.984 1 97.75 299 TYR A N 1
ATOM 2342 C CA . TYR A 1 299 ? 8.273 2.08 13.406 1 97.75 299 TYR A CA 1
ATOM 2343 C C . TYR A 1 299 ? 9.445 2.848 14.016 1 97.75 299 TYR A C 1
ATOM 2345 O O . TYR A 1 299 ? 9.242 3.877 14.672 1 97.75 299 TYR A O 1
ATOM 2353 N N . PHE A 1 300 ? 10.625 2.43 13.734 1 98.44 300 PHE A N 1
ATOM 2354 C CA . PHE A 1 300 ? 11.789 3.018 14.383 1 98.44 300 PHE A CA 1
ATOM 2355 C C . PHE A 1 300 ? 12.164 4.34 13.719 1 98.44 300 PHE A C 1
ATOM 2357 O O . PHE A 1 300 ? 12.711 5.23 14.367 1 98.44 300 PHE A O 1
ATOM 2364 N N . ALA A 1 301 ? 11.82 4.477 12.406 1 98.5 301 ALA A N 1
ATOM 2365 C CA . ALA A 1 301 ? 12.078 5.754 11.75 1 98.5 301 ALA A CA 1
ATOM 2366 C C . ALA A 1 301 ? 11.273 6.879 12.406 1 98.5 301 ALA A C 1
ATOM 2368 O O . ALA A 1 301 ? 11.844 7.898 12.812 1 98.5 301 ALA A O 1
ATOM 2369 N N . VAL A 1 302 ? 10.008 6.617 12.594 1 98.25 302 VAL A N 1
ATOM 2370 C CA . VAL A 1 302 ? 9.172 7.672 13.148 1 98.25 302 VAL A CA 1
ATOM 2371 C C . VAL A 1 302 ? 9.477 7.859 14.633 1 98.25 302 VAL A C 1
ATOM 2373 O O . VAL A 1 302 ? 9.391 8.969 15.156 1 98.25 302 VAL A O 1
ATOM 2376 N N . LYS A 1 303 ? 9.891 6.812 15.305 1 97.75 303 LYS A N 1
ATOM 2377 C CA . LYS A 1 303 ? 10.305 6.91 16.703 1 97.75 303 LYS A CA 1
ATOM 2378 C C . LYS A 1 303 ? 11.492 7.859 16.859 1 97.75 303 LYS A C 1
ATOM 2380 O O . LYS A 1 303 ? 11.484 8.727 17.75 1 97.75 303 LYS A O 1
ATOM 2385 N N . LEU A 1 304 ? 12.5 7.719 16.016 1 97.88 304 LEU A N 1
ATOM 2386 C CA . LEU A 1 304 ? 13.648 8.609 16.047 1 97.88 304 LEU A CA 1
ATOM 2387 C C . LEU A 1 304 ? 13.219 10.062 15.844 1 97.88 304 LEU A C 1
ATOM 2389 O O . LEU A 1 304 ? 13.656 10.953 16.578 1 97.88 304 LEU A O 1
ATOM 2393 N N . LEU A 1 305 ? 12.344 10.281 14.859 1 97.75 305 LEU A N 1
ATOM 2394 C CA . LEU A 1 305 ? 11.93 11.633 14.5 1 97.75 305 LEU A CA 1
ATOM 2395 C C . LEU A 1 305 ? 11.125 12.273 15.633 1 97.75 305 LEU A C 1
ATOM 2397 O O . LEU A 1 305 ? 11.391 13.406 16.016 1 97.75 305 LEU A O 1
ATOM 2401 N N . ILE A 1 306 ? 10.188 11.539 16.219 1 96.94 306 ILE A N 1
ATOM 2402 C CA . ILE A 1 306 ? 9.328 12.07 17.281 1 96.94 306 ILE A CA 1
ATOM 2403 C C . ILE A 1 306 ? 10.148 12.336 18.531 1 96.94 306 ILE A C 1
ATOM 2405 O O . ILE A 1 306 ? 9.953 13.344 19.219 1 96.94 306 ILE A O 1
ATOM 2409 N N . ASN A 1 307 ? 11.07 11.398 18.812 1 96.31 307 ASN A N 1
ATOM 2410 C CA . ASN A 1 307 ? 11.953 11.633 19.938 1 96.31 307 ASN A CA 1
ATOM 2411 C C . ASN A 1 307 ? 12.727 12.945 19.781 1 96.31 307 ASN A C 1
ATOM 2413 O O . ASN A 1 307 ? 12.898 13.68 20.766 1 96.31 307 ASN A O 1
ATOM 2417 N N . LYS A 1 308 ? 13.188 13.188 18.594 1 94.94 308 LYS A N 1
ATOM 2418 C CA . LYS A 1 308 ? 13.875 14.445 18.328 1 94.94 308 LYS A CA 1
ATOM 2419 C C . LYS A 1 308 ? 12.938 15.641 18.5 1 94.94 308 LYS A C 1
ATOM 2421 O O . LYS A 1 308 ? 13.297 16.625 19.141 1 94.94 308 LYS A O 1
ATOM 2426 N N . LEU A 1 309 ? 11.75 15.531 17.969 1 94.19 309 LEU A N 1
ATOM 2427 C CA . LEU A 1 309 ? 10.766 16.609 18.031 1 94.19 309 LEU A CA 1
ATOM 2428 C C . LEU A 1 309 ? 10.352 16.906 19.469 1 94.19 309 LEU A C 1
ATOM 2430 O O . LEU A 1 309 ? 10.055 18.047 19.812 1 94.19 309 LEU A O 1
ATOM 2434 N N . GLU A 1 310 ? 10.398 15.875 20.266 1 92.56 310 GLU A N 1
ATOM 2435 C CA . GLU A 1 310 ? 9.961 16.031 21.656 1 92.56 310 GLU A CA 1
ATOM 2436 C C . GLU A 1 310 ? 11.141 16.234 22.594 1 92.56 310 GLU A C 1
ATOM 2438 O O . GLU A 1 310 ? 10.984 16.219 23.812 1 92.56 310 GLU A O 1
ATOM 2443 N N . ASN A 1 311 ? 12.281 16.312 22.109 1 88.81 311 ASN A N 1
ATOM 2444 C CA . ASN A 1 311 ? 13.516 16.578 22.859 1 88.81 311 ASN A CA 1
ATOM 2445 C C . ASN A 1 311 ? 13.773 15.508 23.906 1 88.81 311 ASN A C 1
ATOM 2447 O O . ASN A 1 311 ? 14.078 15.82 25.062 1 88.81 311 ASN A O 1
ATOM 2451 N N . GLU A 1 312 ? 13.445 14.352 23.391 1 83.31 312 GLU A N 1
ATOM 2452 C CA . GLU A 1 312 ? 13.773 13.242 24.281 1 83.31 312 GLU A CA 1
ATOM 2453 C C . GLU A 1 312 ? 15.289 13.102 24.453 1 83.31 312 GLU A C 1
ATOM 2455 O O . GLU A 1 312 ? 16.047 13.367 23.516 1 83.31 312 GLU A O 1
ATOM 2460 N N . LYS A 1 313 ? 15.766 12.766 25.594 1 77.62 313 LYS A N 1
ATOM 2461 C CA . LYS A 1 313 ? 17.172 12.727 25.984 1 77.62 313 LYS A CA 1
ATOM 2462 C C . LYS A 1 313 ? 17.891 11.555 25.312 1 77.62 313 LYS A C 1
ATOM 2464 O O . LYS A 1 313 ? 19.109 11.414 25.438 1 77.62 313 LYS A O 1
ATOM 2469 N N . GLU A 1 314 ? 17.234 10.844 24.562 1 67.69 314 GLU A N 1
ATOM 2470 C CA . GLU A 1 314 ? 17.875 9.695 23.953 1 67.69 314 GLU A CA 1
ATOM 2471 C C . GLU A 1 314 ? 18.75 10.117 22.766 1 67.69 314 GLU A C 1
ATOM 2473 O O . GLU A 1 314 ? 18.328 10.906 21.922 1 67.69 314 GLU A O 1
ATOM 2478 N N . TYR A 1 315 ? 20 9.672 22.891 1 77.56 315 TYR A N 1
ATOM 2479 C CA . TYR A 1 315 ? 21.047 10.039 21.953 1 77.56 315 TYR A CA 1
ATOM 2480 C C . TYR A 1 315 ? 21.109 9.047 20.797 1 77.56 315 TYR A C 1
ATOM 2482 O O . TYR A 1 315 ? 22.109 9 20.078 1 77.56 315 TYR A O 1
ATOM 2490 N N . ILE A 1 316 ? 20.031 8.266 20.594 1 91.38 316 ILE A N 1
ATOM 2491 C CA . ILE A 1 316 ? 20.094 7.309 19.5 1 91.38 316 ILE A CA 1
ATOM 2492 C C . ILE A 1 316 ? 19.703 7.996 18.188 1 91.38 316 ILE A C 1
ATOM 2494 O O . ILE A 1 316 ? 18.641 8.625 18.109 1 91.38 316 ILE A O 1
ATOM 2498 N N . THR A 1 317 ? 20.641 7.93 17.234 1 95.31 317 THR A N 1
ATOM 2499 C CA . THR A 1 317 ? 20.391 8.648 15.984 1 95.31 317 THR A CA 1
ATOM 2500 C C . THR A 1 317 ? 20.094 7.668 14.852 1 95.31 317 THR A C 1
ATOM 2502 O O . THR A 1 317 ? 19.672 8.086 13.766 1 95.31 317 THR A O 1
ATOM 2505 N N . ASN A 1 318 ? 20.328 6.363 15.102 1 97.69 318 ASN A N 1
ATOM 2506 C CA . ASN A 1 318 ? 20.078 5.41 14.023 1 97.69 318 ASN A CA 1
ATOM 2507 C C . ASN A 1 318 ? 19.75 4.02 14.57 1 97.69 318 ASN A C 1
ATOM 2509 O O . ASN A 1 318 ? 20.031 3.725 15.734 1 97.69 318 ASN A O 1
ATOM 2513 N N . TYR A 1 319 ? 19.047 3.189 13.812 1 97.94 319 TYR A N 1
ATOM 2514 C CA . TYR A 1 319 ? 18.812 1.775 14.07 1 97.94 319 TYR A CA 1
ATOM 2515 C C . TYR A 1 319 ? 19.172 0.926 12.859 1 97.94 319 TYR A C 1
ATOM 2517 O O . TYR A 1 319 ? 18.922 1.325 11.719 1 97.94 319 TYR A O 1
ATOM 2525 N N . ILE A 1 320 ? 19.781 -0.175 13.062 1 98.25 320 ILE A N 1
ATOM 2526 C CA . ILE A 1 320 ? 19.938 -1.233 12.07 1 98.25 320 ILE A CA 1
ATOM 2527 C C . ILE A 1 320 ? 18.969 -2.377 12.391 1 98.25 320 ILE A C 1
ATOM 2529 O O . ILE A 1 320 ? 19.094 -3.021 13.43 1 98.25 320 ILE A O 1
ATOM 2533 N N . ILE A 1 321 ? 18.016 -2.596 11.516 1 98.62 321 ILE A N 1
ATOM 2534 C CA . ILE A 1 321 ? 17.016 -3.629 11.711 1 98.62 321 ILE A CA 1
ATOM 2535 C C . ILE A 1 321 ? 17.516 -4.957 11.156 1 98.62 321 ILE A C 1
ATOM 2537 O O . ILE A 1 321 ? 18.047 -5.008 10.047 1 98.62 321 ILE A O 1
ATOM 2541 N N . ASP A 1 322 ? 17.328 -5.969 11.844 1 98.12 322 ASP A N 1
ATOM 2542 C CA . ASP A 1 322 ? 17.812 -7.289 11.453 1 98.12 322 ASP A CA 1
ATOM 2543 C C . ASP A 1 322 ? 17.031 -7.828 10.258 1 98.12 322 ASP A C 1
ATOM 2545 O O . ASP A 1 322 ? 15.859 -7.492 10.07 1 98.12 322 ASP A O 1
ATOM 2549 N N . THR A 1 323 ? 17.734 -8.625 9.469 1 98.44 323 THR A N 1
ATOM 2550 C CA . THR A 1 323 ? 17.125 -9.312 8.344 1 98.44 323 THR A CA 1
ATOM 2551 C C . THR A 1 323 ? 17.234 -10.828 8.508 1 98.44 323 THR A C 1
ATOM 2553 O O . THR A 1 323 ? 18.047 -11.312 9.289 1 98.44 323 THR A O 1
ATOM 2556 N N . LYS A 1 324 ? 16.375 -11.523 7.84 1 98.25 324 LYS A N 1
ATOM 2557 C CA . LYS A 1 324 ? 16.391 -12.977 7.875 1 98.25 324 LYS A CA 1
ATOM 2558 C C . LYS A 1 324 ? 16 -13.57 6.523 1 98.25 324 LYS A C 1
ATOM 2560 O O . LYS A 1 324 ? 14.992 -13.156 5.934 1 98.25 324 LYS A O 1
ATOM 2565 N N . LEU A 1 325 ? 16.812 -14.492 6.059 1 98.38 325 LEU A N 1
ATOM 2566 C CA . LEU A 1 325 ? 16.438 -15.234 4.859 1 98.38 325 LEU A CA 1
ATOM 2567 C C . LEU A 1 325 ? 15.367 -16.266 5.176 1 98.38 325 LEU A C 1
ATOM 2569 O O . LEU A 1 325 ? 15.562 -17.125 6.035 1 98.38 325 LEU A O 1
ATOM 2573 N N . VAL A 1 326 ? 14.242 -16.172 4.59 1 98.31 326 VAL A N 1
ATOM 2574 C CA . VAL A 1 326 ? 13.18 -17.156 4.664 1 98.31 326 VAL A CA 1
ATOM 2575 C C . VAL A 1 326 ? 13.258 -18.094 3.459 1 98.31 326 VAL A C 1
ATOM 2577 O O . VAL A 1 326 ? 12.867 -17.719 2.35 1 98.31 326 VAL A O 1
ATOM 2580 N N . GLU A 1 327 ? 13.688 -19.297 3.703 1 97.75 327 GLU A N 1
ATOM 2581 C CA . GLU A 1 327 ? 13.891 -20.281 2.639 1 97.75 327 GLU A CA 1
ATOM 2582 C C . GLU A 1 327 ? 12.578 -20.953 2.242 1 97.75 327 GLU A C 1
ATOM 2584 O O . GLU A 1 327 ? 11.805 -21.375 3.105 1 97.75 327 GLU A O 1
ATOM 2589 N N . ARG A 1 328 ? 12.359 -20.984 0.851 1 96.44 328 ARG A N 1
ATOM 2590 C CA . ARG A 1 328 ? 11.188 -21.672 0.318 1 96.44 328 ARG A CA 1
ATOM 2591 C C . ARG A 1 328 ? 11.562 -22.531 -0.89 1 96.44 328 ARG A C 1
ATOM 2593 O O . ARG A 1 328 ? 12.711 -22.938 -1.035 1 96.44 328 ARG A O 1
ATOM 2600 N N . GLU A 1 329 ? 10.602 -22.75 -1.765 1 94.69 329 GLU A N 1
ATOM 2601 C CA . GLU A 1 329 ? 10.742 -23.75 -2.809 1 94.69 329 GLU A CA 1
ATOM 2602 C C . GLU A 1 329 ? 11.625 -23.266 -3.943 1 94.69 329 GLU A C 1
ATOM 2604 O O . GLU A 1 329 ? 12.227 -24.062 -4.668 1 94.69 329 GLU A O 1
ATOM 2609 N N . SER A 1 330 ? 11.797 -21.984 -4.027 1 96.56 330 SER A N 1
ATOM 2610 C CA . SER A 1 330 ? 12.477 -21.422 -5.195 1 96.56 330 SER A CA 1
ATOM 2611 C C . SER A 1 330 ? 13.984 -21.641 -5.113 1 96.56 330 SER A C 1
ATOM 2613 O O . SER A 1 330 ? 14.703 -21.406 -6.086 1 96.56 330 SER A O 1
ATOM 2615 N N . THR A 1 331 ? 14.562 -22.031 -3.934 1 96.06 331 THR A N 1
ATOM 2616 C CA . THR A 1 331 ? 16 -22.25 -3.789 1 96.06 331 THR A CA 1
ATOM 2617 C C . THR A 1 331 ? 16.297 -23.703 -3.465 1 96.06 331 THR A C 1
ATOM 2619 O O . THR A 1 331 ? 17.375 -24.031 -2.959 1 96.06 331 THR A O 1
ATOM 2622 N N . LYS A 1 332 ? 15.539 -24.688 -3.748 1 80.56 332 LYS A N 1
ATOM 2623 C CA . LYS A 1 332 ? 15.773 -26.109 -3.463 1 80.56 332 LYS A CA 1
ATOM 2624 C C . LYS A 1 332 ? 16.906 -26.656 -4.316 1 80.56 332 LYS A C 1
ATOM 2626 O O . LYS A 1 332 ? 17.188 -26.141 -5.406 1 80.56 332 LYS A O 1
ATOM 2631 N N . MET B 1 1 ? 14.094 37.062 13.367 1 39.75 1 MET B N 1
ATOM 2632 C CA . MET B 1 1 ? 12.719 37.188 13.836 1 39.75 1 MET B CA 1
ATOM 2633 C C . MET B 1 1 ? 11.727 36.875 12.719 1 39.75 1 MET B C 1
ATOM 2635 O O . MET B 1 1 ? 11.891 37.312 11.586 1 39.75 1 MET B O 1
ATOM 2639 N N . SER B 1 2 ? 11.008 35.719 12.805 1 53.34 2 SER B N 1
ATOM 2640 C CA . SER B 1 2 ? 10.133 35.375 11.688 1 53.34 2 SER B CA 1
ATOM 2641 C C . SER B 1 2 ? 9.125 36.469 11.398 1 53.34 2 SER B C 1
ATOM 2643 O O . SER B 1 2 ? 8.617 37.125 12.312 1 53.34 2 SER B O 1
ATOM 2645 N N . VAL B 1 3 ? 9.172 36.969 10.195 1 66.12 3 VAL B N 1
ATOM 2646 C CA . VAL B 1 3 ? 8.305 38.031 9.727 1 66.12 3 VAL B CA 1
ATOM 2647 C C . VAL B 1 3 ? 6.859 37.75 10.133 1 66.12 3 VAL B C 1
ATOM 2649 O O . VAL B 1 3 ? 6.387 36.625 10.008 1 66.12 3 VAL B O 1
ATOM 2652 N N . THR B 1 4 ? 6.293 38.656 10.938 1 73 4 THR B N 1
ATOM 2653 C CA . THR B 1 4 ? 4.918 38.5 11.398 1 73 4 THR B CA 1
ATOM 2654 C C . THR B 1 4 ? 3.951 39.219 10.461 1 73 4 THR B C 1
ATOM 2656 O O . THR B 1 4 ? 4.371 40 9.617 1 73 4 THR B O 1
ATOM 2659 N N . ILE B 1 5 ? 2.711 38.719 10.68 1 79.25 5 ILE B N 1
ATOM 2660 C CA . ILE B 1 5 ? 1.66 39.344 9.875 1 79.25 5 ILE B CA 1
ATOM 2661 C C . ILE B 1 5 ? 1.672 40.875 10.086 1 79.25 5 ILE B C 1
ATOM 2663 O O . ILE B 1 5 ? 1.394 41.625 9.156 1 79.25 5 ILE B O 1
ATOM 2667 N N . ARG B 1 6 ? 1.955 41.344 11.305 1 84.62 6 ARG B N 1
ATOM 2668 C CA . ARG B 1 6 ? 1.986 42.781 11.617 1 84.62 6 ARG B CA 1
ATOM 2669 C C . ARG B 1 6 ? 3.084 43.469 10.836 1 84.62 6 ARG B C 1
ATOM 2671 O O . ARG B 1 6 ? 2.889 44.594 10.367 1 84.62 6 ARG B O 1
ATOM 2678 N N . GLU B 1 7 ? 4.176 42.719 10.711 1 84.88 7 GLU B N 1
ATOM 2679 C CA . GLU B 1 7 ? 5.281 43.312 9.969 1 84.88 7 GLU B CA 1
ATOM 2680 C C . GLU B 1 7 ? 4.949 43.438 8.477 1 84.88 7 GLU B C 1
ATOM 2682 O O . GLU B 1 7 ? 5.285 44.406 7.836 1 84.88 7 GLU B O 1
ATOM 2687 N N . VAL B 1 8 ? 4.32 42.406 8.023 1 86.88 8 VAL B N 1
ATOM 2688 C CA . VAL B 1 8 ? 3.871 42.438 6.633 1 86.88 8 VAL B CA 1
ATOM 2689 C C . VAL B 1 8 ? 2.891 43.594 6.434 1 86.88 8 VAL B C 1
ATOM 2691 O O . VAL B 1 8 ? 2.979 44.312 5.449 1 86.88 8 VAL B O 1
ATOM 2694 N N . ALA B 1 9 ? 2.029 43.719 7.355 1 89.25 9 ALA B N 1
ATOM 2695 C CA . ALA B 1 9 ? 1.021 44.781 7.305 1 89.25 9 ALA B CA 1
ATOM 2696 C C . ALA B 1 9 ? 1.675 46.156 7.285 1 89.25 9 ALA B C 1
ATOM 2698 O O . ALA B 1 9 ? 1.276 47.031 6.512 1 89.25 9 ALA B O 1
ATOM 2699 N N . LYS B 1 10 ? 2.613 46.312 8.086 1 88.44 10 LYS B N 1
ATOM 2700 C CA . LYS B 1 10 ? 3.342 47.594 8.172 1 88.44 10 LYS B CA 1
ATOM 2701 C C . LYS B 1 10 ? 4.02 47.906 6.844 1 88.44 10 LYS B C 1
ATOM 2703 O O . LYS B 1 10 ? 3.922 49.031 6.355 1 88.44 10 LYS B O 1
ATOM 2708 N N . LEU B 1 11 ? 4.586 46.844 6.32 1 88.69 11 LEU B N 1
ATOM 2709 C CA . LEU B 1 11 ? 5.293 47.062 5.062 1 88.69 11 LEU B CA 1
ATOM 2710 C C . LEU B 1 11 ? 4.316 47.375 3.93 1 88.69 11 LEU B C 1
ATOM 2712 O O . LEU B 1 11 ? 4.602 48.188 3.055 1 88.69 11 LEU B O 1
ATOM 2716 N N . ALA B 1 12 ? 3.301 46.719 3.914 1 90.56 12 ALA B N 1
ATOM 2717 C CA . ALA B 1 12 ? 2.289 46.875 2.871 1 90.56 12 ALA B CA 1
ATOM 2718 C C . ALA B 1 12 ? 1.392 48.062 3.15 1 90.56 12 ALA B C 1
ATOM 2720 O O . ALA B 1 12 ? 0.567 48.438 2.312 1 90.56 12 ALA B O 1
ATOM 2721 N N . ASN B 1 13 ? 1.489 48.719 4.273 1 90.44 13 ASN B N 1
ATOM 2722 C CA . ASN B 1 13 ? 0.692 49.875 4.707 1 90.44 13 ASN B CA 1
ATOM 2723 C C . ASN B 1 13 ? -0.796 49.531 4.742 1 90.44 13 ASN B C 1
ATOM 2725 O O . ASN B 1 13 ? -1.616 50.25 4.191 1 90.44 13 ASN B O 1
ATOM 2729 N N . VAL B 1 14 ? -1.027 48.375 5.227 1 91.38 14 VAL B N 1
ATOM 2730 C CA . VAL B 1 14 ? -2.396 47.938 5.473 1 91.38 14 VAL B CA 1
ATOM 2731 C C . VAL B 1 14 ? -2.521 47.406 6.895 1 91.38 14 VAL B C 1
ATOM 2733 O O . VAL B 1 14 ? -1.527 47.312 7.617 1 91.38 14 VAL B O 1
ATOM 2736 N N . SER B 1 15 ? -3.729 47.25 7.387 1 85.88 15 SER B N 1
ATOM 2737 C CA . SER B 1 15 ? -3.938 46.656 8.703 1 85.88 15 SER B CA 1
ATOM 2738 C C . SER B 1 15 ? -3.58 45.156 8.711 1 85.88 15 SER B C 1
ATOM 2740 O O . SER B 1 15 ? -3.611 44.5 7.664 1 85.88 15 SER B O 1
ATOM 2742 N N . PRO B 1 16 ? -3.223 44.594 9.891 1 85.88 16 PRO B N 1
ATOM 2743 C CA . PRO B 1 16 ? -2.988 43.156 9.977 1 85.88 16 PRO B CA 1
ATOM 2744 C C . PRO B 1 16 ? -4.199 42.344 9.539 1 85.88 16 PRO B C 1
ATOM 2746 O O . PRO B 1 16 ? -4.047 41.281 8.914 1 85.88 16 PRO B O 1
ATOM 2749 N N . SER B 1 17 ? -5.332 42.969 9.766 1 80.12 17 SER B N 1
ATOM 2750 C CA . SER B 1 17 ? -6.562 42.312 9.344 1 80.12 17 SER B CA 1
ATOM 2751 C C . SER B 1 17 ? -6.66 42.219 7.82 1 80.12 17 SER B C 1
ATOM 2753 O O . SER B 1 17 ? -7.129 41.219 7.27 1 80.12 17 SER B O 1
ATOM 2755 N N . THR B 1 18 ? -6.18 43.25 7.227 1 83.25 18 THR B N 1
ATOM 2756 C CA . THR B 1 18 ? -6.199 43.281 5.77 1 83.25 18 THR B CA 1
ATOM 2757 C C . THR B 1 18 ? -5.246 42.25 5.191 1 83.25 18 THR B C 1
ATOM 2759 O O . THR B 1 18 ? -5.578 41.562 4.223 1 83.25 18 THR B O 1
ATOM 2762 N N . VAL B 1 19 ? -4.09 42.062 5.844 1 82.62 19 VAL B N 1
ATOM 2763 C CA . VAL B 1 19 ? -3.125 41.062 5.406 1 82.62 19 VAL B CA 1
ATOM 2764 C C . VAL B 1 19 ? -3.738 39.656 5.527 1 82.62 19 VAL B C 1
ATOM 2766 O O . VAL B 1 19 ? -3.643 38.844 4.602 1 82.62 19 VAL B O 1
ATOM 2769 N N . SER B 1 20 ? -4.426 39.5 6.531 1 77.38 20 SER B N 1
ATOM 2770 C CA . SER B 1 20 ? -5.082 38.219 6.766 1 77.38 20 SER B CA 1
ATOM 2771 C C . SER B 1 20 ? -6.137 37.938 5.699 1 77.38 20 SER B C 1
ATOM 2773 O O . SER B 1 20 ? -6.23 36.812 5.195 1 77.38 20 SER B O 1
ATOM 2775 N N . ARG B 1 21 ? -6.801 39 5.402 1 75.56 21 ARG B N 1
ATOM 2776 C CA . ARG B 1 21 ? -7.859 38.844 4.406 1 75.56 21 ARG B CA 1
ATOM 2777 C C . ARG B 1 21 ? -7.277 38.625 3.016 1 75.56 21 ARG B C 1
ATOM 2779 O O . ARG B 1 21 ? -7.855 37.875 2.209 1 75.56 21 ARG B O 1
ATOM 2786 N N . VAL B 1 22 ? -6.141 39.188 2.791 1 77 22 VAL B N 1
ATOM 2787 C CA . VAL B 1 22 ? -5.461 39 1.515 1 77 22 VAL B CA 1
ATOM 2788 C C . VAL B 1 22 ? -4.961 37.562 1.407 1 77 22 VAL B C 1
ATOM 2790 O O . VAL B 1 22 ? -5.129 36.906 0.37 1 77 22 VAL B O 1
ATOM 2793 N N . ILE B 1 23 ? -4.453 37.094 2.498 1 72.56 23 ILE B N 1
ATOM 2794 C CA . ILE B 1 23 ? -3.922 35.719 2.557 1 72.56 23 ILE B CA 1
ATOM 2795 C C . ILE B 1 23 ? -5.051 34.719 2.336 1 72.56 23 ILE B C 1
ATOM 2797 O O . ILE B 1 23 ? -4.859 33.688 1.677 1 72.56 23 ILE B O 1
ATOM 2801 N N . ALA B 1 24 ? -6.207 35.125 2.723 1 67 24 ALA B N 1
ATOM 2802 C CA . ALA B 1 24 ? -7.398 34.281 2.586 1 67 24 ALA B CA 1
ATOM 2803 C C . ALA B 1 24 ? -8.078 34.531 1.242 1 67 24 ALA B C 1
ATOM 2805 O O . ALA B 1 24 ? -9.18 34.031 1.001 1 67 24 ALA B O 1
ATOM 2806 N N . ASP B 1 25 ? -7.484 35.281 0.46 1 68.88 25 ASP B N 1
ATOM 2807 C CA . ASP B 1 25 ? -7.996 35.656 -0.854 1 68.88 25 ASP B CA 1
ATOM 2808 C C . ASP B 1 25 ? -9.43 36.156 -0.758 1 68.88 25 ASP B C 1
ATOM 2810 O O . ASP B 1 25 ? -10.289 35.781 -1.55 1 68.88 25 ASP B O 1
ATOM 2814 N N . ASN B 1 26 ? -9.664 36.938 0.182 1 67.5 26 ASN B N 1
ATOM 2815 C CA . ASN B 1 26 ? -10.977 37.531 0.394 1 67.5 26 ASN B CA 1
ATOM 2816 C C . ASN B 1 26 ? -11.391 38.406 -0.788 1 67.5 26 ASN B C 1
ATOM 2818 O O . ASN B 1 26 ? -10.656 39.312 -1.181 1 67.5 26 ASN B O 1
ATOM 2822 N N . PRO B 1 27 ? -12.477 38.062 -1.383 1 71.56 27 PRO B N 1
ATOM 2823 C CA . PRO B 1 27 ? -12.883 38.781 -2.59 1 71.56 27 PRO B CA 1
ATOM 2824 C C . PRO B 1 27 ? -13.18 40.281 -2.322 1 71.56 27 PRO B C 1
ATOM 2826 O O . PRO B 1 27 ? -13.219 41.062 -3.258 1 71.56 27 PRO B O 1
ATOM 2829 N N . LYS B 1 28 ? -13.32 40.719 -1.133 1 79.06 28 LYS B N 1
ATOM 2830 C CA . LYS B 1 28 ? -13.664 42.094 -0.818 1 79.06 28 LYS B CA 1
ATOM 2831 C C . LYS B 1 28 ? -12.43 43 -0.857 1 79.06 28 LYS B C 1
ATOM 2833 O O . LYS B 1 28 ? -12.539 44.219 -0.841 1 79.06 28 LYS B O 1
ATOM 2838 N N . ILE B 1 29 ? -11.32 42.344 -0.908 1 81.12 29 ILE B N 1
ATOM 2839 C CA . ILE B 1 29 ? -10.086 43.094 -0.954 1 81.12 29 ILE B CA 1
ATOM 2840 C C . ILE B 1 29 ? -9.695 43.375 -2.406 1 81.12 29 ILE B C 1
ATOM 2842 O O . ILE B 1 29 ? -9.758 42.469 -3.252 1 81.12 29 ILE B O 1
ATOM 2846 N N . SER B 1 30 ? -9.422 44.688 -2.752 1 83.5 30 SER B N 1
ATOM 2847 C CA . SER B 1 30 ? -9.086 45.094 -4.113 1 83.5 30 SER B CA 1
ATOM 2848 C C . SER B 1 30 ? -7.82 44.375 -4.598 1 83.5 30 SER B C 1
ATOM 2850 O O . SER B 1 30 ? -6.949 44.031 -3.795 1 83.5 30 SER B O 1
ATOM 2852 N N . ASP B 1 31 ? -7.727 44.125 -5.859 1 82.75 31 ASP B N 1
ATOM 2853 C CA . ASP B 1 31 ? -6.555 43.5 -6.465 1 82.75 31 ASP B CA 1
ATOM 2854 C C . ASP B 1 31 ? -5.293 44.312 -6.176 1 82.75 31 ASP B C 1
ATOM 2856 O O . ASP B 1 31 ? -4.215 43.75 -5.984 1 82.75 31 ASP B O 1
ATOM 2860 N N . ALA B 1 32 ? -5.492 45.625 -6.195 1 86.06 32 ALA B N 1
ATOM 2861 C CA . ALA B 1 32 ? -4.355 46.5 -5.922 1 86.06 32 ALA B CA 1
ATOM 2862 C C . ALA B 1 32 ? -3.789 46.25 -4.527 1 86.06 32 ALA B C 1
ATOM 2864 O O . ALA B 1 32 ? -2.572 46.156 -4.348 1 86.06 32 ALA B O 1
ATOM 2865 N N . THR B 1 33 ? -4.664 46 -3.65 1 86.75 33 THR B N 1
ATOM 2866 C CA . THR B 1 33 ? -4.25 45.75 -2.275 1 86.75 33 THR B CA 1
ATOM 2867 C C . THR B 1 33 ? -3.633 44.375 -2.145 1 86.75 33 THR B C 1
ATOM 2869 O O . THR B 1 33 ? -2.627 44.188 -1.454 1 86.75 33 THR B O 1
ATOM 2872 N N . LYS B 1 34 ? -4.184 43.406 -2.746 1 86.69 34 LYS B N 1
ATOM 2873 C CA . LYS B 1 34 ? -3.635 42.031 -2.74 1 86.69 34 LYS B CA 1
ATOM 2874 C C . LYS B 1 34 ? -2.195 42.031 -3.242 1 86.69 34 LYS B C 1
ATOM 2876 O O . LYS B 1 34 ? -1.322 41.406 -2.623 1 86.69 34 LYS B O 1
ATOM 2881 N N . GLN B 1 35 ? -2.035 42.719 -4.336 1 86.56 35 GLN B N 1
ATOM 2882 C CA . GLN B 1 35 ? -0.704 42.75 -4.934 1 86.56 35 GLN B CA 1
ATOM 2883 C C . GLN B 1 35 ? 0.307 43.406 -3.99 1 86.56 35 GLN B C 1
ATOM 2885 O O . GLN B 1 35 ? 1.438 42.938 -3.867 1 86.56 35 GLN B O 1
ATOM 2890 N N . LYS B 1 36 ? -0.099 44.469 -3.357 1 87.62 36 LYS B N 1
ATOM 2891 C CA . LYS B 1 36 ? 0.762 45.156 -2.4 1 87.62 36 LYS B CA 1
ATOM 2892 C C . LYS B 1 36 ? 1.171 44.25 -1.26 1 87.62 36 LYS B C 1
ATOM 2894 O O . LYS B 1 36 ? 2.338 44.219 -0.862 1 87.62 36 LYS B O 1
ATOM 2899 N N . VAL B 1 37 ? 0.239 43.5 -0.849 1 87.5 37 VAL B N 1
ATOM 2900 C CA . VAL B 1 37 ? 0.477 42.594 0.269 1 87.5 37 VAL B CA 1
ATOM 2901 C C . VAL B 1 37 ? 1.369 41.438 -0.183 1 87.5 37 VAL B C 1
ATOM 2903 O O . VAL B 1 37 ? 2.326 41.094 0.507 1 87.5 37 VAL B O 1
ATOM 2906 N N . TYR B 1 38 ? 1.045 40.938 -1.306 1 83.81 38 TYR B N 1
ATOM 2907 C CA . TYR B 1 38 ? 1.857 39.844 -1.823 1 83.81 38 TYR B CA 1
ATOM 2908 C C . TYR B 1 38 ? 3.303 40.281 -2.023 1 83.81 38 TYR B C 1
ATOM 2910 O O . TYR B 1 38 ? 4.234 39.5 -1.742 1 83.81 38 TYR B O 1
ATOM 2918 N N . LYS B 1 39 ? 3.494 41.438 -2.617 1 83.88 39 LYS B N 1
ATOM 2919 C CA . LYS B 1 39 ? 4.832 42 -2.797 1 83.88 39 LYS B CA 1
ATOM 2920 C C . LYS B 1 39 ? 5.566 42.125 -1.463 1 83.88 39 LYS B C 1
ATOM 2922 O O . LYS B 1 39 ? 6.742 41.75 -1.363 1 83.88 39 LYS B O 1
ATOM 2927 N N . ALA B 1 40 ? 4.867 42.562 -0.49 1 86.44 40 ALA B N 1
ATOM 2928 C CA . ALA B 1 40 ? 5.449 42.719 0.844 1 86.44 40 ALA B CA 1
ATOM 2929 C C . ALA B 1 40 ? 5.812 41.344 1.422 1 86.44 40 ALA B C 1
ATOM 2931 O O . ALA B 1 40 ? 6.879 41.188 2.021 1 86.44 40 ALA B O 1
ATOM 2932 N N . MET B 1 41 ? 4.938 40.375 1.236 1 81.25 41 MET B N 1
ATOM 2933 C CA . MET B 1 41 ? 5.18 39.031 1.713 1 81.25 41 MET B CA 1
ATOM 2934 C C . MET B 1 41 ? 6.426 38.438 1.062 1 81.25 41 MET B C 1
ATOM 2936 O O . MET B 1 41 ? 7.25 37.812 1.735 1 81.25 41 MET B O 1
ATOM 2940 N N . LYS B 1 42 ? 6.492 38.625 -0.172 1 79 42 LYS B N 1
ATOM 2941 C CA . LYS B 1 42 ? 7.645 38.125 -0.927 1 79 42 LYS B CA 1
ATOM 2942 C C . LYS B 1 42 ? 8.93 38.812 -0.459 1 79 42 LYS B C 1
ATOM 2944 O O . LYS B 1 42 ? 9.945 38.125 -0.255 1 79 42 LYS B O 1
ATOM 2949 N N . GLU B 1 43 ? 8.859 40.094 -0.348 1 78.62 43 GLU B N 1
ATOM 2950 C CA . GLU B 1 43 ? 10.031 40.875 0.061 1 78.62 43 GLU B CA 1
ATOM 2951 C C . GLU B 1 43 ? 10.516 40.438 1.441 1 78.62 43 GLU B C 1
ATOM 2953 O O . GLU B 1 43 ? 11.727 40.406 1.698 1 78.62 43 GLU B O 1
ATOM 2958 N N . MET B 1 44 ? 9.492 40.062 2.209 1 79.81 44 MET B N 1
ATOM 2959 C CA . MET B 1 44 ? 9.836 39.719 3.584 1 79.81 44 MET B CA 1
ATOM 2960 C C . MET B 1 44 ? 9.977 38.219 3.748 1 79.81 44 MET B C 1
ATOM 2962 O O . MET B 1 44 ? 10.219 37.719 4.852 1 79.81 44 MET B O 1
ATOM 2966 N N . ASN B 1 45 ? 9.828 37.562 2.639 1 73.06 45 ASN B N 1
ATOM 2967 C CA . ASN B 1 45 ? 9.836 36.125 2.66 1 73.06 45 ASN B CA 1
ATOM 2968 C C . ASN B 1 45 ? 8.867 35.562 3.701 1 73.06 45 ASN B C 1
ATOM 2970 O O . ASN B 1 45 ? 9.234 34.688 4.492 1 73.06 45 ASN B O 1
ATOM 2974 N N . TYR B 1 46 ? 7.766 36.312 3.689 1 68.19 46 TYR B N 1
ATOM 2975 C CA . TYR B 1 46 ? 6.719 35.938 4.629 1 68.19 46 TYR B CA 1
ATOM 2976 C C . TYR B 1 46 ? 5.848 34.812 4.055 1 68.19 46 TYR B C 1
ATOM 2978 O O . TYR B 1 46 ? 5.316 34.938 2.949 1 68.19 46 TYR B O 1
ATOM 2986 N N . HIS B 1 47 ? 5.898 33.688 4.684 1 63.31 47 HIS B N 1
ATOM 2987 C CA . HIS B 1 47 ? 4.98 32.594 4.352 1 63.31 47 HIS B CA 1
ATOM 2988 C C . HIS B 1 47 ? 3.973 32.375 5.477 1 63.31 47 HIS B C 1
ATOM 2990 O O . HIS B 1 47 ? 4.359 32.125 6.621 1 63.31 47 HIS B O 1
ATOM 2996 N N . PRO B 1 48 ? 2.65 32.719 5.051 1 56.72 48 PRO B N 1
ATOM 2997 C CA . PRO B 1 48 ? 1.64 32.562 6.098 1 56.72 48 PRO B CA 1
ATOM 2998 C C . PRO B 1 48 ? 1.611 31.141 6.676 1 56.72 48 PRO B C 1
ATOM 3000 O O . PRO B 1 48 ? 1.844 30.172 5.953 1 56.72 48 PRO B O 1
ATOM 3003 N N . ASN B 1 49 ? 1.678 31.109 7.961 1 56.03 49 ASN B N 1
ATOM 3004 C CA . ASN B 1 49 ? 1.52 29.828 8.641 1 56.03 49 ASN B CA 1
ATOM 3005 C C . ASN B 1 49 ? 0.205 29.156 8.258 1 56.03 49 ASN B C 1
ATOM 3007 O O . ASN B 1 49 ? -0.813 29.828 8.078 1 56.03 49 ASN B O 1
ATOM 3011 N N . ALA B 1 50 ? 0.247 27.969 7.723 1 53.12 50 ALA B N 1
ATOM 3012 C CA . ALA B 1 50 ? -0.969 27.25 7.336 1 53.12 50 ALA B CA 1
ATOM 3013 C C . ALA B 1 50 ? -2.045 27.375 8.406 1 53.12 50 ALA B C 1
ATOM 3015 O O . ALA B 1 50 ? -3.227 27.547 8.102 1 53.12 50 ALA B O 1
ATOM 3016 N N . ILE B 1 51 ? -1.576 27.297 9.586 1 49.34 51 ILE B N 1
ATOM 3017 C CA . ILE B 1 51 ? -2.488 27.344 10.727 1 49.34 51 ILE B CA 1
ATOM 3018 C C . ILE B 1 51 ? -3.156 28.703 10.812 1 49.34 51 ILE B C 1
ATOM 3020 O O . ILE B 1 51 ? -4.367 28.797 11.008 1 49.34 51 ILE B O 1
ATOM 3024 N N . ALA B 1 52 ? -2.396 29.703 10.609 1 49.22 52 ALA B N 1
ATOM 3025 C CA . ALA B 1 52 ? -2.947 31.047 10.648 1 49.22 52 ALA B CA 1
ATOM 3026 C C . ALA B 1 52 ? -3.898 31.281 9.477 1 49.22 52 ALA B C 1
ATOM 3028 O O . ALA B 1 52 ? -4.945 31.922 9.633 1 49.22 52 ALA B O 1
ATOM 3029 N N . ARG B 1 53 ? -3.49 30.766 8.375 1 48.28 53 ARG B N 1
ATOM 3030 C CA . ARG B 1 53 ? -4.34 30.875 7.195 1 48.28 53 ARG B CA 1
ATOM 3031 C C . ARG B 1 53 ? -5.688 30.188 7.426 1 48.28 53 ARG B C 1
ATOM 3033 O O . ARG B 1 53 ? -6.723 30.688 6.984 1 48.28 53 ARG B O 1
ATOM 3040 N N . SER B 1 54 ? -5.543 28.984 8.062 1 52.25 54 SER B N 1
ATOM 3041 C CA . SER B 1 54 ? -6.777 28.234 8.297 1 52.25 54 SER B CA 1
ATOM 3042 C C . SER B 1 54 ? -7.719 29 9.219 1 52.25 54 SER B C 1
ATOM 3044 O O . SER B 1 54 ? -8.938 28.891 9.102 1 52.25 54 SER B O 1
ATOM 3046 N N . LEU B 1 55 ? -7.168 29.812 10.125 1 43.81 55 LEU B N 1
ATOM 3047 C CA . LEU B 1 55 ? -7.973 30.625 11.031 1 43.81 55 LEU B CA 1
ATOM 3048 C C . LEU B 1 55 ? -8.742 31.703 10.273 1 43.81 55 LEU B C 1
ATOM 3050 O O . LEU B 1 55 ? -9.883 32.031 10.625 1 43.81 55 LEU B O 1
ATOM 3054 N N . VAL B 1 56 ? -8.062 32.125 9.289 1 43.72 56 VAL B N 1
ATOM 3055 C CA . VAL B 1 56 ? -8.719 33.188 8.531 1 43.72 56 VAL B CA 1
ATOM 3056 C C . VAL B 1 56 ? -9.625 32.594 7.465 1 43.72 56 VAL B C 1
ATOM 3058 O O . VAL B 1 56 ? -10.766 33.031 7.293 1 43.72 56 VAL B O 1
ATOM 3061 N N . SER B 1 57 ? -9.062 31.672 6.668 1 48.91 57 SER B N 1
ATOM 3062 C CA . SER B 1 57 ? -9.781 31.125 5.523 1 48.91 57 SER B CA 1
ATOM 3063 C C . SER B 1 57 ? -10.75 30.016 5.949 1 48.91 57 SER B C 1
ATOM 3065 O O . SER B 1 57 ? -11.656 29.656 5.199 1 48.91 57 SER B O 1
ATOM 3067 N N . LYS B 1 58 ? -10.805 29.719 7.141 1 61.06 58 LYS B N 1
ATOM 3068 C CA . LYS B 1 58 ? -11.672 28.672 7.684 1 61.06 58 LYS B CA 1
ATOM 3069 C C . LYS B 1 58 ? -11.422 27.344 6.992 1 61.06 58 LYS B C 1
ATOM 3071 O O . LYS B 1 58 ? -12.328 26.5 6.898 1 61.06 58 LYS B O 1
ATOM 3076 N N . THR B 1 59 ? -10.18 27.219 6.117 1 79.5 59 THR B N 1
ATOM 3077 C CA . THR B 1 59 ? -9.922 25.953 5.449 1 79.5 59 THR B CA 1
ATOM 3078 C C . THR B 1 59 ? -8.508 25.469 5.738 1 79.5 59 THR B C 1
ATOM 3080 O O . THR B 1 59 ? -7.574 26.266 5.809 1 79.5 59 THR B O 1
ATOM 3083 N N . THR B 1 60 ? -8.328 24.234 5.941 1 86.06 60 THR B N 1
ATOM 3084 C CA . THR B 1 60 ? -7.027 23.641 6.211 1 86.06 60 THR B CA 1
ATOM 3085 C C . THR B 1 60 ? -6.398 23.109 4.922 1 86.06 60 THR B C 1
ATOM 3087 O O . THR B 1 60 ? -5.203 22.812 4.883 1 86.06 60 THR B O 1
ATOM 3090 N N . LYS B 1 61 ? -7.152 22.953 3.844 1 91.81 61 LYS B N 1
ATOM 3091 C CA . LYS B 1 61 ? -6.754 22.297 2.602 1 91.81 61 LYS B CA 1
ATOM 3092 C C . LYS B 1 61 ? -6.168 20.906 2.869 1 91.81 61 LYS B C 1
ATOM 3094 O O . LYS B 1 61 ? -5.184 20.516 2.242 1 91.81 61 LYS B O 1
ATOM 3099 N N . THR B 1 62 ? -6.711 20.25 3.84 1 94.5 62 THR B N 1
ATOM 3100 C CA . THR B 1 62 ? -6.293 18.906 4.207 1 94.5 62 THR B CA 1
ATOM 3101 C C . THR B 1 62 ? -7.492 17.953 4.262 1 94.5 62 THR B C 1
ATOM 3103 O O . THR B 1 62 ? -8.555 18.328 4.77 1 94.5 62 THR B O 1
ATOM 3106 N N . ILE B 1 63 ? -7.312 16.797 3.67 1 97.25 63 ILE B N 1
ATOM 3107 C CA . ILE B 1 63 ? -8.344 15.766 3.664 1 97.25 63 ILE B CA 1
ATOM 3108 C C . ILE B 1 63 ? -7.883 14.578 4.5 1 97.25 63 ILE B C 1
ATOM 3110 O O . ILE B 1 63 ? -6.715 14.172 4.434 1 97.25 63 ILE B O 1
ATOM 3114 N N . GLY B 1 64 ? -8.773 14.07 5.344 1 97.12 64 GLY B N 1
ATOM 3115 C CA . GLY B 1 64 ? -8.484 12.875 6.125 1 97.12 64 GLY B CA 1
ATOM 3116 C C . GLY B 1 64 ? -8.914 11.594 5.441 1 97.12 64 GLY B C 1
ATOM 3117 O O . GLY B 1 64 ? -10.023 11.508 4.91 1 97.12 64 GLY B O 1
ATOM 3118 N N . LEU B 1 65 ? -8.023 10.656 5.363 1 96.38 65 LEU B N 1
ATOM 3119 C CA . LEU B 1 65 ? -8.289 9.32 4.84 1 96.38 65 LEU B CA 1
ATOM 3120 C C . LEU B 1 65 ? -8.25 8.281 5.953 1 96.38 65 LEU B C 1
ATOM 3122 O O . LEU B 1 65 ? -7.215 8.086 6.59 1 96.38 65 LEU B O 1
ATOM 3126 N N . ILE B 1 66 ? -9.328 7.559 6.203 1 94.25 66 ILE B N 1
ATOM 3127 C CA . ILE B 1 66 ? -9.43 6.586 7.281 1 94.25 66 ILE B CA 1
ATOM 3128 C C . ILE B 1 66 ? -9.25 5.176 6.727 1 94.25 66 ILE B C 1
ATOM 3130 O O . ILE B 1 66 ? -10.18 4.594 6.168 1 94.25 66 ILE B O 1
ATOM 3134 N N . LEU B 1 67 ? -8.07 4.645 6.922 1 89.62 67 LEU B N 1
ATOM 3135 C CA . LEU B 1 67 ? -7.762 3.316 6.402 1 89.62 67 LEU B CA 1
ATOM 3136 C C . LEU B 1 67 ? -8.102 2.238 7.426 1 89.62 67 LEU B C 1
ATOM 3138 O O . LEU B 1 67 ? -7.695 2.33 8.586 1 89.62 67 LEU B O 1
ATOM 3142 N N . PRO B 1 68 ? -8.867 1.301 6.992 1 81.56 68 PRO B N 1
ATOM 3143 C CA . PRO B 1 68 ? -9.18 0.208 7.918 1 81.56 68 PRO B CA 1
ATOM 3144 C C . PRO B 1 68 ? -7.996 -0.734 8.133 1 81.56 68 PRO B C 1
ATOM 3146 O O . PRO B 1 68 ? -7.207 -0.96 7.215 1 81.56 68 PRO B O 1
ATOM 3149 N N . ASN B 1 69 ? -7.621 -0.913 9.391 1 68.62 69 ASN B N 1
ATOM 3150 C CA . ASN B 1 69 ? -6.625 -1.934 9.703 1 68.62 69 ASN B CA 1
ATOM 3151 C C . ASN B 1 69 ? -7.27 -3.186 10.289 1 68.62 69 ASN B C 1
ATOM 3153 O O . ASN B 1 69 ? -8.133 -3.094 11.156 1 68.62 69 ASN B O 1
ATOM 3157 N N . THR B 1 70 ? -7.664 -4.066 9.477 1 54.88 70 THR B N 1
ATOM 3158 C CA . THR B 1 70 ? -8.195 -5.234 10.172 1 54.88 70 THR B CA 1
ATOM 3159 C C . THR B 1 70 ? -7.082 -5.969 10.914 1 54.88 70 THR B C 1
ATOM 3161 O O . THR B 1 70 ? -5.902 -5.809 10.594 1 54.88 70 THR B O 1
ATOM 3164 N N . ASP B 1 71 ? -7.488 -6.312 12.18 1 46.81 71 ASP B N 1
ATOM 3165 C CA . ASP B 1 71 ? -6.582 -7.145 12.969 1 46.81 71 ASP B CA 1
ATOM 3166 C C . ASP B 1 71 ? -5.691 -7.992 12.062 1 46.81 71 ASP B C 1
ATOM 3168 O O . ASP B 1 71 ? -4.648 -8.492 12.492 1 46.81 71 ASP B O 1
ATOM 3172 N N . GLU B 1 72 ? -6.418 -8.211 10.906 1 43.09 72 GLU B N 1
ATOM 3173 C CA . GLU B 1 72 ? -5.816 -9.234 10.062 1 43.09 72 GLU B CA 1
ATOM 3174 C C . GLU B 1 72 ? -5.148 -8.617 8.836 1 43.09 72 GLU B C 1
ATOM 3176 O O . GLU B 1 72 ? -5.766 -7.84 8.109 1 43.09 72 GLU B O 1
ATOM 3181 N N . ASP B 1 73 ? -3.875 -8.359 8.805 1 46.47 73 ASP B N 1
ATOM 3182 C CA . ASP B 1 73 ? -2.908 -8.023 7.766 1 46.47 73 ASP B CA 1
ATOM 3183 C C . ASP B 1 73 ? -3.602 -7.414 6.547 1 46.47 73 ASP B C 1
ATOM 3185 O O . ASP B 1 73 ? -3.25 -7.723 5.406 1 46.47 73 ASP B O 1
ATOM 3189 N N . LEU B 1 74 ? -4.969 -6.895 6.57 1 45.38 74 LEU B N 1
ATOM 3190 C CA . LEU B 1 74 ? -5.613 -6.332 5.391 1 45.38 74 LEU B CA 1
ATOM 3191 C C . LEU B 1 74 ? -4.656 -5.414 4.637 1 45.38 74 LEU B C 1
ATOM 3193 O O . LEU B 1 74 ? -4.75 -5.281 3.414 1 45.38 74 LEU B O 1
ATOM 3197 N N . PHE B 1 75 ? -3.748 -4.691 5.434 1 46.12 75 PHE B N 1
ATOM 3198 C CA . PHE B 1 75 ? -2.951 -3.557 4.98 1 46.12 75 PHE B CA 1
ATOM 3199 C C . PHE B 1 75 ? -2 -3.975 3.865 1 46.12 75 PHE B C 1
ATOM 3201 O O . PHE B 1 75 ? -1.265 -3.146 3.326 1 46.12 75 PHE B O 1
ATOM 3208 N N . VAL B 1 76 ? -2.213 -5.156 3.508 1 60.19 76 VAL B N 1
ATOM 3209 C CA . VAL B 1 76 ? -1.257 -5.449 2.447 1 60.19 76 VAL B CA 1
ATOM 3210 C C . VAL B 1 76 ? -1.988 -5.582 1.112 1 60.19 76 VAL B C 1
ATOM 3212 O O . VAL B 1 76 ? -1.409 -6.031 0.121 1 60.19 76 VAL B O 1
ATOM 3215 N N . ASN B 1 77 ? -3.268 -4.914 1.259 1 75.75 77 ASN B N 1
ATOM 3216 C CA . ASN B 1 77 ? -4.004 -5.023 0.006 1 75.75 77 ASN B CA 1
ATOM 3217 C C . ASN B 1 77 ? -3.652 -3.893 -0.955 1 75.75 77 ASN B C 1
ATOM 3219 O O . ASN B 1 77 ? -3.82 -2.719 -0.625 1 75.75 77 ASN B O 1
ATOM 3223 N N . PRO B 1 78 ? -3.219 -4.23 -2.16 1 81.12 78 PRO B N 1
ATOM 3224 C CA . PRO B 1 78 ? -2.826 -3.225 -3.148 1 81.12 78 PRO B CA 1
ATOM 3225 C C . PRO B 1 78 ? -3.963 -2.268 -3.5 1 81.12 78 PRO B C 1
ATOM 3227 O O . PRO B 1 78 ? -3.717 -1.173 -4.012 1 81.12 78 PRO B O 1
ATOM 3230 N N . PHE B 1 79 ? -5.18 -2.627 -3.133 1 85.44 79 PHE B N 1
ATOM 3231 C CA . PHE B 1 79 ? -6.344 -1.785 -3.379 1 85.44 79 PHE B CA 1
ATOM 3232 C C . PHE B 1 79 ? -6.168 -0.415 -2.736 1 85.44 79 PHE B C 1
ATOM 3234 O O . PHE B 1 79 ? -6.449 0.61 -3.359 1 85.44 79 PHE B O 1
ATOM 3241 N N . PHE B 1 80 ? -5.691 -0.35 -1.589 1 85.75 80 PHE B N 1
ATOM 3242 C CA . PHE B 1 80 ? -5.617 0.894 -0.832 1 85.75 80 PHE B CA 1
ATOM 3243 C C . PHE B 1 80 ? -4.504 1.787 -1.367 1 85.75 80 PHE B C 1
AT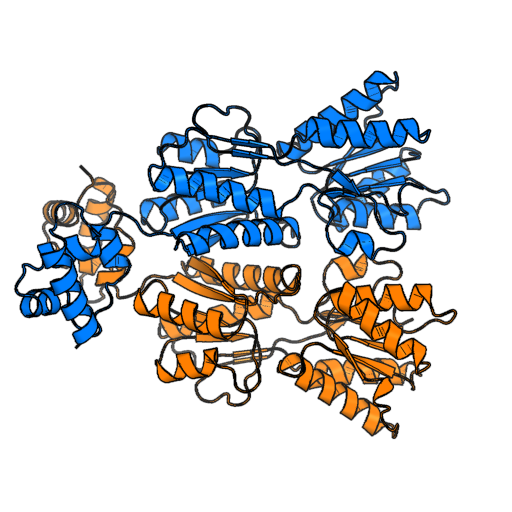OM 3245 O O . PHE B 1 80 ? -4.641 3.012 -1.389 1 85.75 80 PHE B O 1
ATOM 3252 N N . ILE B 1 81 ? -3.527 1.182 -1.852 1 83.62 81 ILE B N 1
ATOM 3253 C CA . ILE B 1 81 ? -2.455 1.964 -2.459 1 83.62 81 ILE B CA 1
ATOM 3254 C C . ILE B 1 81 ? -2.965 2.633 -3.734 1 83.62 81 ILE B C 1
ATOM 3256 O O . ILE B 1 81 ? -2.646 3.793 -4.004 1 83.62 81 ILE B O 1
ATOM 3260 N N . GLN B 1 82 ? -3.715 1.856 -4.473 1 87.94 82 GLN B N 1
ATOM 3261 C CA . GLN B 1 82 ? -4.219 2.369 -5.742 1 87.94 82 GLN B CA 1
ATOM 3262 C C . GLN B 1 82 ? -5.195 3.52 -5.52 1 87.94 82 GLN B C 1
ATOM 3264 O O . GLN B 1 82 ? -5.156 4.523 -6.238 1 87.94 82 GLN B O 1
ATOM 3269 N N . ILE B 1 83 ? -6.047 3.344 -4.5 1 92.19 83 ILE B N 1
ATOM 3270 C CA . ILE B 1 83 ? -6.984 4.441 -4.293 1 92.19 83 ILE B CA 1
ATOM 3271 C C . ILE B 1 83 ? -6.242 5.66 -3.75 1 92.19 83 ILE B C 1
ATOM 3273 O O . ILE B 1 83 ? -6.598 6.801 -4.051 1 92.19 83 ILE B O 1
ATOM 3277 N N . MET B 1 84 ? -5.188 5.449 -2.93 1 91 84 MET B N 1
ATOM 3278 C CA . MET B 1 84 ? -4.395 6.559 -2.404 1 91 84 MET B CA 1
ATOM 3279 C C . MET B 1 84 ? -3.715 7.324 -3.535 1 91 84 MET B C 1
ATOM 3281 O O . MET B 1 84 ? -3.607 8.555 -3.482 1 91 84 MET B O 1
ATOM 3285 N N . ARG B 1 85 ? -3.291 6.594 -4.477 1 87.94 85 ARG B N 1
ATOM 3286 C CA . ARG B 1 85 ? -2.684 7.23 -5.637 1 87.94 85 ARG B CA 1
ATOM 3287 C C . ARG B 1 85 ? -3.695 8.102 -6.379 1 87.94 85 ARG B C 1
ATOM 3289 O O . ARG B 1 85 ? -3.404 9.242 -6.723 1 87.94 85 ARG B O 1
ATOM 3296 N N . GLY B 1 86 ? -4.844 7.527 -6.633 1 92.81 86 GLY B N 1
ATOM 3297 C CA . GLY B 1 86 ? -5.898 8.281 -7.285 1 92.81 86 GLY B CA 1
ATOM 3298 C C . GLY B 1 86 ? -6.305 9.523 -6.512 1 92.81 86 GLY B C 1
ATOM 3299 O O . GLY B 1 86 ? -6.465 10.602 -7.098 1 92.81 86 GLY B O 1
ATOM 3300 N N . ILE B 1 87 ? -6.371 9.359 -5.191 1 95.81 87 ILE B N 1
ATOM 3301 C CA . ILE B 1 87 ? -6.715 10.469 -4.309 1 95.81 87 ILE B CA 1
ATOM 3302 C C . ILE B 1 87 ? -5.652 11.555 -4.414 1 95.81 87 ILE B C 1
ATOM 3304 O O . ILE B 1 87 ? -5.973 12.734 -4.59 1 95.81 87 ILE B O 1
ATOM 3308 N N . SER B 1 88 ? -4.414 11.156 -4.371 1 91.69 88 SER B N 1
ATOM 3309 C CA . SER B 1 88 ? -3.307 12.109 -4.387 1 91.69 88 SER B CA 1
ATOM 3310 C C . SER B 1 88 ? -3.256 12.875 -5.703 1 91.69 88 SER B C 1
ATOM 3312 O O . SER B 1 88 ? -2.941 14.07 -5.719 1 91.69 88 SER B O 1
ATOM 3314 N N . HIS B 1 89 ? -3.549 12.195 -6.754 1 91.38 89 HIS B N 1
ATOM 3315 C CA . HIS B 1 89 ? -3.467 12.812 -8.078 1 91.38 89 HIS B CA 1
ATOM 3316 C C . HIS B 1 89 ? -4.367 14.039 -8.172 1 91.38 89 HIS B C 1
ATOM 3318 O O . HIS B 1 89 ? -3.914 15.117 -8.555 1 91.38 89 HIS B O 1
ATOM 3324 N N . TYR B 1 90 ? -5.582 13.906 -7.766 1 95.62 90 TYR B N 1
ATOM 3325 C CA . TYR B 1 90 ? -6.508 15.031 -7.875 1 95.62 90 TYR B CA 1
ATOM 3326 C C . TYR B 1 90 ? -6.297 16.016 -6.738 1 95.62 90 TYR B C 1
ATOM 3328 O O . TYR B 1 90 ? -6.336 17.234 -6.953 1 95.62 90 TYR B O 1
ATOM 3336 N N . ALA B 1 91 ? -6.078 15.539 -5.496 1 95.62 91 ALA B N 1
ATOM 3337 C CA . ALA B 1 91 ? -5.906 16.406 -4.332 1 95.62 91 ALA B CA 1
ATOM 3338 C C . ALA B 1 91 ? -4.738 17.359 -4.535 1 95.62 91 ALA B C 1
ATOM 3340 O O . ALA B 1 91 ? -4.859 18.562 -4.27 1 95.62 91 ALA B O 1
ATOM 3341 N N . GLN B 1 92 ? -3.688 16.797 -5.027 1 89.06 92 GLN B N 1
ATOM 3342 C CA . GLN B 1 92 ? -2.5 17.609 -5.23 1 89.06 92 GLN B CA 1
ATOM 3343 C C . GLN B 1 92 ? -2.738 18.672 -6.305 1 89.06 92 GLN B C 1
ATOM 3345 O O . GLN B 1 92 ? -2.295 19.812 -6.168 1 89.06 92 GLN B O 1
ATOM 3350 N N . LYS B 1 93 ? -3.445 18.281 -7.371 1 91.25 93 LYS B N 1
ATOM 3351 C CA . LYS B 1 93 ? -3.801 19.219 -8.43 1 91.25 93 LYS B CA 1
ATOM 3352 C C . LYS B 1 93 ? -4.602 20.391 -7.875 1 91.25 93 LYS B C 1
ATOM 3354 O O . LYS B 1 93 ? -4.477 21.516 -8.367 1 91.25 93 LYS B O 1
ATOM 3359 N N . LYS B 1 94 ? -5.371 20.172 -6.828 1 93.5 94 LYS B N 1
ATOM 3360 C CA . LYS B 1 94 ? -6.246 21.188 -6.25 1 93.5 94 LYS B CA 1
ATOM 3361 C C . LYS B 1 94 ? -5.609 21.828 -5.02 1 93.5 94 LYS B C 1
ATOM 3363 O O . LYS B 1 94 ? -6.238 22.641 -4.344 1 93.5 94 LYS B O 1
ATOM 3368 N N . GLY B 1 95 ? -4.332 21.406 -4.723 1 90.5 95 GLY B N 1
ATOM 3369 C CA . GLY B 1 95 ? -3.584 22.016 -3.633 1 90.5 95 GLY B CA 1
ATOM 3370 C C . GLY B 1 95 ? -3.963 21.453 -2.271 1 90.5 95 GLY B C 1
ATOM 3371 O O . GLY B 1 95 ? -3.74 22.109 -1.248 1 90.5 95 GLY B O 1
ATOM 3372 N N . TYR B 1 96 ? -4.613 20.281 -2.23 1 93.94 96 TYR B N 1
ATOM 3373 C CA . TYR B 1 96 ? -4.988 19.641 -0.97 1 93.94 96 TYR B CA 1
ATOM 3374 C C . TYR B 1 96 ? -3.924 18.656 -0.523 1 93.94 96 TYR B C 1
ATOM 3376 O O . TYR B 1 96 ? -3.293 18 -1.354 1 93.94 96 TYR B O 1
ATOM 3384 N N . TYR B 1 97 ? -3.771 18.547 0.776 1 92.62 97 TYR B N 1
ATOM 3385 C CA . TYR B 1 97 ? -2.932 17.531 1.392 1 92.62 97 TYR B CA 1
ATOM 3386 C C . TYR B 1 97 ? -3.779 16.391 1.959 1 92.62 97 TYR B C 1
ATOM 3388 O O . TYR B 1 97 ? -4.969 16.578 2.236 1 92.62 97 TYR B O 1
ATOM 3396 N N . ILE B 1 98 ? -3.135 15.227 2.092 1 95.69 98 ILE B N 1
ATOM 3397 C CA . ILE B 1 98 ? -3.869 14.062 2.588 1 95.69 98 ILE B CA 1
ATOM 3398 C C . ILE B 1 98 ? -3.234 13.57 3.887 1 95.69 98 ILE B C 1
ATOM 3400 O O . ILE B 1 98 ? -2.02 13.375 3.955 1 95.69 98 ILE B O 1
ATOM 3404 N N . MET B 1 99 ? -4.062 13.438 4.863 1 95.25 99 MET B N 1
ATOM 3405 C CA . MET B 1 99 ? -3.697 12.812 6.129 1 95.25 99 MET B CA 1
ATOM 3406 C C . MET B 1 99 ? -4.34 11.438 6.262 1 95.25 99 MET B C 1
ATOM 3408 O O . MET B 1 99 ? -5.535 11.273 6.008 1 95.25 99 MET B O 1
ATOM 3412 N N . TYR B 1 100 ? -3.469 10.453 6.625 1 92.38 100 TYR B N 1
ATOM 3413 C CA . TYR B 1 100 ? -4.062 9.125 6.746 1 92.38 100 TYR B CA 1
ATOM 3414 C C . TYR B 1 100 ? -3.906 8.586 8.164 1 92.38 100 TYR B C 1
ATOM 3416 O O . TYR B 1 100 ? -3.018 9.023 8.906 1 92.38 100 TYR B O 1
ATOM 3424 N N . THR B 1 101 ? -4.836 7.75 8.516 1 88.31 101 THR B N 1
ATOM 3425 C CA . THR B 1 101 ? -4.754 7.02 9.781 1 88.31 101 THR B CA 1
ATOM 3426 C C . THR B 1 101 ? -5.234 5.582 9.594 1 88.31 101 THR B C 1
ATOM 3428 O O . THR B 1 101 ? -6.082 5.305 8.742 1 88.31 101 THR B O 1
ATOM 3431 N N . TYR B 1 102 ? -4.543 4.73 10.352 1 85.56 102 TYR B N 1
ATOM 3432 C CA . TYR B 1 102 ? -4.988 3.342 10.43 1 85.56 102 TYR B CA 1
ATOM 3433 C C . TYR B 1 102 ? -5.832 3.104 11.672 1 85.56 102 TYR B C 1
ATOM 3435 O O . TYR B 1 102 ? -5.566 3.686 12.727 1 85.56 102 TYR B O 1
ATOM 3443 N N . SER B 1 103 ? -6.84 2.326 11.461 1 85.62 103 SER B N 1
ATOM 3444 C CA . SER B 1 103 ? -7.676 1.972 12.602 1 85.62 103 SER B CA 1
ATOM 3445 C C . SER B 1 103 ? -7.883 0.464 12.695 1 85.62 103 SER B C 1
ATOM 3447 O O . SER B 1 103 ? -8.047 -0.206 11.672 1 85.62 103 SER B O 1
ATOM 3449 N N . ASN B 1 104 ? -7.957 -0.047 13.898 1 81.5 104 ASN B N 1
ATOM 3450 C CA . ASN B 1 104 ? -8.055 -1.486 14.109 1 81.5 104 ASN B CA 1
ATOM 3451 C C . ASN B 1 104 ? -9.5 -1.972 14.008 1 81.5 104 ASN B C 1
ATOM 3453 O O . ASN B 1 104 ? -9.742 -3.162 13.805 1 81.5 104 ASN B O 1
ATOM 3457 N N . ASN B 1 105 ? -10.375 -1.039 14.266 1 86.5 105 ASN B N 1
ATOM 3458 C CA . ASN B 1 105 ? -11.797 -1.377 14.195 1 86.5 105 ASN B CA 1
ATOM 3459 C C . ASN B 1 105 ? -12.656 -0.136 13.977 1 86.5 105 ASN B C 1
ATOM 3461 O O . ASN B 1 105 ? -12.148 0.986 13.977 1 86.5 105 ASN B O 1
ATOM 3465 N N . GLU B 1 106 ? -13.922 -0.359 13.875 1 88.62 106 GLU B N 1
ATOM 3466 C CA . GLU B 1 106 ? -14.844 0.71 13.516 1 88.62 106 GLU B CA 1
ATOM 3467 C C . GLU B 1 106 ? -14.945 1.749 14.633 1 88.62 106 GLU B C 1
ATOM 3469 O O . GLU B 1 106 ? -15.086 2.943 14.359 1 88.62 106 GLU B O 1
ATOM 3474 N N . ASP B 1 107 ? -14.898 1.326 15.859 1 90.19 107 ASP B N 1
ATOM 3475 C CA . ASP B 1 107 ? -14.984 2.262 16.984 1 90.19 107 ASP B CA 1
ATOM 3476 C C . ASP B 1 107 ? -13.773 3.197 17 1 90.19 107 ASP B C 1
ATOM 3478 O O . ASP B 1 107 ? -13.922 4.398 17.25 1 90.19 107 ASP B O 1
ATOM 3482 N N . GLN B 1 108 ? -12.672 2.648 16.734 1 90.31 108 GLN B N 1
ATOM 3483 C CA . GLN B 1 108 ? -11.461 3.463 16.672 1 90.31 108 GLN B CA 1
ATOM 3484 C C . GLN B 1 108 ? -11.508 4.43 15.492 1 90.31 108 GLN B C 1
ATOM 3486 O O . GLN B 1 108 ? -10.992 5.547 15.578 1 90.31 108 GLN B O 1
ATOM 3491 N N . GLU B 1 109 ? -12.109 3.98 14.406 1 93.06 109 GLU B N 1
ATOM 3492 C CA . GLU B 1 109 ? -12.289 4.875 13.266 1 93.06 109 GLU B CA 1
ATOM 3493 C C . GLU B 1 109 ? -13.094 6.109 13.656 1 93.06 109 GLU B C 1
ATOM 3495 O O . GLU B 1 109 ? -12.703 7.238 13.344 1 93.06 109 GLU B O 1
ATOM 3500 N N . VAL B 1 110 ? -14.188 5.887 14.383 1 94.75 110 VAL B N 1
ATOM 3501 C CA . VAL B 1 110 ? -15.047 6.984 14.812 1 94.75 110 VAL B CA 1
ATOM 3502 C C . VAL B 1 110 ? -14.273 7.914 15.742 1 94.75 110 VAL B C 1
ATOM 3504 O O . VAL B 1 110 ? -14.367 9.141 15.625 1 94.75 110 VAL B O 1
ATOM 3507 N N . GLU B 1 111 ? -13.5 7.336 16.578 1 91.25 111 GLU B N 1
ATOM 3508 C CA . GLU B 1 111 ? -12.703 8.125 17.516 1 91.25 111 GLU B CA 1
ATOM 3509 C C . GLU B 1 111 ? -11.719 9.023 16.781 1 91.25 111 GLU B C 1
ATOM 3511 O O . GLU B 1 111 ? -11.555 10.195 17.125 1 91.25 111 GLU B O 1
ATOM 3516 N N . TYR B 1 112 ? -11.125 8.492 15.805 1 90.44 112 TYR B N 1
ATOM 3517 C CA . TYR B 1 112 ? -10.148 9.258 15.039 1 90.44 112 TYR B CA 1
ATOM 3518 C C . TYR B 1 112 ? -10.828 10.359 14.234 1 90.44 112 TYR B C 1
ATOM 3520 O O . TYR B 1 112 ? -10.32 11.484 14.156 1 90.44 112 TYR B O 1
ATOM 3528 N N . ILE B 1 113 ? -11.938 9.984 13.672 1 94.06 113 ILE B N 1
ATOM 3529 C CA . ILE B 1 113 ? -12.711 10.977 12.922 1 94.06 113 ILE B CA 1
ATOM 3530 C C . ILE B 1 113 ? -13.094 12.133 13.836 1 94.06 113 ILE B C 1
ATOM 3532 O O . ILE B 1 113 ? -12.898 13.297 13.484 1 94.06 113 ILE B O 1
ATOM 3536 N N . ALA B 1 114 ? -13.547 11.812 14.984 1 90.94 114 ALA B N 1
ATOM 3537 C CA . ALA B 1 114 ? -13.938 12.828 15.961 1 90.94 114 ALA B CA 1
ATOM 3538 C C . ALA B 1 114 ? -12.75 13.711 16.328 1 90.94 114 ALA B C 1
ATOM 3540 O O . ALA B 1 114 ? -12.875 14.938 16.391 1 90.94 114 ALA B O 1
ATOM 3541 N N . SER B 1 115 ? -11.648 13.086 16.516 1 86.81 115 SER B N 1
ATOM 3542 C CA . SER B 1 115 ? -10.438 13.812 16.875 1 86.81 115 SER B CA 1
ATOM 3543 C C . SER B 1 115 ? -10.016 14.773 15.773 1 86.81 115 SER B C 1
ATOM 3545 O O . SER B 1 115 ? -9.695 15.93 16.031 1 86.81 115 SER B O 1
ATOM 3547 N N . LEU B 1 116 ? -10.055 14.336 14.523 1 88.38 116 LEU B N 1
ATOM 3548 C CA . LEU B 1 116 ? -9.688 15.156 13.375 1 88.38 116 LEU B CA 1
ATOM 3549 C C . LEU B 1 116 ? -10.641 16.328 13.219 1 88.38 116 LEU B C 1
ATOM 3551 O O . LEU B 1 116 ? -10.211 17.453 12.945 1 88.38 116 LEU B O 1
ATOM 3555 N N . MET B 1 117 ? -11.891 16.047 13.406 1 85.44 117 MET B N 1
ATOM 3556 C CA . MET B 1 117 ? -12.922 17.062 13.258 1 85.44 117 MET B CA 1
ATOM 3557 C C . MET B 1 117 ? -12.82 18.109 14.359 1 85.44 117 MET B C 1
ATOM 3559 O O . MET B 1 117 ? -12.812 19.312 14.078 1 85.44 117 MET B O 1
ATOM 3563 N N . ASN B 1 118 ? -12.664 17.625 15.523 1 80.12 118 ASN B N 1
ATOM 3564 C CA . ASN B 1 118 ? -12.672 18.516 16.672 1 80.12 118 ASN B CA 1
ATOM 3565 C C . ASN B 1 118 ? -11.422 19.406 16.719 1 80.12 118 ASN B C 1
ATOM 3567 O O . ASN B 1 118 ? -11.484 20.547 17.172 1 80.12 118 ASN B O 1
ATOM 3571 N N . SER B 1 119 ? -10.391 18.859 16.219 1 76.81 119 SER B N 1
ATOM 3572 C CA . SER B 1 119 ? -9.148 19.625 16.203 1 76.81 119 SER B CA 1
ATOM 3573 C C . SER B 1 119 ? -9.016 20.453 14.922 1 76.81 119 SER B C 1
ATOM 3575 O O . SER B 1 119 ? -8.016 21.141 14.719 1 76.81 119 SER B O 1
ATOM 3577 N N . ARG B 1 120 ? -9.977 20.359 14.031 1 82.25 120 ARG B N 1
ATOM 3578 C CA . ARG B 1 120 ? -10.031 21.094 12.766 1 82.25 120 ARG B CA 1
ATOM 3579 C C . ARG B 1 120 ? -8.766 20.875 11.945 1 82.25 120 ARG B C 1
ATOM 3581 O O . ARG B 1 120 ? -8.164 21.828 11.453 1 82.25 120 ARG B O 1
ATOM 3588 N N . ARG B 1 121 ? -8.406 19.672 11.867 1 86.25 121 ARG B N 1
ATOM 3589 C CA . ARG B 1 121 ? -7.184 19.312 11.164 1 86.25 121 ARG B CA 1
ATOM 3590 C C . ARG B 1 121 ? -7.453 19.078 9.68 1 86.25 121 ARG B C 1
ATOM 3592 O O . ARG B 1 121 ? -6.547 19.172 8.852 1 86.25 121 ARG B O 1
ATOM 3599 N N . VAL B 1 122 ? -8.711 18.719 9.383 1 93.75 122 VAL B N 1
ATOM 3600 C CA . VAL B 1 122 ? -9.055 18.391 8.008 1 93.75 122 VAL B CA 1
ATOM 3601 C C . VAL B 1 122 ? -10.352 19.078 7.617 1 93.75 122 VAL B C 1
ATOM 3603 O O . VAL B 1 122 ? -11.164 19.422 8.484 1 93.75 122 VAL B O 1
ATOM 3606 N N . ASP B 1 123 ? -10.484 19.281 6.332 1 95.12 123 ASP B N 1
ATOM 3607 C CA . ASP B 1 123 ? -11.688 19.906 5.812 1 95.12 123 ASP B CA 1
ATOM 3608 C C . ASP B 1 123 ? -12.742 18.875 5.445 1 95.12 123 ASP B C 1
ATOM 3610 O O . ASP B 1 123 ? -13.922 19.188 5.305 1 95.12 123 ASP B O 1
ATOM 3614 N N . GLY B 1 124 ? -12.367 17.688 5.273 1 97.25 124 GLY B N 1
ATOM 3615 C CA . GLY B 1 124 ? -13.242 16.578 4.891 1 97.25 124 GLY B CA 1
ATOM 3616 C C . GLY B 1 124 ? -12.617 15.219 5.082 1 97.25 124 GLY B C 1
ATOM 3617 O O . GLY B 1 124 ? -11.414 15.117 5.332 1 97.25 124 GLY B O 1
ATOM 3618 N N . ILE B 1 125 ? -13.469 14.188 4.988 1 98.06 125 ILE B N 1
ATOM 3619 C CA . ILE B 1 125 ? -13.023 12.836 5.301 1 98.06 125 ILE B CA 1
ATOM 3620 C C . ILE B 1 125 ? -13.367 11.898 4.145 1 98.06 125 ILE B C 1
ATOM 3622 O O . ILE B 1 125 ? -14.43 12.023 3.529 1 98.06 125 ILE B O 1
ATOM 3626 N N . ILE B 1 126 ? -12.461 11.008 3.82 1 98.31 126 ILE B N 1
ATOM 3627 C CA . ILE B 1 126 ? -12.711 9.922 2.887 1 98.31 126 ILE B CA 1
ATOM 3628 C C . ILE B 1 126 ? -12.789 8.594 3.646 1 98.31 126 ILE B C 1
ATOM 3630 O O . ILE B 1 126 ? -11.883 8.25 4.402 1 98.31 126 ILE B O 1
ATOM 3634 N N . LEU B 1 127 ? -13.875 7.883 3.5 1 97.12 127 LEU B N 1
ATOM 3635 C CA . LEU B 1 127 ? -14.031 6.52 4 1 97.12 127 LEU B CA 1
ATOM 3636 C C . LEU B 1 127 ? -13.875 5.508 2.871 1 97.12 127 LEU B C 1
ATOM 3638 O O . LEU B 1 127 ? -14.695 5.465 1.951 1 97.12 127 LEU B O 1
ATOM 3642 N N . PRO B 1 128 ? -12.875 4.645 2.961 1 94.62 128 PRO B N 1
ATOM 3643 C CA . PRO B 1 128 ? -12.555 3.797 1.809 1 94.62 128 PRO B CA 1
ATOM 3644 C C . PRO B 1 128 ? -13.367 2.504 1.782 1 94.62 128 PRO B C 1
ATOM 3646 O O . PRO B 1 128 ? -13.172 1.665 0.9 1 94.62 128 PRO B O 1
ATOM 3649 N N . VAL B 1 129 ? -14.234 2.248 2.748 1 90.81 129 VAL B N 1
ATOM 3650 C CA . VAL B 1 129 ? -15.102 1.076 2.785 1 90.81 129 VAL B CA 1
ATOM 3651 C C . VAL B 1 129 ? -16.469 1.466 3.344 1 90.81 129 VAL B C 1
ATOM 3653 O O . VAL B 1 129 ? -16.578 2.432 4.102 1 90.81 129 VAL B O 1
ATOM 3656 N N . VAL B 1 130 ? -17.453 0.782 2.922 1 94.62 130 VAL B N 1
ATOM 3657 C CA . VAL B 1 130 ? -18.797 0.973 3.439 1 94.62 130 VAL B CA 1
ATOM 3658 C C . VAL B 1 130 ? -19.312 -0.337 4.031 1 94.62 130 VAL B C 1
ATOM 3660 O O . VAL B 1 130 ? -19.203 -1.394 3.402 1 94.62 130 VAL B O 1
ATOM 3663 N N . ARG B 1 131 ? -19.828 -0.179 5.242 1 94.44 131 ARG B N 1
ATOM 3664 C CA . ARG B 1 131 ? -20.406 -1.314 5.957 1 94.44 131 ARG B CA 1
ATOM 3665 C C . ARG B 1 131 ? -21.906 -1.133 6.152 1 94.44 131 ARG B C 1
ATOM 3667 O O . ARG B 1 131 ? -22.406 -0.014 6.07 1 94.44 131 ARG B O 1
ATOM 3674 N N . LYS B 1 132 ? -22.547 -2.371 6.309 1 94.12 132 LYS B N 1
ATOM 3675 C CA . LYS B 1 132 ? -23.922 -2.295 6.805 1 94.12 132 LYS B CA 1
ATOM 3676 C C . LYS B 1 132 ? -23.984 -1.56 8.141 1 94.12 132 LYS B C 1
ATOM 3678 O O . LYS B 1 132 ? -23.172 -1.82 9.039 1 94.12 132 LYS B O 1
ATOM 3683 N N . ASN B 1 133 ? -24.859 -0.601 8.289 1 93.44 133 ASN B N 1
ATOM 3684 C CA . ASN B 1 133 ? -24.984 0.216 9.492 1 93.44 133 ASN B CA 1
ATOM 3685 C C . ASN B 1 133 ? -23.641 0.864 9.867 1 93.44 133 ASN B C 1
ATOM 3687 O O . ASN B 1 133 ? -23.219 0.785 11.016 1 93.44 133 ASN B O 1
ATOM 3691 N N . ASP B 1 134 ? -23.047 1.444 8.945 1 94.69 134 ASP B N 1
ATOM 3692 C CA . ASP B 1 134 ? -21.719 2.029 9.086 1 94.69 134 ASP B CA 1
ATOM 3693 C C . ASP B 1 134 ? -21.719 3.133 10.141 1 94.69 134 ASP B C 1
ATOM 3695 O O . ASP B 1 134 ? -22.344 4.172 9.961 1 94.69 134 ASP B O 1
ATOM 3699 N N . LYS B 1 135 ? -20.953 2.959 11.234 1 94.94 135 LYS B N 1
ATOM 3700 C CA . LYS B 1 135 ? -20.906 3.891 12.359 1 94.94 135 LYS B CA 1
ATOM 3701 C C . LYS B 1 135 ? -20.234 5.199 11.953 1 94.94 135 LYS B C 1
ATOM 3703 O O . LYS B 1 135 ? -20.578 6.27 12.461 1 94.94 135 LYS B O 1
ATOM 3708 N N . CYS B 1 136 ? -19.266 5.105 11.078 1 96 136 CYS B N 1
ATOM 3709 C CA . CYS B 1 136 ? -18.562 6.301 10.641 1 96 136 CYS B CA 1
ATOM 3710 C C . CYS B 1 136 ? -19.469 7.207 9.82 1 96 136 CYS B C 1
ATOM 3712 O O . CYS B 1 136 ? -19.484 8.422 10.016 1 96 136 CYS B O 1
ATOM 3714 N N . ILE B 1 137 ? -20.25 6.598 8.922 1 96.88 137 ILE B N 1
ATOM 3715 C CA . ILE B 1 137 ? -21.188 7.355 8.102 1 96.88 137 ILE B CA 1
ATOM 3716 C C . ILE B 1 137 ? -22.234 8.023 8.992 1 96.88 137 ILE B C 1
ATOM 3718 O O . ILE B 1 137 ? -22.516 9.211 8.836 1 96.88 137 ILE B O 1
ATOM 3722 N N . ALA B 1 138 ? -22.75 7.281 9.922 1 96 138 ALA B N 1
ATOM 3723 C CA . ALA B 1 138 ? -23.75 7.82 10.836 1 96 138 ALA B CA 1
ATOM 3724 C C . ALA B 1 138 ? -23.203 9.008 11.625 1 96 138 ALA B C 1
ATOM 3726 O O . ALA B 1 138 ? -23.859 10.047 11.734 1 96 138 ALA B O 1
ATOM 3727 N N . TYR B 1 139 ? -22 8.844 12.133 1 96.44 139 TYR B N 1
ATOM 3728 C CA . TYR B 1 139 ? -21.359 9.875 12.93 1 96.44 139 TYR B CA 1
ATOM 3729 C C . TYR B 1 139 ? -21.141 11.148 12.117 1 96.44 139 TYR B C 1
ATOM 3731 O O . TYR B 1 139 ? -21.469 12.242 12.57 1 96.44 139 TYR B O 1
ATOM 3739 N N . LEU B 1 140 ? -20.688 11.016 10.898 1 96.88 140 LEU B N 1
ATOM 3740 C CA . LEU B 1 140 ? -20.359 12.156 10.055 1 96.88 140 LEU B CA 1
ATOM 3741 C C . LEU B 1 140 ? -21.625 12.859 9.57 1 96.88 140 LEU B C 1
ATOM 3743 O O . LEU B 1 140 ? -21.641 14.086 9.438 1 96.88 140 LEU B O 1
ATOM 3747 N N . LYS B 1 141 ? -22.641 12.133 9.32 1 95 141 LYS B N 1
ATOM 3748 C CA . LYS B 1 141 ? -23.938 12.711 8.953 1 95 141 LYS B CA 1
ATOM 3749 C C . LYS B 1 141 ? -24.5 13.555 10.094 1 95 141 LYS B C 1
ATOM 3751 O O . LYS B 1 141 ? -24.953 14.68 9.883 1 95 141 LYS B O 1
ATOM 3756 N N . GLU B 1 142 ? -24.438 12.961 11.227 1 93.94 142 GLU B N 1
ATOM 3757 C CA . GLU B 1 142 ? -24.938 13.656 12.406 1 93.94 142 GLU B CA 1
ATOM 3758 C C . GLU B 1 142 ? -24.172 14.945 12.672 1 93.94 142 GLU B C 1
ATOM 3760 O O . GLU B 1 142 ? -24.766 15.961 13.039 1 93.94 142 GLU B O 1
ATOM 3765 N N . ALA B 1 143 ? -22.938 14.898 12.445 1 92.75 143 ALA B N 1
ATOM 3766 C CA . ALA B 1 143 ? -22.062 16.047 12.688 1 92.75 143 ALA B CA 1
ATOM 3767 C C . ALA B 1 143 ? -22.156 17.047 11.531 1 92.75 143 ALA B C 1
ATOM 3769 O O . ALA B 1 143 ? -21.609 18.141 11.609 1 92.75 143 ALA B O 1
ATOM 3770 N N . ASP B 1 144 ? -22.828 16.688 10.461 1 93.69 144 ASP B N 1
ATOM 3771 C CA . ASP B 1 144 ? -22.906 17.5 9.25 1 93.69 144 ASP B CA 1
ATOM 3772 C C . ASP B 1 144 ? -21.516 17.891 8.758 1 93.69 144 ASP B C 1
ATOM 3774 O O . ASP B 1 144 ? -21.266 19.078 8.508 1 93.69 144 ASP B O 1
ATOM 3778 N N . TYR B 1 145 ? -20.672 16.953 8.758 1 95.06 145 TYR B N 1
ATOM 3779 C CA . TYR B 1 145 ? -19.297 17.141 8.312 1 95.06 145 TYR B CA 1
ATOM 3780 C C . TYR B 1 145 ? -19.094 16.594 6.906 1 95.06 145 TYR B C 1
ATOM 3782 O O . TYR B 1 145 ? -19.609 15.531 6.57 1 95.06 145 TYR B O 1
ATOM 3790 N N . PRO B 1 146 ? -18.359 17.281 5.98 1 96.75 146 PRO B N 1
ATOM 3791 C CA . PRO B 1 146 ? -18.156 16.812 4.605 1 96.75 146 PRO B CA 1
ATOM 3792 C C . PRO B 1 146 ? -17.375 15.5 4.527 1 96.75 146 PRO B C 1
ATOM 3794 O O . PRO B 1 146 ? -16.328 15.367 5.168 1 96.75 146 PRO B O 1
ATOM 3797 N N . PHE B 1 147 ? -17.906 14.562 3.811 1 98.06 147 PHE B N 1
ATOM 3798 C CA . PHE B 1 147 ? -17.188 13.312 3.604 1 98.06 147 PHE B CA 1
ATOM 3799 C C . PHE B 1 147 ? -17.656 12.625 2.324 1 98.06 147 PHE B C 1
ATOM 3801 O O . PHE B 1 147 ? -18.656 13.016 1.739 1 98.06 147 PHE B O 1
ATOM 3808 N N . VAL B 1 148 ? -16.844 11.75 1.847 1 98.5 148 VAL B N 1
ATOM 3809 C CA . VAL B 1 148 ? -17.172 10.883 0.719 1 98.5 148 VAL B CA 1
ATOM 3810 C C . VAL B 1 148 ? -16.828 9.438 1.057 1 98.5 148 VAL B C 1
ATOM 3812 O O . VAL B 1 148 ? -15.93 9.188 1.867 1 98.5 148 VAL B O 1
ATOM 3815 N N . VAL B 1 149 ? -17.594 8.531 0.494 1 98.19 149 VAL B N 1
ATOM 3816 C CA . VAL B 1 149 ? -17.344 7.117 0.753 1 98.19 149 VAL B CA 1
ATOM 3817 C C . VAL B 1 149 ? -17.016 6.402 -0.557 1 98.19 149 VAL B C 1
ATOM 3819 O O . VAL B 1 149 ? -17.578 6.734 -1.605 1 98.19 149 VAL B O 1
ATOM 3822 N N . ILE B 1 150 ? -16.047 5.523 -0.532 1 97.62 150 ILE B N 1
ATOM 3823 C CA . ILE B 1 150 ? -15.812 4.57 -1.612 1 97.62 150 ILE B CA 1
ATOM 3824 C C . ILE B 1 150 ? -16.531 3.262 -1.319 1 97.62 150 ILE B C 1
ATOM 3826 O O . ILE B 1 150 ? -16.109 2.484 -0.463 1 97.62 150 ILE B O 1
ATOM 3830 N N . GLY B 1 151 ? -17.516 2.99 -2.045 1 97.12 151 GLY B N 1
ATOM 3831 C CA . GLY B 1 151 ? -18.547 1.999 -1.768 1 97.12 151 GLY B CA 1
ATOM 3832 C C . GLY B 1 151 ? -19.938 2.59 -1.695 1 97.12 151 GLY B C 1
ATOM 3833 O O . GLY B 1 151 ? -20.141 3.658 -1.11 1 97.12 151 GLY B O 1
ATOM 3834 N N . LYS B 1 152 ? -20.891 1.989 -2.242 1 96.12 152 LYS B N 1
ATOM 3835 C CA . LYS B 1 152 ? -22.25 2.494 -2.236 1 96.12 152 LYS B CA 1
ATOM 3836 C C . LYS B 1 152 ? -22.922 2.234 -0.894 1 96.12 152 LYS B C 1
ATOM 3838 O O . LYS B 1 152 ? -23.062 1.084 -0.47 1 96.12 152 LYS B O 1
ATOM 3843 N N . PRO B 1 153 ? -23.375 3.25 -0.243 1 95.06 153 PRO B N 1
ATOM 3844 C CA . PRO B 1 153 ? -24.141 3.051 0.998 1 95.06 153 PRO B CA 1
ATOM 3845 C C . PRO B 1 153 ? -25.562 2.574 0.749 1 95.06 153 PRO B C 1
ATOM 3847 O O . PRO B 1 153 ? -26.062 2.68 -0.373 1 95.06 153 PRO B O 1
ATOM 3850 N N . GLU B 1 154 ? -26.141 2.059 1.803 1 91.44 154 GLU B N 1
ATOM 3851 C CA . GLU B 1 154 ? -27.531 1.643 1.715 1 91.44 154 GLU B CA 1
ATOM 3852 C C . GLU B 1 154 ? -28.453 2.838 1.477 1 91.44 154 GLU B C 1
ATOM 3854 O O . GLU B 1 154 ? -29.328 2.789 0.617 1 91.44 154 GLU B O 1
ATOM 3859 N N . ASP B 1 155 ? -28.219 3.863 2.281 1 91.88 155 ASP B N 1
ATOM 3860 C CA . ASP B 1 155 ? -28.906 5.141 2.102 1 91.88 155 ASP B CA 1
ATOM 3861 C C . ASP B 1 155 ? -27.984 6.168 1.442 1 91.88 155 ASP B C 1
ATOM 3863 O O . ASP B 1 155 ? -27.016 6.629 2.055 1 91.88 155 ASP B O 1
ATOM 3867 N N . THR B 1 156 ? -28.344 6.566 0.212 1 93.56 156 THR B N 1
ATOM 3868 C CA . THR B 1 156 ? -27.438 7.414 -0.56 1 93.56 156 THR B CA 1
ATOM 3869 C C . THR B 1 156 ? -27.875 8.875 -0.482 1 93.56 156 THR B C 1
ATOM 3871 O O . THR B 1 156 ? -27.203 9.75 -1.037 1 93.56 156 THR B O 1
ATOM 3874 N N . GLU B 1 157 ? -28.922 9.148 0.221 1 90.38 157 GLU B N 1
ATOM 3875 C CA . GLU B 1 157 ? -29.438 10.508 0.246 1 90.38 157 GLU B CA 1
ATOM 3876 C C . GLU B 1 157 ? -28.438 11.469 0.88 1 90.38 157 GLU B C 1
ATOM 3878 O O . GLU B 1 157 ? -28 11.266 2.014 1 90.38 157 GLU B O 1
ATOM 3883 N N . GLY B 1 158 ? -28.156 12.438 0.103 1 88.75 158 GLY B N 1
ATOM 3884 C CA . GLY B 1 158 ? -27.297 13.5 0.605 1 88.75 158 GLY B CA 1
ATOM 3885 C C . GLY B 1 158 ? -25.859 13.055 0.796 1 88.75 158 GLY B C 1
ATOM 3886 O O . GLY B 1 158 ? -25.078 13.734 1.455 1 88.75 158 GLY B O 1
ATOM 3887 N N . LEU B 1 159 ? -25.531 11.938 0.266 1 94.69 159 LEU B N 1
ATOM 3888 C CA . LEU B 1 159 ? -24.203 11.391 0.49 1 94.69 159 LEU B CA 1
ATOM 3889 C C . LEU B 1 159 ? -23.375 11.422 -0.794 1 94.69 159 LEU B C 1
ATOM 3891 O O . LEU B 1 159 ? -23.906 11.195 -1.884 1 94.69 159 LEU B O 1
ATOM 3895 N N . LEU B 1 160 ? -22.125 11.773 -0.703 1 97.75 160 LEU B N 1
ATOM 3896 C CA . LEU B 1 160 ? -21.156 11.617 -1.788 1 97.75 160 LEU B CA 1
ATOM 3897 C C . LEU B 1 160 ? -20.562 10.219 -1.787 1 97.75 160 LEU B C 1
ATOM 3899 O O . LEU B 1 160 ? -20.078 9.742 -0.754 1 97.75 160 LEU B O 1
ATOM 3903 N N . TRP B 1 161 ? -20.641 9.508 -2.947 1 98.25 161 TRP B N 1
ATOM 3904 C CA . TRP B 1 161 ? -20.078 8.164 -2.957 1 98.25 161 TRP B CA 1
ATOM 3905 C C . TRP B 1 161 ? -19.625 7.77 -4.359 1 98.25 161 TRP B C 1
ATOM 3907 O O . TRP B 1 161 ? -20.125 8.305 -5.352 1 98.25 161 TRP B O 1
ATOM 3917 N N . VAL B 1 162 ? -18.594 6.988 -4.434 1 98.62 162 VAL B N 1
ATOM 3918 C CA . VAL B 1 162 ? -18.078 6.379 -5.652 1 98.62 162 VAL B CA 1
ATOM 3919 C C . VAL B 1 162 ? -18.016 4.859 -5.488 1 98.62 162 VAL B C 1
ATOM 3921 O O . VAL B 1 162 ? -17.703 4.359 -4.402 1 98.62 162 VAL B O 1
ATOM 3924 N N . ASP B 1 163 ? -18.406 4.078 -6.535 1 98.44 163 ASP B N 1
ATOM 3925 C CA . ASP B 1 163 ? -18.328 2.623 -6.461 1 98.44 163 ASP B CA 1
ATOM 3926 C C . ASP B 1 163 ? -18.359 2 -7.855 1 98.44 163 ASP B C 1
ATOM 3928 O O . ASP B 1 163 ? -18.375 2.715 -8.859 1 98.44 163 ASP B O 1
ATOM 3932 N N . ASN B 1 164 ? -18.156 0.756 -7.848 1 98.62 164 ASN B N 1
ATOM 3933 C CA . ASN B 1 164 ? -18.5 -0.065 -9 1 98.62 164 ASN B CA 1
ATOM 3934 C C . ASN B 1 164 ? -19.922 -0.617 -8.875 1 98.62 164 ASN B C 1
ATOM 3936 O O . ASN B 1 164 ? -20.516 -0.589 -7.797 1 98.62 164 ASN B O 1
ATOM 3940 N N . ASP B 1 165 ? -20.547 -0.986 -10.031 1 98.44 165 ASP B N 1
ATOM 3941 C CA . ASP B 1 165 ? -21.719 -1.851 -9.953 1 98.44 165 ASP B CA 1
ATOM 3942 C C . ASP B 1 165 ? -21.328 -3.281 -9.594 1 98.44 165 ASP B C 1
ATOM 3944 O O . ASP B 1 165 ? -21.219 -4.141 -10.469 1 98.44 165 ASP B O 1
ATOM 3948 N N . ASN B 1 166 ? -21.172 -3.49 -8.32 1 98.38 166 ASN B N 1
ATOM 3949 C CA . ASN B 1 166 ? -20.609 -4.738 -7.812 1 98.38 166 ASN B CA 1
ATOM 3950 C C . ASN B 1 166 ? -21.516 -5.926 -8.125 1 98.38 166 ASN B C 1
ATOM 3952 O O . ASN B 1 166 ? -21.031 -7.023 -8.406 1 98.38 166 ASN B O 1
ATOM 3956 N N . PHE B 1 167 ? -22.781 -5.719 -8.062 1 98.38 167 PHE B N 1
ATOM 3957 C CA . PHE B 1 167 ? -23.734 -6.766 -8.438 1 98.38 167 PHE B CA 1
ATOM 3958 C C . PHE B 1 167 ? -23.516 -7.199 -9.883 1 98.38 167 PHE B C 1
ATOM 3960 O O . PHE B 1 167 ? -23.281 -8.383 -10.148 1 98.38 167 PHE B O 1
ATOM 3967 N N . HIS B 1 168 ? -23.469 -6.289 -10.703 1 98.56 168 HIS B N 1
ATOM 3968 C CA . HIS B 1 168 ? -23.359 -6.594 -12.125 1 98.56 168 HIS B CA 1
ATOM 3969 C C . HIS B 1 168 ? -21.984 -7.168 -12.461 1 98.56 168 HIS B C 1
ATOM 3971 O O . HIS B 1 168 ? -21.859 -8.047 -13.32 1 98.56 168 HIS B O 1
ATOM 3977 N N . ALA B 1 169 ? -20.984 -6.621 -11.812 1 98.69 169 ALA B N 1
ATOM 3978 C CA . ALA B 1 169 ? -19.625 -7.105 -12.062 1 98.69 169 ALA B CA 1
ATOM 3979 C C . ALA B 1 169 ? -19.516 -8.602 -11.773 1 98.69 169 ALA B C 1
ATOM 3981 O O . ALA B 1 169 ? -19.031 -9.367 -12.609 1 98.69 169 ALA B O 1
ATOM 3982 N N . MET B 1 170 ? -20.047 -9.016 -10.625 1 98.81 170 MET B N 1
ATOM 3983 C CA . MET B 1 170 ? -19.969 -10.438 -10.273 1 98.81 170 MET B CA 1
ATOM 3984 C C . MET B 1 170 ? -20.938 -11.258 -11.125 1 98.81 170 MET B C 1
ATOM 3986 O O . MET B 1 170 ? -20.578 -12.352 -11.578 1 98.81 170 MET B O 1
ATOM 3990 N N . TYR B 1 171 ? -22.078 -10.719 -11.359 1 98.75 171 TYR B N 1
ATOM 3991 C CA . TYR B 1 171 ? -23.062 -11.383 -12.211 1 98.75 171 TYR B CA 1
ATOM 3992 C C . TYR B 1 171 ? -22.469 -11.703 -13.578 1 98.75 171 TYR B C 1
ATOM 3994 O O . TYR B 1 171 ? -22.625 -12.82 -14.078 1 98.75 171 TYR B O 1
ATOM 4002 N N . SER B 1 172 ? -21.781 -10.773 -14.117 1 98.62 172 SER B N 1
ATOM 4003 C CA . SER B 1 172 ? -21.188 -10.922 -15.445 1 98.62 172 SER B CA 1
ATOM 4004 C C . SER B 1 172 ? -20.078 -11.961 -15.43 1 98.62 172 SER B C 1
ATOM 4006 O O . SER B 1 172 ? -19.922 -12.734 -16.391 1 98.62 172 SER B O 1
ATOM 4008 N N . VAL B 1 173 ? -19.328 -12 -14.359 1 98.75 173 VAL B N 1
ATOM 4009 C CA . VAL B 1 173 ? -18.234 -12.953 -14.227 1 98.75 173 VAL B CA 1
ATOM 4010 C C . VAL B 1 173 ? -18.781 -14.375 -14.156 1 98.75 173 VAL B C 1
ATOM 4012 O O . VAL B 1 173 ? -18.281 -15.273 -14.836 1 98.75 173 VAL B O 1
ATOM 4015 N N . VAL B 1 174 ? -19.781 -14.555 -13.359 1 98.62 174 VAL B N 1
ATOM 4016 C CA . VAL B 1 174 ? -20.375 -15.883 -13.211 1 98.62 174 VAL B CA 1
ATOM 4017 C C . VAL B 1 174 ? -21.016 -16.312 -14.531 1 98.62 174 VAL B C 1
ATOM 4019 O O . VAL B 1 174 ? -20.828 -17.453 -14.961 1 98.62 174 VAL B O 1
ATOM 4022 N N . ASN B 1 175 ? -21.688 -15.422 -15.211 1 98.44 175 ASN B N 1
ATOM 4023 C CA . ASN B 1 175 ? -22.266 -15.742 -16.516 1 98.44 175 ASN B CA 1
ATOM 4024 C C . ASN B 1 175 ? -21.188 -16.109 -17.531 1 98.44 175 ASN B C 1
ATOM 4026 O O . ASN B 1 175 ? -21.391 -17 -18.359 1 98.44 175 ASN B O 1
ATOM 4030 N N . TYR B 1 176 ? -20.109 -15.367 -17.469 1 98.38 176 TYR B N 1
ATOM 4031 C CA . TYR B 1 176 ? -18.969 -15.688 -18.328 1 98.38 176 TYR B CA 1
ATOM 4032 C C . TYR B 1 176 ? -18.531 -17.125 -18.125 1 98.38 176 TYR B C 1
ATOM 4034 O O . TYR B 1 176 ? -18.328 -17.859 -19.094 1 98.38 176 TYR B O 1
ATOM 4042 N N . LEU B 1 177 ? -18.438 -17.609 -16.875 1 98.38 177 LEU B N 1
ATOM 4043 C CA . LEU B 1 177 ? -18.016 -18.969 -16.547 1 98.38 177 LEU B CA 1
ATOM 4044 C C . LEU B 1 177 ? -19.078 -19.984 -16.984 1 98.38 177 LEU B C 1
ATOM 4046 O O . LEU B 1 177 ? -18.75 -21.047 -17.484 1 98.38 177 LEU B O 1
ATOM 4050 N N . ILE B 1 178 ? -20.328 -19.625 -16.844 1 97.75 178 ILE B N 1
ATOM 4051 C CA . ILE B 1 178 ? -21.438 -20.469 -17.25 1 97.75 178 ILE B CA 1
ATOM 4052 C C . ILE B 1 178 ? -21.406 -20.672 -18.766 1 97.75 178 ILE B C 1
ATOM 4054 O O . ILE B 1 178 ? -21.594 -21.797 -19.25 1 97.75 178 ILE B O 1
ATOM 4058 N N . GLN B 1 179 ? -21.109 -19.594 -19.453 1 97.31 179 GLN B N 1
ATOM 4059 C CA . GLN B 1 179 ? -21.016 -19.672 -20.906 1 97.31 179 GLN B CA 1
ATOM 4060 C C . GLN B 1 179 ? -19.859 -20.578 -21.328 1 97.31 179 GLN B C 1
ATOM 4062 O O . GLN B 1 179 ? -19.906 -21.188 -22.406 1 97.31 179 GLN B O 1
ATOM 4067 N N . LYS B 1 180 ? -18.875 -20.734 -20.516 1 96.56 180 LYS B N 1
ATOM 4068 C CA . LYS B 1 180 ? -17.734 -21.609 -20.781 1 96.56 180 LYS B CA 1
ATOM 4069 C C . LYS B 1 180 ? -18.031 -23.047 -20.391 1 96.56 180 LYS B C 1
ATOM 4071 O O . LYS B 1 180 ? -17.172 -23.922 -20.531 1 96.56 180 LYS B O 1
ATOM 4076 N N . GLY B 1 181 ? -19.203 -23.266 -19.766 1 95.75 181 GLY B N 1
ATOM 4077 C CA . GLY B 1 181 ? -19.641 -24.625 -19.5 1 95.75 181 GLY B CA 1
ATOM 4078 C C . GLY B 1 181 ? -19.625 -24.969 -18.016 1 95.75 181 GLY B C 1
ATOM 4079 O O . GLY B 1 181 ? -20.016 -26.062 -17.625 1 95.75 181 GLY B O 1
ATOM 4080 N N . GLU B 1 182 ? -19.219 -23.969 -17.188 1 96.06 182 GLU B N 1
ATOM 4081 C CA . GLU B 1 182 ? -19.156 -24.234 -15.742 1 96.06 182 GLU B CA 1
ATOM 4082 C C . GLU B 1 182 ? -20.547 -24.266 -15.133 1 96.06 182 GLU B C 1
ATOM 4084 O O . GLU B 1 182 ? -21.406 -23.453 -15.492 1 96.06 182 GLU B O 1
ATOM 4089 N N . ARG B 1 183 ? -20.766 -25.234 -14.219 1 94.75 183 ARG B N 1
ATOM 4090 C CA . ARG B 1 183 ? -22.062 -25.344 -13.562 1 94.75 183 ARG B CA 1
ATOM 4091 C C . ARG B 1 183 ? -21.906 -25.422 -12.047 1 94.75 183 ARG B C 1
ATOM 4093 O O . ARG B 1 183 ? -22.828 -25.109 -11.305 1 94.75 183 ARG B O 1
ATOM 4100 N N . LYS B 1 184 ? -20.766 -25.906 -11.578 1 96.5 184 LYS B N 1
ATOM 4101 C CA . LYS B 1 184 ? -20.453 -25.969 -10.156 1 96.5 184 LYS B CA 1
ATOM 4102 C C . LYS B 1 184 ? -19.453 -24.875 -9.766 1 96.5 184 LYS B C 1
ATOM 4104 O O . LYS B 1 184 ? -18.25 -25.125 -9.664 1 96.5 184 LYS B O 1
ATOM 4109 N N . ILE B 1 185 ? -20.078 -23.734 -9.516 1 98.12 185 ILE B N 1
ATOM 4110 C CA . ILE B 1 185 ? -19.234 -22.562 -9.281 1 98.12 185 ILE B CA 1
ATOM 4111 C C . ILE B 1 185 ? -19.297 -22.156 -7.812 1 98.12 185 ILE B C 1
ATOM 4113 O O . ILE B 1 185 ? -20.375 -21.875 -7.285 1 98.12 185 ILE B O 1
ATOM 4117 N N . ALA B 1 186 ? -18.156 -22.141 -7.117 1 98.62 186 ALA B N 1
ATOM 4118 C CA . ALA B 1 186 ? -18.062 -21.734 -5.719 1 98.62 186 ALA B CA 1
ATOM 4119 C C . ALA B 1 186 ? -17.844 -20.219 -5.609 1 98.62 186 ALA B C 1
ATOM 4121 O O . ALA B 1 186 ? -17.5 -19.578 -6.594 1 98.62 186 ALA B O 1
ATOM 4122 N N . PHE B 1 187 ? -18.125 -19.719 -4.375 1 98.81 187 PHE B N 1
ATOM 4123 C CA . PHE B 1 187 ? -17.953 -18.312 -4.066 1 98.81 187 PHE B CA 1
ATOM 4124 C C . PHE B 1 187 ? -17.172 -18.125 -2.77 1 98.81 187 PHE B C 1
ATOM 4126 O O . PHE B 1 187 ? -17.5 -18.75 -1.75 1 98.81 187 PHE B O 1
ATOM 4133 N N . ILE B 1 188 ? -16.078 -17.344 -2.879 1 98.81 188 ILE B N 1
ATOM 4134 C CA . ILE B 1 188 ? -15.375 -16.938 -1.671 1 98.81 188 ILE B CA 1
ATOM 4135 C C . ILE B 1 188 ? -15.398 -15.406 -1.559 1 98.81 188 ILE B C 1
ATOM 4137 O O . ILE B 1 188 ? -14.859 -14.711 -2.42 1 98.81 188 ILE B O 1
ATOM 4141 N N . GLY B 1 189 ? -16 -14.852 -0.509 1 97.25 189 GLY B N 1
ATOM 4142 C CA . GLY B 1 189 ? -16.141 -13.414 -0.341 1 97.25 189 GLY B CA 1
ATOM 4143 C C . GLY B 1 189 ? -15.633 -12.922 1 1 97.25 189 GLY B C 1
ATOM 4144 O O . GLY B 1 189 ? -15.312 -13.719 1.881 1 97.25 189 GLY B O 1
ATOM 4145 N N . GLY B 1 190 ? -15.469 -11.578 1.103 1 93.31 190 GLY B N 1
ATOM 4146 C CA . GLY B 1 190 ? -15.039 -10.938 2.336 1 93.31 190 GLY B CA 1
ATOM 4147 C C . GLY B 1 190 ? -16.109 -10.938 3.412 1 93.31 190 GLY B C 1
ATOM 4148 O O . GLY B 1 190 ? -17 -11.781 3.398 1 93.31 190 GLY B O 1
ATOM 4149 N N . SER B 1 191 ? -15.945 -10.047 4.383 1 90.69 191 SER B N 1
ATOM 4150 C CA . SER B 1 191 ? -16.906 -9.906 5.473 1 90.69 191 SER B CA 1
ATOM 4151 C C . SER B 1 191 ? -18.312 -9.656 4.938 1 90.69 191 SER B C 1
ATOM 4153 O O . SER B 1 191 ? -18.516 -8.82 4.055 1 90.69 191 SER B O 1
ATOM 4155 N N . PRO B 1 192 ? -19.25 -10.336 5.535 1 93.5 192 PRO B N 1
ATOM 4156 C CA . PRO B 1 192 ? -20.625 -10.164 5.082 1 93.5 192 PRO B CA 1
ATOM 4157 C C . PRO B 1 192 ? -21.219 -8.812 5.488 1 93.5 192 PRO B C 1
ATOM 4159 O O . PRO B 1 192 ? -22.344 -8.484 5.098 1 93.5 192 PRO B O 1
ATOM 4162 N N . THR B 1 193 ? -20.422 -8.062 6.219 1 92.44 193 THR B N 1
ATOM 4163 C CA . THR B 1 193 ? -20.906 -6.754 6.617 1 92.44 193 THR B CA 1
ATOM 4164 C C . THR B 1 193 ? -20.5 -5.688 5.609 1 92.44 193 THR B C 1
ATOM 4166 O O . THR B 1 193 ? -21 -4.566 5.633 1 92.44 193 THR B O 1
ATOM 4169 N N . LEU B 1 194 ? -19.625 -6.043 4.738 1 93.94 194 LEU B N 1
ATOM 4170 C CA . LEU B 1 194 ? -19.188 -5.094 3.721 1 93.94 194 LEU B CA 1
ATOM 4171 C C . LEU B 1 194 ? -20.156 -5.066 2.549 1 93.94 194 LEU B C 1
ATOM 4173 O O . LEU B 1 194 ? -20.516 -6.117 2.01 1 93.94 194 LEU B O 1
ATOM 4177 N N . ASN B 1 195 ? -20.469 -3.906 2.125 1 95.38 195 ASN B N 1
ATOM 4178 C CA . ASN B 1 195 ? -21.438 -3.77 1.04 1 95.38 195 ASN B CA 1
ATOM 4179 C C . ASN B 1 195 ? -20.922 -4.395 -0.253 1 95.38 195 ASN B C 1
ATOM 4181 O O . ASN B 1 195 ? -21.688 -4.988 -1.011 1 95.38 195 ASN B O 1
ATOM 4185 N N . VAL B 1 196 ? -19.656 -4.258 -0.517 1 96.06 196 VAL B N 1
ATOM 4186 C CA . VAL B 1 196 ? -19.047 -4.824 -1.723 1 96.06 196 VAL B CA 1
ATOM 4187 C C . VAL B 1 196 ? -19.25 -6.34 -1.74 1 96.06 196 VAL B C 1
ATOM 4189 O O . VAL B 1 196 ? -19.594 -6.914 -2.779 1 96.06 196 VAL B O 1
ATOM 4192 N N . THR B 1 197 ? -19.062 -7.012 -0.609 1 96.44 197 THR B N 1
ATOM 4193 C CA . THR B 1 197 ? -19.219 -8.461 -0.5 1 96.44 197 THR B CA 1
ATOM 4194 C C . THR B 1 197 ? -20.688 -8.852 -0.672 1 96.44 197 THR B C 1
ATOM 4196 O O . THR B 1 197 ? -20.984 -9.812 -1.389 1 96.44 197 THR B O 1
ATOM 4199 N N . ILE B 1 198 ? -21.562 -8.102 -0.083 1 96.94 198 ILE B N 1
ATOM 4200 C CA . ILE B 1 198 ? -22.984 -8.359 -0.164 1 96.94 198 ILE B CA 1
ATOM 4201 C C . ILE B 1 198 ? -23.453 -8.281 -1.618 1 96.94 198 ILE B C 1
ATOM 4203 O O . ILE B 1 198 ? -24.109 -9.195 -2.121 1 96.94 198 ILE B O 1
ATOM 4207 N N . ASN B 1 199 ? -23.094 -7.234 -2.303 1 97.81 199 ASN B N 1
ATOM 4208 C CA . ASN B 1 199 ? -23.516 -7.008 -3.68 1 97.81 199 ASN B CA 1
ATOM 4209 C C . ASN B 1 199 ? -22.953 -8.062 -4.625 1 97.81 199 ASN B C 1
ATOM 4211 O O . ASN B 1 199 ? -23.656 -8.57 -5.496 1 97.81 199 ASN B O 1
ATOM 4215 N N . ARG B 1 200 ? -21.703 -8.398 -4.441 1 98.44 200 ARG B N 1
ATOM 4216 C CA . ARG B 1 200 ? -21.094 -9.406 -5.309 1 98.44 200 ARG B CA 1
ATOM 4217 C C . ARG B 1 200 ? -21.703 -10.781 -5.055 1 98.44 200 ARG B C 1
ATOM 4219 O O . ARG B 1 200 ? -21.922 -11.547 -5.996 1 98.44 200 ARG B O 1
ATOM 4226 N N . LEU B 1 201 ? -21.969 -11.062 -3.785 1 98.44 201 LEU B N 1
ATOM 4227 C CA . LEU B 1 201 ? -22.641 -12.32 -3.473 1 98.44 201 LEU B CA 1
ATOM 4228 C C . LEU B 1 201 ? -24.016 -12.383 -4.133 1 98.44 201 LEU B C 1
ATOM 4230 O O . LEU B 1 201 ? -24.406 -13.422 -4.664 1 98.44 201 LEU B O 1
ATOM 4234 N N . GLU B 1 202 ? -24.766 -11.289 -4.094 1 98 202 GLU B N 1
ATOM 4235 C CA . GLU B 1 202 ? -26.062 -11.227 -4.742 1 98 202 GLU B CA 1
ATOM 4236 C C . GLU B 1 202 ? -25.953 -11.461 -6.246 1 98 202 GLU B C 1
ATOM 4238 O O . GLU B 1 202 ? -26.781 -12.156 -6.836 1 98 202 GLU B O 1
ATOM 4243 N N . GLY B 1 203 ? -24.906 -10.867 -6.82 1 98.62 203 GLY B N 1
ATOM 4244 C CA . GLY B 1 203 ? -24.672 -11.094 -8.234 1 98.62 203 GLY B CA 1
ATOM 4245 C C . GLY B 1 203 ? -24.375 -12.547 -8.562 1 98.62 203 GLY B C 1
ATOM 4246 O O . GLY B 1 203 ? -24.906 -13.078 -9.547 1 98.62 203 GLY B O 1
ATOM 4247 N N . TYR B 1 204 ? -23.625 -13.172 -7.723 1 98.62 204 TYR B N 1
ATOM 4248 C CA . TYR B 1 204 ? -23.312 -14.594 -7.848 1 98.62 204 TYR B CA 1
ATOM 4249 C C . TYR B 1 204 ? -24.562 -15.438 -7.758 1 98.62 204 TYR B C 1
ATOM 4251 O O . TYR B 1 204 ? -24.844 -16.266 -8.633 1 98.62 204 TYR B O 1
ATOM 4259 N N . LYS B 1 205 ? -25.328 -15.203 -6.734 1 98.12 205 LYS B N 1
ATOM 4260 C CA . LYS B 1 205 ? -26.531 -15.992 -6.492 1 98.12 205 LYS B CA 1
ATOM 4261 C C . LYS B 1 205 ? -27.531 -15.844 -7.641 1 98.12 205 LYS B C 1
ATOM 4263 O O . LYS B 1 205 ? -28.109 -16.828 -8.094 1 98.12 205 LYS B O 1
ATOM 4268 N N . LYS B 1 206 ? -27.656 -14.617 -8.094 1 98.12 206 LYS B N 1
ATOM 4269 C CA . LYS B 1 206 ? -28.609 -14.359 -9.172 1 98.12 206 LYS B CA 1
ATOM 4270 C C . LYS B 1 206 ? -28.203 -15.086 -10.453 1 98.12 206 LYS B C 1
ATOM 4272 O O . LYS B 1 206 ? -29.047 -15.672 -11.141 1 98.12 206 LYS B O 1
ATOM 4277 N N . ALA B 1 207 ? -26.922 -15.062 -10.781 1 98.25 207 ALA B N 1
ATOM 4278 C CA . ALA B 1 207 ? -26.438 -15.742 -11.977 1 98.25 207 ALA B CA 1
ATOM 4279 C C . ALA B 1 207 ? -26.672 -17.25 -11.891 1 98.25 207 ALA B C 1
ATOM 4281 O O . ALA B 1 207 ? -27.125 -17.875 -12.852 1 98.25 207 ALA B O 1
ATOM 4282 N N . MET B 1 208 ? -26.438 -17.812 -10.727 1 97.69 208 MET B N 1
ATOM 4283 C CA . MET B 1 208 ? -26.625 -19.25 -10.523 1 97.69 208 MET B CA 1
ATOM 4284 C C . MET B 1 208 ? -28.109 -19.625 -10.578 1 97.69 208 MET B C 1
ATOM 4286 O O . MET B 1 208 ? -28.484 -20.641 -11.172 1 97.69 208 MET B O 1
ATOM 4290 N N . GLU B 1 209 ? -28.906 -18.781 -9.984 1 96.44 209 GLU B N 1
ATOM 4291 C CA . GLU B 1 209 ? -30.344 -19 -9.992 1 96.44 209 GLU B CA 1
ATOM 4292 C C . GLU B 1 209 ? -30.906 -19 -11.414 1 96.44 209 GLU B C 1
ATOM 4294 O O . GLU B 1 209 ? -31.797 -19.781 -11.734 1 96.44 209 GLU B O 1
ATOM 4299 N N . ASN B 1 210 ? -30.391 -18.172 -12.203 1 95.94 210 ASN B N 1
ATOM 4300 C CA . ASN B 1 210 ? -30.875 -18 -13.562 1 95.94 210 ASN B CA 1
ATOM 4301 C C . ASN B 1 210 ? -30.703 -19.266 -14.383 1 95.94 210 ASN B C 1
ATOM 4303 O O . ASN B 1 210 ? -31.438 -19.484 -15.359 1 95.94 210 ASN B O 1
ATOM 4307 N N . ILE B 1 211 ? -29.812 -20.125 -14.023 1 95.25 211 ILE B N 1
ATOM 4308 C CA . ILE B 1 211 ? -29.625 -21.344 -14.789 1 95.25 211 ILE B CA 1
ATOM 4309 C C . ILE B 1 211 ? -30.234 -22.531 -14.047 1 95.25 211 ILE B C 1
ATOM 4311 O O . ILE B 1 211 ? -30 -23.688 -14.406 1 95.25 211 ILE B O 1
ATOM 4315 N N . GLY B 1 212 ? -30.844 -22.266 -12.945 1 93.69 212 GLY B N 1
ATOM 4316 C CA . GLY B 1 212 ? -31.625 -23.266 -12.242 1 93.69 212 GLY B CA 1
ATOM 4317 C C . GLY B 1 212 ? -30.797 -24.109 -11.281 1 93.69 212 GLY B C 1
ATOM 4318 O O . GLY B 1 212 ? -31.188 -25.203 -10.906 1 93.69 212 GLY B O 1
ATOM 4319 N N . VAL B 1 213 ? -29.672 -23.688 -10.93 1 91.75 213 VAL B N 1
ATOM 4320 C CA . VAL B 1 213 ? -28.812 -24.422 -10.008 1 91.75 213 VAL B CA 1
ATOM 4321 C C . VAL B 1 213 ? -29.109 -24.016 -8.57 1 91.75 213 VAL B C 1
ATOM 4323 O O . VAL B 1 213 ? -29.172 -22.812 -8.266 1 91.75 213 VAL B O 1
ATOM 4326 N N . LYS B 1 214 ? -29.406 -24.969 -7.777 1 89.12 214 LYS B N 1
ATOM 4327 C CA . LYS B 1 214 ? -29.578 -24.703 -6.355 1 89.12 214 LYS B CA 1
ATOM 4328 C C . LYS B 1 214 ? -28.234 -24.422 -5.68 1 89.12 214 LYS B C 1
ATOM 4330 O O . LYS B 1 214 ? -27.281 -25.188 -5.859 1 89.12 214 LYS B O 1
ATOM 4335 N N . ILE B 1 215 ? -28.219 -23.469 -4.965 1 87.88 215 ILE B N 1
ATOM 4336 C CA . ILE B 1 215 ? -26.969 -23.047 -4.336 1 87.88 215 ILE B CA 1
ATOM 4337 C C . ILE B 1 215 ? -26.672 -23.922 -3.123 1 87.88 215 ILE B C 1
ATOM 4339 O O . ILE B 1 215 ? -27.531 -24.094 -2.252 1 87.88 215 ILE B O 1
ATOM 4343 N N . ASP B 1 216 ? -25.578 -24.531 -3.119 1 92.69 216 ASP B N 1
ATOM 4344 C CA . ASP B 1 216 ? -25.031 -25.266 -1.979 1 92.69 216 ASP B CA 1
ATOM 4345 C C . ASP B 1 216 ? -24.25 -24.328 -1.048 1 92.69 216 ASP B C 1
ATOM 4347 O O . ASP B 1 216 ? -23.25 -23.734 -1.451 1 92.69 216 ASP B O 1
ATOM 4351 N N . GLU B 1 217 ? -24.703 -24.203 0.159 1 93.94 217 GLU B N 1
ATOM 4352 C CA . GLU B 1 217 ? -24.094 -23.281 1.106 1 93.94 217 GLU B CA 1
ATOM 4353 C C . GLU B 1 217 ? -22.641 -23.641 1.367 1 93.94 217 GLU B C 1
ATOM 4355 O O . GLU B 1 217 ? -21.828 -22.781 1.724 1 93.94 217 GLU B O 1
ATOM 4360 N N . ASN B 1 218 ? -22.281 -24.891 1.13 1 95.5 218 ASN B N 1
ATOM 4361 C CA . ASN B 1 218 ? -20.891 -25.328 1.296 1 95.5 218 ASN B CA 1
ATOM 4362 C C . ASN B 1 218 ? -19.984 -24.719 0.226 1 95.5 218 ASN B C 1
ATOM 4364 O O . ASN B 1 218 ? -18.766 -24.719 0.372 1 95.5 218 ASN B O 1
ATOM 4368 N N . MET B 1 219 ? -20.641 -24.25 -0.849 1 97.06 219 MET B N 1
ATOM 4369 C CA . MET B 1 219 ? -19.906 -23.672 -1.968 1 97.06 219 MET B CA 1
ATOM 4370 C C . MET B 1 219 ? -19.688 -22.172 -1.756 1 97.06 219 MET B C 1
ATOM 4372 O O . MET B 1 219 ? -19.062 -21.516 -2.584 1 97.06 219 MET B O 1
ATOM 4376 N N . ILE B 1 220 ? -20.234 -21.641 -0.609 1 98.19 220 ILE B N 1
ATOM 4377 C CA . ILE B 1 220 ? -20.078 -20.234 -0.262 1 98.19 220 ILE B CA 1
ATOM 4378 C C . ILE B 1 220 ? -19.281 -20.109 1.032 1 98.19 220 ILE B C 1
ATOM 4380 O O . ILE B 1 220 ? -19.703 -20.594 2.082 1 98.19 220 ILE B O 1
ATOM 4384 N N . GLN B 1 221 ? -18.078 -19.469 0.945 1 98.31 221 GLN B N 1
ATOM 4385 C CA . GLN B 1 221 ? -17.234 -19.297 2.121 1 98.31 221 GLN B CA 1
ATOM 4386 C C . GLN B 1 221 ? -16.844 -17.828 2.311 1 98.31 221 GLN B C 1
ATOM 4388 O O . GLN B 1 221 ? -16.766 -17.062 1.343 1 98.31 221 GLN B O 1
ATOM 4393 N N . VAL B 1 222 ? -16.656 -17.5 3.545 1 96.56 222 VAL B N 1
ATOM 4394 C CA . VAL B 1 222 ? -16.203 -16.172 3.93 1 96.56 222 VAL B CA 1
ATOM 4395 C C . VAL B 1 222 ? -14.695 -16.203 4.176 1 96.56 222 VAL B C 1
ATOM 4397 O O . VAL B 1 222 ? -14.164 -17.156 4.754 1 96.56 222 VAL B O 1
ATOM 4400 N N . ALA B 1 223 ? -14.016 -15.148 3.65 1 94.38 223 ALA B N 1
ATOM 4401 C CA . ALA B 1 223 ? -12.586 -14.992 3.895 1 94.38 223 ALA B CA 1
ATOM 4402 C C . ALA B 1 223 ? -12.227 -13.523 4.117 1 94.38 223 ALA B C 1
ATOM 4404 O O . ALA B 1 223 ? -12.867 -12.633 3.557 1 94.38 223 ALA B O 1
ATOM 4405 N N . GLU B 1 224 ? -11.234 -13.328 4.953 1 89.88 224 GLU B N 1
ATOM 4406 C CA . GLU B 1 224 ? -10.617 -12.008 4.953 1 89.88 224 GLU B CA 1
ATOM 4407 C C . GLU B 1 224 ? -9.891 -11.742 3.637 1 89.88 224 GLU B C 1
ATOM 4409 O O . GLU B 1 224 ? -9.625 -12.664 2.867 1 89.88 224 GLU B O 1
ATOM 4414 N N . PHE B 1 225 ? -9.648 -10.523 3.408 1 88.5 225 PHE B N 1
ATOM 4415 C CA . PHE B 1 225 ? -8.969 -10.156 2.17 1 88.5 225 PHE B CA 1
ATOM 4416 C C . PHE B 1 225 ? -7.473 -10.422 2.27 1 88.5 225 PHE B C 1
ATOM 4418 O O . PHE B 1 225 ? -6.66 -9.516 2.08 1 88.5 225 PHE B O 1
ATOM 4425 N N . THR B 1 226 ? -7.141 -11.648 2.559 1 88.62 226 THR B N 1
ATOM 4426 C CA . THR B 1 226 ? -5.762 -12.117 2.652 1 88.62 226 THR B CA 1
ATOM 4427 C C . THR B 1 226 ? -5.594 -13.453 1.945 1 88.62 226 THR B C 1
ATOM 4429 O O . THR B 1 226 ? -6.57 -14.18 1.74 1 88.62 226 THR B O 1
ATOM 4432 N N . GLU B 1 227 ? -4.387 -13.758 1.632 1 91.25 227 GLU B N 1
ATOM 4433 C CA . GLU B 1 227 ? -4.09 -15.039 1.001 1 91.25 227 GLU B CA 1
ATOM 4434 C C . GLU B 1 227 ? -4.359 -16.203 1.953 1 91.25 227 GLU B C 1
ATOM 4436 O O . GLU B 1 227 ? -4.945 -17.219 1.56 1 91.25 227 GLU B O 1
ATOM 4441 N N . THR B 1 228 ? -3.938 -16.016 3.203 1 91.19 228 THR B N 1
ATOM 4442 C CA . THR B 1 228 ? -4.098 -17.078 4.195 1 91.19 228 THR B CA 1
ATOM 4443 C C . THR B 1 228 ? -5.57 -17.438 4.363 1 91.19 228 THR B C 1
ATOM 4445 O O . THR B 1 228 ? -5.922 -18.625 4.367 1 91.19 228 THR B O 1
ATOM 4448 N N . SER B 1 229 ? -6.387 -16.469 4.426 1 93.56 229 SER B N 1
ATOM 4449 C CA . SER B 1 229 ? -7.812 -16.719 4.605 1 93.56 229 SER B CA 1
ATOM 4450 C C . SER B 1 229 ? -8.438 -17.328 3.348 1 93.56 229 SER B C 1
ATOM 4452 O O . SER B 1 229 ? -9.344 -18.141 3.43 1 93.56 229 SER B O 1
ATOM 4454 N N . GLY B 1 230 ? -7.969 -16.859 2.176 1 95.94 230 GLY B N 1
ATOM 4455 C CA . GLY B 1 230 ? -8.414 -17.453 0.924 1 95.94 230 GLY B CA 1
ATOM 4456 C C . GLY B 1 230 ? -8.062 -18.922 0.801 1 95.94 230 GLY B C 1
ATOM 4457 O O . GLY B 1 230 ? -8.875 -19.719 0.332 1 95.94 230 GLY B O 1
ATOM 4458 N N . TYR B 1 231 ? -6.879 -19.25 1.251 1 96.38 231 TYR B N 1
ATOM 4459 C CA . TYR B 1 231 ? -6.418 -20.625 1.263 1 96.38 231 TYR B CA 1
ATOM 4460 C C . TYR B 1 231 ? -7.316 -21.5 2.137 1 96.38 231 TYR B C 1
ATOM 4462 O O . TYR B 1 231 ? -7.793 -22.547 1.7 1 96.38 231 TYR B O 1
ATOM 4470 N N . ASP B 1 232 ? -7.59 -21.016 3.307 1 97.62 232 ASP B N 1
ATOM 4471 C CA . ASP B 1 232 ? -8.398 -21.766 4.262 1 97.62 232 ASP B CA 1
ATOM 4472 C C . ASP B 1 232 ? -9.828 -21.938 3.754 1 97.62 232 ASP B C 1
ATOM 4474 O O . ASP B 1 232 ? -10.414 -23.016 3.889 1 97.62 232 ASP B O 1
ATOM 4478 N N . ALA B 1 233 ? -10.367 -20.891 3.199 1 98.31 233 ALA B N 1
ATOM 4479 C CA . ALA B 1 233 ? -11.734 -20.953 2.678 1 98.31 233 ALA B CA 1
ATOM 4480 C C . ALA B 1 233 ? -11.852 -21.969 1.551 1 98.31 233 ALA B C 1
ATOM 4482 O O . ALA B 1 233 ? -12.797 -22.75 1.519 1 98.31 233 ALA B O 1
ATOM 4483 N N . MET B 1 234 ? -10.922 -21.984 0.634 1 98.56 234 MET B N 1
ATOM 4484 C CA . MET B 1 234 ? -10.953 -22.922 -0.491 1 98.56 234 MET B CA 1
ATOM 4485 C C . MET B 1 234 ? -10.789 -24.359 -0.013 1 98.56 234 MET B C 1
ATOM 4487 O O . MET B 1 234 ? -11.422 -25.266 -0.546 1 98.56 234 MET B O 1
ATOM 4491 N N . LYS B 1 235 ? -9.922 -24.516 0.955 1 98.31 235 LYS B N 1
ATOM 4492 C CA . LYS B 1 235 ? -9.75 -25.844 1.536 1 98.31 235 LYS B CA 1
ATOM 4493 C C . LYS B 1 235 ? -11.07 -26.391 2.072 1 98.31 235 LYS B C 1
ATOM 4495 O O . LYS B 1 235 ? -11.406 -27.547 1.837 1 98.31 235 LYS B O 1
ATOM 4500 N N . ARG B 1 236 ? -11.812 -25.547 2.764 1 98.25 236 ARG B N 1
ATOM 4501 C CA . ARG B 1 236 ? -13.102 -25.953 3.305 1 98.25 236 ARG B CA 1
ATOM 4502 C C . ARG B 1 236 ? -14.062 -26.359 2.188 1 98.25 236 ARG B C 1
ATOM 4504 O O . ARG B 1 236 ? -14.805 -27.328 2.318 1 98.25 236 ARG B O 1
ATOM 4511 N N . ILE B 1 237 ? -14.023 -25.609 1.085 1 98.25 237 ILE B N 1
ATOM 4512 C CA . ILE B 1 237 ? -14.883 -25.922 -0.049 1 98.25 237 ILE B CA 1
ATOM 4513 C C . ILE B 1 237 ? -14.508 -27.281 -0.637 1 98.25 237 ILE B C 1
ATOM 4515 O O . ILE B 1 237 ? -15.375 -28.125 -0.872 1 98.25 237 ILE B O 1
ATOM 4519 N N . LEU B 1 238 ? -13.242 -27.531 -0.811 1 97.81 238 LEU B N 1
ATOM 4520 C CA . LEU B 1 238 ? -12.758 -28.75 -1.477 1 97.81 238 LEU B CA 1
ATOM 4521 C C . LEU B 1 238 ? -12.977 -29.969 -0.6 1 97.81 238 LEU B C 1
ATOM 4523 O O . LEU B 1 238 ? -13.102 -31.094 -1.108 1 97.81 238 LEU B O 1
ATOM 4527 N N . GLU B 1 239 ? -13.062 -29.75 0.68 1 96.88 239 GLU B N 1
ATOM 4528 C CA . GLU B 1 239 ? -13.297 -30.844 1.61 1 96.88 239 GLU B CA 1
ATOM 4529 C C . GLU B 1 239 ? -14.758 -31.297 1.568 1 96.88 239 GLU B C 1
ATOM 4531 O O . GLU B 1 239 ? -15.062 -32.438 1.894 1 96.88 239 GLU B O 1
ATOM 4536 N N . ASN B 1 240 ? -15.617 -30.391 1.098 1 95.69 240 ASN B N 1
ATOM 4537 C CA . ASN B 1 240 ? -17.047 -30.672 1.233 1 95.69 240 ASN B CA 1
ATOM 4538 C C . ASN B 1 240 ? -17.75 -30.672 -0.122 1 95.69 240 ASN B C 1
ATOM 4540 O O . ASN B 1 240 ? -18.938 -31 -0.21 1 95.69 240 ASN B O 1
ATOM 4544 N N . SER B 1 241 ? -17.016 -30.25 -1.137 1 95.31 241 SER B N 1
ATOM 4545 C CA . SER B 1 241 ? -17.625 -30.125 -2.455 1 95.31 241 SER B CA 1
ATOM 4546 C C . SER B 1 241 ? -16.594 -30.297 -3.564 1 95.31 241 SER B C 1
ATOM 4548 O O . SER B 1 241 ? -15.414 -30.484 -3.293 1 95.31 241 SER B O 1
ATOM 4550 N N . SER B 1 242 ? -17.078 -30.344 -4.844 1 95.31 242 SER B N 1
ATOM 4551 C CA . SER B 1 242 ? -16.219 -30.516 -6.004 1 95.31 242 SER B CA 1
ATOM 4552 C C . SER B 1 242 ? -16.516 -29.469 -7.07 1 95.31 242 SER B C 1
ATOM 4554 O O . SER B 1 242 ? -16.984 -29.797 -8.164 1 95.31 242 SER B O 1
ATOM 4556 N N . PRO B 1 243 ? -16.172 -28.25 -6.77 1 97.25 243 PRO B N 1
ATOM 4557 C CA . PRO B 1 243 ? -16.422 -27.188 -7.762 1 97.25 243 PRO B CA 1
ATOM 4558 C C . PRO B 1 243 ? -15.547 -27.344 -9 1 97.25 243 PRO B C 1
ATOM 4560 O O . PRO B 1 243 ? -14.461 -27.938 -8.93 1 97.25 243 PRO B O 1
ATOM 4563 N N . THR B 1 244 ? -16.047 -26.891 -10.07 1 97.19 244 THR B N 1
ATOM 4564 C CA . THR B 1 244 ? -15.25 -26.828 -11.289 1 97.19 244 THR B CA 1
ATOM 4565 C C . THR B 1 244 ? -14.781 -25.391 -11.547 1 97.19 244 THR B C 1
ATOM 4567 O O . THR B 1 244 ? -13.938 -25.156 -12.406 1 97.19 244 THR B O 1
ATOM 4570 N N . ALA B 1 245 ? -15.359 -24.469 -10.789 1 98.25 245 ALA B N 1
ATOM 4571 C CA . ALA B 1 245 ? -14.945 -23.062 -10.844 1 98.25 245 ALA B CA 1
ATOM 4572 C C . ALA B 1 245 ? -15.164 -22.375 -9.5 1 98.25 245 ALA B C 1
ATOM 4574 O O . ALA B 1 245 ? -15.969 -22.844 -8.68 1 98.25 245 ALA B O 1
ATOM 4575 N N . VAL B 1 246 ? -14.43 -21.344 -9.234 1 98.81 246 VAL B N 1
ATOM 4576 C CA . VAL B 1 246 ? -14.609 -20.531 -8.039 1 98.81 246 VAL B CA 1
ATOM 4577 C C . VAL B 1 246 ? -14.414 -19.047 -8.375 1 98.81 246 VAL B C 1
ATOM 4579 O O . VAL B 1 246 ? -13.484 -18.688 -9.102 1 98.81 246 VAL B O 1
ATOM 4582 N N . VAL B 1 247 ? -15.367 -18.25 -7.949 1 98.88 247 VAL B N 1
ATOM 4583 C CA . VAL B 1 247 ? -15.227 -16.797 -8.047 1 98.88 247 VAL B CA 1
ATOM 4584 C C . VAL B 1 247 ? -14.922 -16.219 -6.668 1 98.88 247 VAL B C 1
ATOM 4586 O O . VAL B 1 247 ? -15.5 -16.641 -5.664 1 98.88 247 VAL B O 1
ATOM 4589 N N . THR B 1 248 ? -13.914 -15.367 -6.621 1 98.69 248 THR B N 1
ATOM 4590 C CA . THR B 1 248 ? -13.547 -14.695 -5.383 1 98.69 248 THR B CA 1
ATOM 4591 C C . THR B 1 248 ? -13.789 -13.195 -5.484 1 98.69 248 THR B C 1
ATOM 4593 O O . THR B 1 248 ? -14.047 -12.68 -6.574 1 98.69 248 THR B O 1
ATOM 4596 N N . THR B 1 249 ? -13.758 -12.531 -4.352 1 97.56 249 THR B N 1
ATOM 4597 C CA . THR B 1 249 ? -14.094 -11.109 -4.34 1 97.56 249 THR B CA 1
AT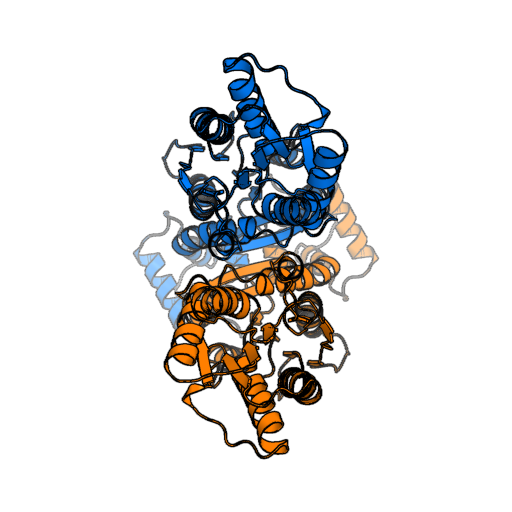OM 4598 C C . THR B 1 249 ? -12.828 -10.258 -4.32 1 97.56 249 THR B C 1
ATOM 4600 O O . THR B 1 249 ? -12.906 -9.023 -4.34 1 97.56 249 THR B O 1
ATOM 4603 N N . ASP B 1 250 ? -11.68 -10.875 -4.293 1 95.81 250 ASP B N 1
ATOM 4604 C CA . ASP B 1 250 ? -10.398 -10.18 -4.207 1 95.81 250 ASP B CA 1
ATOM 4605 C C . ASP B 1 250 ? -9.258 -11.055 -4.719 1 95.81 250 ASP B C 1
ATOM 4607 O O . ASP B 1 250 ? -9.25 -12.266 -4.5 1 95.81 250 ASP B O 1
ATOM 4611 N N . ASP B 1 251 ? -8.297 -10.422 -5.301 1 94.5 251 ASP B N 1
ATOM 4612 C CA . ASP B 1 251 ? -7.168 -11.164 -5.859 1 94.5 251 ASP B CA 1
ATOM 4613 C C . ASP B 1 251 ? -6.395 -11.898 -4.766 1 94.5 251 ASP B C 1
ATOM 4615 O O . ASP B 1 251 ? -5.879 -12.992 -4.984 1 94.5 251 ASP B O 1
ATOM 4619 N N . LEU B 1 252 ? -6.258 -11.289 -3.592 1 92.06 252 LEU B N 1
ATOM 4620 C CA . LEU B 1 252 ? -5.531 -11.945 -2.514 1 92.06 252 LEU B CA 1
ATOM 4621 C C . LEU B 1 252 ? -6.223 -13.234 -2.1 1 92.06 252 LEU B C 1
ATOM 4623 O O . LEU B 1 252 ? -5.566 -14.25 -1.859 1 92.06 252 LEU B O 1
ATOM 4627 N N . ILE B 1 253 ? -7.52 -13.156 -2.043 1 94.81 253 ILE B N 1
ATOM 4628 C CA . ILE B 1 253 ? -8.289 -14.359 -1.77 1 94.81 253 ILE B CA 1
ATOM 4629 C C . ILE B 1 253 ? -8.047 -15.391 -2.871 1 94.81 253 ILE B C 1
ATOM 4631 O O . ILE B 1 253 ? -7.812 -16.562 -2.588 1 94.81 253 ILE B O 1
ATOM 4635 N N . ALA B 1 254 ? -8.055 -14.922 -4.094 1 97.12 254 ALA B N 1
ATOM 4636 C CA . ALA B 1 254 ? -7.855 -15.812 -5.234 1 97.12 254 ALA B CA 1
ATOM 4637 C C . ALA B 1 254 ? -6.473 -16.453 -5.188 1 97.12 254 ALA B C 1
ATOM 4639 O O . ALA B 1 254 ? -6.324 -17.641 -5.52 1 97.12 254 ALA B O 1
ATOM 4640 N N . PHE B 1 255 ? -5.48 -15.695 -4.797 1 93.75 255 PHE B N 1
ATOM 4641 C CA . PHE B 1 255 ? -4.129 -16.234 -4.691 1 93.75 255 PHE B CA 1
ATOM 4642 C C . PHE B 1 255 ? -4.078 -17.375 -3.67 1 93.75 255 PHE B C 1
ATOM 4644 O O . PHE B 1 255 ? -3.51 -18.422 -3.938 1 93.75 255 PHE B O 1
ATOM 4651 N N . GLY B 1 256 ? -4.668 -17.125 -2.516 1 94.88 256 GLY B N 1
ATOM 4652 C CA . GLY B 1 256 ? -4.738 -18.172 -1.503 1 94.88 256 GLY B CA 1
ATOM 4653 C C . GLY B 1 256 ? -5.523 -19.391 -1.949 1 94.88 256 GLY B C 1
ATOM 4654 O O . GLY B 1 256 ? -5.098 -20.531 -1.735 1 94.88 256 GLY B O 1
ATOM 4655 N N . ALA B 1 257 ? -6.629 -19.125 -2.574 1 97.69 257 ALA B N 1
ATOM 4656 C CA . ALA B 1 257 ? -7.473 -20.203 -3.074 1 97.69 257 ALA B CA 1
ATOM 4657 C C . ALA B 1 257 ? -6.742 -21.031 -4.125 1 97.69 257 ALA B C 1
ATOM 4659 O O . ALA B 1 257 ? -6.852 -22.266 -4.148 1 97.69 257 ALA B O 1
ATOM 4660 N N . SER B 1 258 ? -6.027 -20.391 -5.004 1 96.31 258 SER B N 1
ATOM 4661 C CA . SER B 1 258 ? -5.262 -21.078 -6.047 1 96.31 258 SER B CA 1
ATOM 4662 C C . SER B 1 258 ? -4.25 -22.047 -5.445 1 96.31 258 SER B C 1
ATOM 4664 O O . SER B 1 258 ? -4.031 -23.125 -5.984 1 96.31 258 SER B O 1
ATOM 4666 N N . LYS B 1 259 ? -3.621 -21.594 -4.41 1 93.81 259 LYS B N 1
ATOM 4667 C CA . LYS B 1 259 ? -2.664 -22.484 -3.742 1 93.81 259 LYS B CA 1
ATOM 4668 C C . LYS B 1 259 ? -3.35 -23.734 -3.215 1 93.81 259 LYS B C 1
ATOM 4670 O O . LYS B 1 259 ? -2.836 -24.844 -3.381 1 93.81 259 LYS B O 1
ATOM 4675 N N . ALA B 1 260 ? -4.5 -23.594 -2.59 1 96.69 260 ALA B N 1
ATOM 4676 C CA . ALA B 1 260 ? -5.262 -24.734 -2.088 1 96.69 260 ALA B CA 1
ATOM 4677 C C . ALA B 1 260 ? -5.656 -25.672 -3.227 1 96.69 260 ALA B C 1
ATOM 4679 O O . ALA B 1 260 ? -5.547 -26.891 -3.102 1 96.69 260 ALA B O 1
ATOM 4680 N N . ILE B 1 261 ? -6.094 -25.109 -4.34 1 96.81 261 ILE B N 1
ATOM 4681 C CA . ILE B 1 261 ? -6.492 -25.891 -5.508 1 96.81 261 ILE B CA 1
ATOM 4682 C C . ILE B 1 261 ? -5.305 -26.719 -6 1 96.81 261 ILE B C 1
ATOM 4684 O O . ILE B 1 261 ? -5.434 -27.922 -6.23 1 96.81 261 ILE B O 1
ATOM 4688 N N . ASN B 1 262 ? -4.207 -26.078 -6.137 1 93.25 262 ASN B N 1
ATOM 4689 C CA . ASN B 1 262 ? -3.006 -26.734 -6.633 1 93.25 262 ASN B CA 1
ATOM 4690 C C . ASN B 1 262 ? -2.592 -27.891 -5.73 1 93.25 262 ASN B C 1
ATOM 4692 O O . ASN B 1 262 ? -2.074 -28.906 -6.211 1 93.25 262 ASN B O 1
ATOM 4696 N N . GLU B 1 263 ? -2.846 -27.75 -4.492 1 93.19 263 GLU B N 1
ATOM 4697 C CA . GLU B 1 263 ? -2.41 -28.75 -3.523 1 93.19 263 GLU B CA 1
ATOM 4698 C C . GLU B 1 263 ? -3.422 -29.891 -3.41 1 93.19 263 GLU B C 1
ATOM 4700 O O . GLU B 1 263 ? -3.053 -31.031 -3.125 1 93.19 263 GLU B O 1
ATOM 4705 N N . MET B 1 264 ? -4.656 -29.594 -3.674 1 95.75 264 MET B N 1
ATOM 4706 C CA . MET B 1 264 ? -5.672 -30.547 -3.234 1 95.75 264 MET B CA 1
ATOM 4707 C C . MET B 1 264 ? -6.453 -31.094 -4.422 1 95.75 264 MET B C 1
ATOM 4709 O O . MET B 1 264 ? -7.16 -32.094 -4.297 1 95.75 264 MET B O 1
ATOM 4713 N N . SER B 1 265 ? -6.383 -30.391 -5.484 1 93.5 265 SER B N 1
ATOM 4714 C CA . SER B 1 265 ? -7.191 -30.812 -6.617 1 93.5 265 SER B CA 1
ATOM 4715 C C . SER B 1 265 ? -6.32 -31.344 -7.754 1 93.5 265 SER B C 1
ATOM 4717 O O . SER B 1 265 ? -5.273 -30.766 -8.055 1 93.5 265 SER B O 1
ATOM 4719 N N . GLN B 1 266 ? -6.703 -32.438 -8.383 1 92.25 266 GLN B N 1
ATOM 4720 C CA . GLN B 1 266 ? -6.023 -32.969 -9.555 1 92.25 266 GLN B CA 1
ATOM 4721 C C . GLN B 1 266 ? -6.602 -32.406 -10.844 1 92.25 266 GLN B C 1
ATOM 4723 O O . GLN B 1 266 ? -5.965 -32.469 -11.898 1 92.25 266 GLN B O 1
ATOM 4728 N N . GLU B 1 267 ? -7.793 -31.891 -10.719 1 92.81 267 GLU B N 1
ATOM 4729 C CA . GLU B 1 267 ? -8.469 -31.312 -11.875 1 92.81 267 GLU B CA 1
ATOM 4730 C C . GLU B 1 267 ? -8.336 -29.797 -11.898 1 92.81 267 GLU B C 1
ATOM 4732 O O . GLU B 1 267 ? -8.102 -29.172 -10.867 1 92.81 267 GLU B O 1
ATOM 4737 N 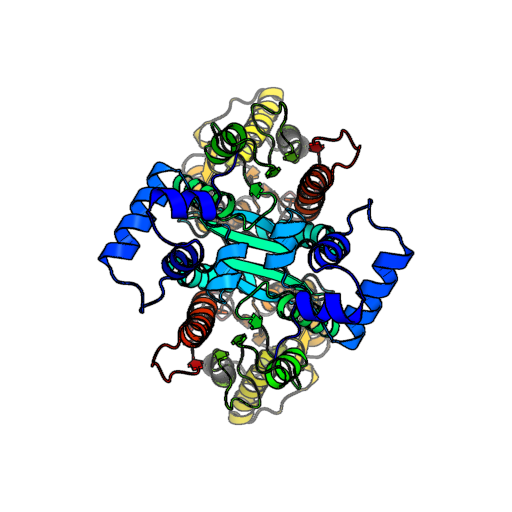N . HIS B 1 268 ? -8.469 -29.391 -13.094 1 94.31 268 HIS B N 1
ATOM 4738 C CA . HIS B 1 268 ? -8.469 -27.938 -13.258 1 94.31 268 HIS B CA 1
ATOM 4739 C C . HIS B 1 268 ? -9.742 -27.328 -12.68 1 94.31 268 HIS B C 1
ATOM 4741 O O . HIS B 1 268 ? -10.844 -27.812 -12.93 1 94.31 268 HIS B O 1
ATOM 4747 N N . ILE B 1 269 ? -9.578 -26.344 -11.891 1 97.56 269 ILE B N 1
ATOM 4748 C CA . ILE B 1 269 ? -10.672 -25.516 -11.391 1 97.56 269 ILE B CA 1
ATOM 4749 C C . ILE B 1 269 ? -10.469 -24.062 -11.82 1 97.56 269 ILE B C 1
ATOM 4751 O O . ILE B 1 269 ? -9.469 -23.438 -11.453 1 97.56 269 ILE B O 1
ATOM 4755 N N . SER B 1 270 ? -11.406 -23.516 -12.625 1 98.31 270 SER B N 1
ATOM 4756 C CA . SER B 1 270 ? -11.328 -22.109 -13.031 1 98.31 270 SER B CA 1
ATOM 4757 C C . SER B 1 270 ? -11.445 -21.172 -11.836 1 98.31 270 SER B C 1
ATOM 4759 O O . SER B 1 270 ? -12.242 -21.422 -10.922 1 98.31 270 SER B O 1
ATOM 4761 N N . ILE B 1 271 ? -10.625 -20.125 -11.805 1 98.56 271 ILE B N 1
ATOM 4762 C CA . ILE B 1 271 ? -10.656 -19.203 -10.68 1 98.56 271 ILE B CA 1
ATOM 4763 C C . ILE B 1 271 ? -10.586 -17.766 -11.188 1 98.56 271 ILE B C 1
ATOM 4765 O O . ILE B 1 271 ? -9.82 -17.469 -12.109 1 98.56 271 ILE B O 1
ATOM 4769 N N . VAL B 1 272 ? -11.438 -16.891 -10.656 1 98.75 272 VAL B N 1
ATOM 4770 C CA . VAL B 1 272 ? -11.469 -15.477 -11.008 1 98.75 272 VAL B CA 1
ATOM 4771 C C . VAL B 1 272 ? -11.328 -14.641 -9.734 1 98.75 272 VAL B C 1
ATOM 4773 O O . VAL B 1 272 ? -11.969 -14.922 -8.719 1 98.75 272 VAL B O 1
ATOM 4776 N N . GLY B 1 273 ? -10.438 -13.656 -9.812 1 98.12 273 GLY B N 1
ATOM 4777 C CA . GLY B 1 273 ? -10.297 -12.695 -8.734 1 98.12 273 GLY B CA 1
ATOM 4778 C C . GLY B 1 273 ? -10.898 -11.344 -9.062 1 98.12 273 GLY B C 1
ATOM 4779 O O . GLY B 1 273 ? -11.602 -11.195 -10.062 1 98.12 273 GLY B O 1
ATOM 4780 N N . PHE B 1 274 ? -10.719 -10.367 -8.211 1 97.25 274 PHE B N 1
ATOM 4781 C CA . PHE B 1 274 ? -11.172 -8.992 -8.383 1 97.25 274 PHE B CA 1
ATOM 4782 C C . PHE B 1 274 ? -10.062 -8.008 -8.047 1 97.25 274 PHE B C 1
ATOM 4784 O O . PHE B 1 274 ? -9.258 -8.25 -7.137 1 97.25 274 PHE B O 1
ATOM 4791 N N . ASN B 1 275 ? -10.07 -6.82 -8.711 1 94.06 275 ASN B N 1
ATOM 4792 C CA . ASN B 1 275 ? -9.172 -5.68 -8.555 1 94.06 275 ASN B CA 1
ATOM 4793 C C . ASN B 1 275 ? -8.141 -5.621 -9.672 1 94.06 275 ASN B C 1
ATOM 4795 O O . ASN B 1 275 ? -7.598 -4.555 -9.969 1 94.06 275 ASN B O 1
ATOM 4799 N N . ASN B 1 276 ? -7.832 -6.82 -10.211 1 94.88 276 ASN B N 1
ATOM 4800 C CA . ASN B 1 276 ? -6.82 -6.898 -11.266 1 94.88 276 ASN B CA 1
ATOM 4801 C C . ASN B 1 276 ? -5.496 -6.293 -10.812 1 94.88 276 ASN B C 1
ATOM 4803 O O . ASN B 1 276 ? -4.941 -5.426 -11.492 1 94.88 276 ASN B O 1
ATOM 4807 N N . THR B 1 277 ? -5.086 -6.762 -9.664 1 88.81 277 THR B N 1
ATOM 4808 C CA . THR B 1 277 ? -3.795 -6.305 -9.156 1 88.81 277 THR B CA 1
ATOM 4809 C C . THR B 1 277 ? -2.67 -6.715 -10.109 1 88.81 277 THR B C 1
ATOM 4811 O O . THR B 1 277 ? -2.752 -7.754 -10.766 1 88.81 277 THR B O 1
ATOM 4814 N N . PRO B 1 278 ? -1.602 -5.926 -10.156 1 81.88 278 PRO B N 1
ATOM 4815 C CA . PRO B 1 278 ? -0.532 -6.195 -11.117 1 81.88 278 PRO B CA 1
ATOM 4816 C C . PRO B 1 278 ? 0.008 -7.621 -11.023 1 81.88 278 PRO B C 1
ATOM 4818 O O . PRO B 1 278 ? 0.352 -8.227 -12.039 1 81.88 278 PRO B O 1
ATOM 4821 N N . LEU B 1 279 ? -0.049 -8.156 -9.875 1 85.44 279 LEU B N 1
ATOM 4822 C CA . LEU B 1 279 ? 0.557 -9.461 -9.633 1 85.44 279 LEU B CA 1
ATOM 4823 C C . LEU B 1 279 ? -0.244 -10.562 -10.305 1 85.44 279 LEU B C 1
ATOM 4825 O O . LEU B 1 279 ? 0.245 -11.688 -10.461 1 85.44 279 LEU B O 1
ATOM 4829 N N . THR B 1 280 ? -1.452 -10.266 -10.719 1 91.81 280 THR B N 1
ATOM 4830 C CA . THR B 1 280 ? -2.309 -11.289 -11.312 1 91.81 280 THR B CA 1
ATOM 4831 C C . THR B 1 280 ? -1.705 -11.82 -12.609 1 91.81 280 THR B C 1
ATOM 4833 O O . THR B 1 280 ? -1.831 -13 -12.922 1 91.81 280 THR B O 1
ATOM 4836 N N . ALA B 1 281 ? -0.957 -10.992 -13.289 1 88.31 281 ALA B N 1
ATOM 4837 C CA . ALA B 1 281 ? -0.379 -11.352 -14.578 1 88.31 281 ALA B CA 1
ATOM 4838 C C . ALA B 1 281 ? 0.878 -12.203 -14.398 1 88.31 281 ALA B C 1
ATOM 4840 O O . ALA B 1 281 ? 1.342 -12.844 -15.344 1 88.31 281 ALA B O 1
ATOM 4841 N N . TYR B 1 282 ? 1.361 -12.281 -13.18 1 84.19 282 TYR B N 1
ATOM 4842 C CA . TYR B 1 282 ? 2.652 -12.922 -12.961 1 84.19 282 TYR B CA 1
ATOM 4843 C C . TYR B 1 282 ? 2.502 -14.172 -12.102 1 84.19 282 TYR B C 1
ATOM 4845 O O . TYR B 1 282 ? 3.482 -14.68 -11.562 1 84.19 282 TYR B O 1
ATOM 4853 N N . ARG B 1 283 ? 1.318 -14.555 -12.031 1 86.06 283 ARG B N 1
ATOM 4854 C CA . ARG B 1 283 ? 1.04 -15.812 -11.352 1 86.06 283 ARG B CA 1
ATOM 4855 C C . ARG B 1 283 ? 1.182 -17 -12.305 1 86.06 283 ARG B C 1
ATOM 4857 O O . ARG B 1 283 ? 1.276 -16.812 -13.516 1 86.06 283 ARG B O 1
ATOM 4864 N N . ASN B 1 284 ? 1.387 -18.172 -11.703 1 82.75 284 ASN B N 1
ATOM 4865 C CA . ASN B 1 284 ? 1.374 -19.406 -12.484 1 82.75 284 ASN B CA 1
ATOM 4866 C C . ASN B 1 284 ? 0.282 -20.359 -12 1 82.75 284 ASN B C 1
ATOM 4868 O O . ASN B 1 284 ? 0.442 -21.031 -10.984 1 82.75 284 ASN B O 1
ATOM 4872 N N . PRO B 1 285 ? -0.812 -20.531 -12.859 1 89.31 285 PRO B N 1
ATOM 4873 C CA . PRO B 1 285 ? -1.19 -19.781 -14.062 1 89.31 285 PRO B CA 1
ATOM 4874 C C . PRO B 1 285 ? -1.576 -18.344 -13.773 1 89.31 285 PRO B C 1
ATOM 4876 O O . PRO B 1 285 ? -1.985 -18.016 -12.648 1 89.31 285 PRO B O 1
ATOM 4879 N N . ALA B 1 286 ? -1.478 -17.469 -14.797 1 92.88 286 ALA B N 1
ATOM 4880 C CA . ALA B 1 286 ? -1.927 -16.078 -14.648 1 92.88 286 ALA B CA 1
ATOM 4881 C C . ALA B 1 286 ? -3.408 -16.031 -14.289 1 92.88 286 ALA B C 1
ATOM 4883 O O . ALA B 1 286 ? -4.211 -16.797 -14.805 1 92.88 286 ALA B O 1
ATOM 4884 N N . LEU B 1 287 ? -3.752 -15.094 -13.453 1 96.5 287 LEU B N 1
ATOM 4885 C CA . LEU B 1 287 ? -5.066 -15.086 -12.828 1 96.5 287 LEU B CA 1
ATOM 4886 C C . LEU B 1 287 ? -6.023 -14.156 -13.57 1 96.5 287 LEU B C 1
ATOM 4888 O O . LEU B 1 287 ? -5.727 -12.977 -13.766 1 96.5 287 LEU B O 1
ATOM 4892 N N . SER B 1 288 ? -7.172 -14.703 -14.047 1 98.5 288 SER B N 1
ATOM 4893 C CA . SER B 1 288 ? -8.273 -13.859 -14.5 1 98.5 288 SER B CA 1
ATOM 4894 C C . SER B 1 288 ? -8.844 -13.023 -13.359 1 98.5 288 SER B C 1
ATOM 4896 O O . SER B 1 288 ? -9.047 -13.531 -12.258 1 98.5 288 SER B O 1
ATOM 4898 N N . SER B 1 289 ? -9.008 -11.742 -13.586 1 98.44 289 SER B N 1
ATOM 4899 C CA . SER B 1 289 ? -9.445 -10.844 -12.531 1 98.44 289 SER B CA 1
ATOM 4900 C C . SER B 1 289 ? -10.25 -9.672 -13.094 1 98.44 289 SER B C 1
ATOM 4902 O O . SER B 1 289 ? -10.039 -9.258 -14.234 1 98.44 289 SER B O 1
ATOM 4904 N N . VAL B 1 290 ? -11.188 -9.203 -12.344 1 98.75 290 VAL B N 1
ATOM 4905 C CA . VAL B 1 290 ? -11.984 -8.047 -12.742 1 98.75 290 VAL B CA 1
ATOM 4906 C C . VAL B 1 290 ? -11.234 -6.758 -12.398 1 98.75 290 VAL B C 1
ATOM 4908 O O . VAL B 1 290 ? -10.883 -6.527 -11.234 1 98.75 290 VAL B O 1
ATOM 4911 N N . ASP B 1 291 ? -10.914 -6.016 -13.391 1 98.19 291 ASP B N 1
ATOM 4912 C CA . ASP B 1 291 ? -10.367 -4.684 -13.164 1 98.19 291 ASP B CA 1
ATOM 4913 C C . ASP B 1 291 ? -11.453 -3.713 -12.703 1 98.19 291 ASP B C 1
ATOM 4915 O O . ASP B 1 291 ? -12.398 -3.432 -13.453 1 98.19 291 ASP B O 1
ATOM 4919 N N . ILE B 1 292 ? -11.328 -3.266 -11.5 1 97.88 292 ILE B N 1
ATOM 4920 C CA . ILE B 1 292 ? -12.367 -2.391 -10.969 1 97.88 292 ILE B CA 1
ATOM 4921 C C . ILE B 1 292 ? -11.922 -0.934 -11.086 1 97.88 292 ILE B C 1
ATOM 4923 O O . ILE B 1 292 ? -12.633 -0.026 -10.648 1 97.88 292 ILE B O 1
ATOM 4927 N N . ASN B 1 293 ? -10.734 -0.685 -11.648 1 97 293 ASN B N 1
ATOM 4928 C CA . ASN B 1 293 ? -10.195 0.659 -11.828 1 97 293 ASN B CA 1
ATOM 4929 C C . ASN B 1 293 ? -10.117 1.415 -10.508 1 97 293 ASN B C 1
ATOM 4931 O O . ASN B 1 293 ? -10.641 2.523 -10.383 1 97 293 ASN B O 1
ATOM 4935 N N . SER B 1 294 ? -9.336 0.826 -9.555 1 94.81 294 SER B N 1
ATOM 4936 C CA . SER B 1 294 ? -9.266 1.303 -8.18 1 94.81 294 SER B CA 1
ATOM 4937 C C . SER B 1 294 ? -8.719 2.725 -8.117 1 94.81 294 SER B C 1
ATOM 4939 O O . SER B 1 294 ? -9.164 3.529 -7.293 1 94.81 294 SER B O 1
ATOM 4941 N N . GLU B 1 295 ? -7.758 3.076 -8.953 1 93.31 295 GLU B N 1
ATOM 4942 C CA . GLU B 1 295 ? -7.219 4.434 -8.969 1 93.31 295 GLU B CA 1
ATOM 4943 C C . GLU B 1 295 ? -8.297 5.453 -9.32 1 93.31 295 GLU B C 1
ATOM 4945 O O . GLU B 1 295 ? -8.352 6.535 -8.734 1 93.31 295 GLU B O 1
ATOM 4950 N N . GLU B 1 296 ? -9.117 5.094 -10.258 1 97.62 296 GLU B N 1
ATOM 4951 C CA . GLU B 1 296 ? -10.219 5.973 -10.641 1 97.62 296 GLU B CA 1
ATOM 4952 C C . GLU B 1 296 ? -11.203 6.152 -9.484 1 97.62 296 GLU B C 1
ATOM 4954 O O . GLU B 1 296 ? -11.75 7.238 -9.289 1 97.62 296 GLU B O 1
ATOM 4959 N N . LEU B 1 297 ? -11.438 5.07 -8.781 1 98.06 297 LEU B N 1
ATOM 4960 C CA . LEU B 1 297 ? -12.297 5.176 -7.602 1 98.06 297 LEU B CA 1
ATOM 4961 C C . LEU B 1 297 ? -11.773 6.242 -6.645 1 98.06 297 LEU B C 1
ATOM 4963 O O . LEU B 1 297 ? -12.531 7.113 -6.207 1 98.06 297 LEU B O 1
ATOM 4967 N N . GLY B 1 298 ? -10.477 6.211 -6.387 1 97.25 298 GLY B N 1
ATOM 4968 C CA . GLY B 1 298 ? -9.875 7.207 -5.52 1 97.25 298 GLY B CA 1
ATOM 4969 C C . GLY B 1 298 ? -9.945 8.609 -6.086 1 97.25 298 GLY B C 1
ATOM 4970 O O . GLY B 1 298 ? -10.305 9.555 -5.379 1 97.25 298 GLY B O 1
ATOM 4971 N N . TYR B 1 299 ? -9.641 8.711 -7.383 1 97.62 299 TYR B N 1
ATOM 4972 C CA . TYR B 1 299 ? -9.625 9.992 -8.086 1 97.62 299 TYR B CA 1
ATOM 4973 C C . TYR B 1 299 ? -10.984 10.672 -8.008 1 97.62 299 TYR B C 1
ATOM 4975 O O . TYR B 1 299 ? -11.078 11.836 -7.605 1 97.62 299 TYR B O 1
ATOM 4983 N N . PHE B 1 300 ? -12.016 9.945 -8.266 1 98.44 300 PHE B N 1
ATOM 4984 C CA . PHE B 1 300 ? -13.336 10.547 -8.344 1 98.44 300 PHE B CA 1
ATOM 4985 C C . PHE B 1 300 ? -13.914 10.766 -6.953 1 98.44 300 PHE B C 1
ATOM 4987 O O . PHE B 1 300 ? -14.703 11.688 -6.738 1 98.44 300 PHE B O 1
ATOM 4994 N N . ALA B 1 301 ? -13.484 9.914 -5.98 1 98.5 301 ALA B N 1
ATOM 4995 C CA . ALA B 1 301 ? -13.938 10.125 -4.609 1 98.5 301 ALA B CA 1
ATOM 4996 C C . ALA B 1 301 ? -13.469 11.477 -4.082 1 98.5 301 ALA B C 1
ATOM 4998 O O . ALA B 1 301 ? -14.273 12.281 -3.611 1 98.5 301 ALA B O 1
ATOM 4999 N N . VAL B 1 302 ? -12.203 11.734 -4.27 1 98.19 302 VAL B N 1
ATOM 5000 C CA . VAL B 1 302 ? -11.672 12.977 -3.721 1 98.19 302 VAL B CA 1
ATOM 5001 C C . VAL B 1 302 ? -12.164 14.164 -4.547 1 98.19 302 VAL B C 1
ATOM 5003 O O . VAL B 1 302 ? -12.367 15.258 -4.016 1 98.19 302 VAL B O 1
ATOM 5006 N N . LYS B 1 303 ? -12.406 13.961 -5.828 1 97.75 303 LYS B N 1
ATOM 5007 C CA . LYS B 1 303 ? -12.969 15 -6.68 1 97.75 303 LYS B CA 1
ATOM 5008 C C . LYS B 1 303 ? -14.344 15.445 -6.172 1 97.75 303 LYS B C 1
ATOM 5010 O O . LYS B 1 303 ? -14.609 16.641 -6.059 1 97.75 303 LYS B O 1
ATOM 5015 N N . LEU B 1 304 ? -15.203 14.492 -5.848 1 97.88 304 LEU B N 1
ATOM 5016 C CA . LEU B 1 304 ? -16.516 14.812 -5.297 1 97.88 304 LEU B CA 1
ATOM 5017 C C . LEU B 1 304 ? -16.391 15.625 -4.012 1 97.88 304 LEU B C 1
ATOM 5019 O O . LEU B 1 304 ? -17.078 16.625 -3.836 1 97.88 304 LEU B O 1
ATOM 5023 N N . LEU B 1 305 ? -15.484 15.195 -3.131 1 97.75 305 LEU B N 1
ATOM 5024 C CA . LEU B 1 305 ? -15.328 15.828 -1.823 1 97.75 305 LEU B CA 1
ATOM 5025 C C . LEU B 1 305 ? -14.797 17.25 -1.964 1 97.75 305 LEU B C 1
ATOM 5027 O O . LEU B 1 305 ? -15.336 18.172 -1.362 1 97.75 305 LEU B O 1
ATOM 5031 N N . ILE B 1 306 ? -13.797 17.453 -2.795 1 96.88 306 ILE B N 1
ATOM 5032 C CA . ILE B 1 306 ? -13.18 18.766 -2.963 1 96.88 306 ILE B CA 1
ATOM 5033 C C . ILE B 1 306 ? -14.164 19.719 -3.643 1 96.88 306 ILE B C 1
ATOM 5035 O O . ILE B 1 306 ? -14.258 20.891 -3.279 1 96.88 306 ILE B O 1
ATOM 5039 N N . ASN B 1 307 ? -14.883 19.172 -4.637 1 96.38 307 ASN B N 1
ATOM 5040 C CA . ASN B 1 307 ? -15.906 20 -5.266 1 96.38 307 ASN B CA 1
ATOM 5041 C C . ASN B 1 307 ? -16.922 20.516 -4.246 1 96.38 307 ASN B C 1
ATOM 5043 O O . ASN B 1 307 ? -17.359 21.656 -4.309 1 96.38 307 ASN B O 1
ATOM 5047 N N . LYS B 1 308 ? -17.312 19.641 -3.342 1 94.94 308 LYS B N 1
ATOM 5048 C CA . LYS B 1 308 ? -18.219 20.047 -2.275 1 94.94 308 LYS B CA 1
ATOM 5049 C C . LYS B 1 308 ? -17.578 21.109 -1.379 1 94.94 308 LYS B C 1
ATOM 5051 O O . LYS B 1 308 ? -18.203 22.109 -1.056 1 94.94 308 LYS B O 1
ATOM 5056 N N . LEU B 1 309 ? -16.344 20.891 -1.008 1 94.19 309 LEU B N 1
ATOM 5057 C CA . LEU B 1 309 ? -15.625 21.797 -0.11 1 94.19 309 LEU B CA 1
ATOM 5058 C C . LEU B 1 309 ? -15.422 23.156 -0.755 1 94.19 309 LEU B C 1
ATOM 5060 O O . LEU B 1 309 ? -15.422 24.188 -0.065 1 94.19 309 LEU B O 1
ATOM 5064 N N . GLU B 1 310 ? -15.344 23.156 -2.055 1 92.56 310 GLU B N 1
ATOM 5065 C CA . GLU B 1 310 ? -15.086 24.406 -2.768 1 92.56 310 GLU B CA 1
ATOM 5066 C C . GLU B 1 310 ? -16.375 24.984 -3.33 1 92.56 310 GLU B C 1
ATOM 5068 O O . GLU B 1 310 ? -16.344 25.953 -4.102 1 92.56 310 GLU B O 1
ATOM 5073 N N . ASN B 1 311 ? -17.453 24.422 -3.094 1 88.75 311 ASN B N 1
ATOM 5074 C CA . ASN B 1 311 ? -18.781 24.891 -3.488 1 88.75 311 ASN B CA 1
ATOM 5075 C C . ASN B 1 311 ? -18.906 24.984 -5.004 1 88.75 311 ASN B C 1
ATOM 5077 O O . ASN B 1 311 ? -19.375 26 -5.523 1 88.75 311 ASN B O 1
ATOM 5081 N N . GLU B 1 312 ? -18.297 23.969 -5.523 1 83 312 GLU B N 1
ATOM 5082 C CA . GLU B 1 312 ? -18.469 23.906 -6.973 1 83 312 GLU B CA 1
ATOM 5083 C C . GLU B 1 312 ? -19.922 23.625 -7.34 1 83 312 GLU B C 1
ATOM 5085 O O . GLU B 1 312 ? -20.625 22.906 -6.625 1 83 312 GLU B O 1
ATOM 5090 N N . LYS B 1 313 ? -20.438 24.188 -8.359 1 77.12 313 LYS B N 1
ATOM 5091 C CA . LYS B 1 313 ? -21.828 24.156 -8.773 1 77.12 313 LYS B CA 1
ATOM 5092 C C . LYS B 1 313 ? -22.203 22.797 -9.336 1 77.12 313 LYS B C 1
ATOM 5094 O O . LYS B 1 313 ? -23.375 22.547 -9.664 1 77.12 313 LYS B O 1
ATOM 5099 N N . GLU B 1 314 ? -21.328 21.922 -9.32 1 68 314 GLU B N 1
ATOM 5100 C CA . GLU B 1 314 ? -21.656 20.609 -9.883 1 68 314 GLU B CA 1
ATOM 5101 C C . GLU B 1 314 ? -22.484 19.781 -8.914 1 68 314 GLU B C 1
ATOM 5103 O O . GLU B 1 314 ? -22.172 19.703 -7.723 1 68 314 GLU B O 1
ATOM 5108 N N . TYR B 1 315 ? -23.625 19.328 -9.508 1 77.94 315 TYR B N 1
ATOM 5109 C CA . TYR B 1 315 ? -24.641 18.609 -8.758 1 77.94 315 TYR B CA 1
ATOM 5110 C C . TYR B 1 315 ? -24.375 17.109 -8.781 1 77.94 315 TYR B C 1
ATOM 5112 O O . TYR B 1 315 ? -25.234 16.312 -8.414 1 77.94 315 TYR B O 1
ATOM 5120 N N . ILE B 1 316 ? -23.125 16.719 -9.117 1 91.38 316 ILE B N 1
ATOM 5121 C CA . ILE B 1 316 ? -22.844 15.281 -9.156 1 91.38 316 ILE B CA 1
ATOM 5122 C C . ILE B 1 316 ? -22.484 14.789 -7.762 1 91.38 316 ILE B C 1
ATOM 5124 O O . ILE B 1 316 ? -21.578 15.336 -7.117 1 91.38 316 ILE B O 1
ATOM 5128 N N . THR B 1 317 ? -23.281 13.805 -7.293 1 95.31 317 THR B N 1
ATOM 5129 C CA . THR B 1 317 ? -23.062 13.344 -5.93 1 95.31 317 THR B CA 1
ATOM 5130 C C . THR B 1 317 ? -22.438 11.945 -5.926 1 95.31 317 THR B C 1
ATOM 5132 O O . THR B 1 317 ? -22.016 11.453 -4.879 1 95.31 317 THR B O 1
ATOM 5135 N N . ASN B 1 318 ? -22.422 11.305 -7.098 1 97.69 318 ASN B N 1
ATOM 5136 C CA . ASN B 1 318 ? -21.859 9.953 -7.125 1 97.69 318 ASN B CA 1
ATOM 5137 C C . ASN B 1 318 ? -21.312 9.602 -8.508 1 97.69 318 ASN B C 1
ATOM 5139 O O . ASN B 1 318 ? -21.656 10.25 -9.492 1 97.69 318 ASN B O 1
ATOM 5143 N N . TYR B 1 319 ? -20.375 8.664 -8.594 1 97.88 319 TYR B N 1
ATOM 5144 C CA . TYR B 1 319 ? -19.859 8.055 -9.812 1 97.88 319 TYR B CA 1
ATOM 5145 C C . TYR B 1 319 ? -19.906 6.535 -9.734 1 97.88 319 TYR B C 1
ATOM 5147 O O . TYR B 1 319 ? -19.625 5.953 -8.68 1 97.88 319 TYR B O 1
ATOM 5155 N N . ILE B 1 320 ? -20.312 5.898 -10.766 1 98.25 320 ILE B N 1
ATOM 5156 C CA . ILE B 1 320 ? -20.125 4.465 -10.961 1 98.25 320 ILE B CA 1
ATOM 5157 C C . ILE B 1 320 ? -18.984 4.219 -11.945 1 98.25 320 ILE B C 1
ATOM 5159 O O . ILE B 1 320 ? -19.062 4.609 -13.109 1 98.25 320 ILE B O 1
ATOM 5163 N N . ILE B 1 321 ? -17.922 3.615 -11.461 1 98.62 321 ILE B N 1
ATOM 5164 C CA . ILE B 1 321 ? -16.734 3.361 -12.281 1 98.62 321 ILE B CA 1
ATOM 5165 C C . ILE B 1 321 ? -16.875 2.02 -12.992 1 98.62 321 ILE B C 1
ATOM 5167 O O . ILE B 1 321 ? -17.281 1.024 -12.383 1 98.62 321 ILE B O 1
ATOM 5171 N N . ASP B 1 322 ? -16.547 1.991 -14.203 1 98.06 322 ASP B N 1
ATOM 5172 C CA . ASP B 1 322 ? -16.703 0.789 -15.016 1 98.06 322 ASP B CA 1
ATOM 5173 C C . ASP B 1 322 ? -15.703 -0.288 -14.594 1 98.06 322 ASP B C 1
ATOM 5175 O O . ASP B 1 322 ? -14.617 0.022 -14.102 1 98.06 322 ASP B O 1
ATOM 5179 N N . THR B 1 323 ? -16.141 -1.532 -14.766 1 98.38 323 THR B N 1
ATOM 5180 C CA . THR B 1 323 ? -15.281 -2.68 -14.523 1 98.38 323 THR B CA 1
ATOM 5181 C C . THR B 1 323 ? -15.086 -3.49 -15.805 1 98.38 323 THR B C 1
ATOM 5183 O O . THR B 1 323 ? -15.867 -3.359 -16.75 1 98.38 323 THR B O 1
ATOM 5186 N N . LYS B 1 324 ? -14.023 -4.234 -15.828 1 98.19 324 LYS B N 1
ATOM 5187 C CA . LYS B 1 324 ? -13.727 -5.094 -16.969 1 98.19 324 LYS B CA 1
ATOM 5188 C C . LYS B 1 324 ? -13.078 -6.402 -16.516 1 98.19 324 LYS B C 1
ATOM 5190 O O . LYS B 1 324 ? -12.133 -6.395 -15.734 1 98.19 324 LYS B O 1
ATOM 5195 N N . LEU B 1 325 ? -13.641 -7.5 -17.016 1 98.38 325 LEU B N 1
ATOM 5196 C CA . LEU B 1 325 ? -12.992 -8.781 -16.781 1 98.38 325 LEU B CA 1
ATOM 5197 C C . LEU B 1 325 ? -11.758 -8.938 -17.656 1 98.38 325 LEU B C 1
ATOM 5199 O O . LEU B 1 325 ? -11.859 -8.852 -18.891 1 98.38 325 LEU B O 1
ATOM 5203 N N . VAL B 1 326 ? -10.617 -9.086 -17.109 1 98.19 326 VAL B N 1
ATOM 5204 C CA . VAL B 1 326 ? -9.383 -9.406 -17.812 1 98.19 326 VAL B CA 1
ATOM 5205 C C . VAL B 1 326 ? -9.141 -10.906 -17.766 1 98.19 326 VAL B C 1
ATOM 5207 O O . VAL B 1 326 ? -8.727 -11.453 -16.734 1 98.19 326 VAL B O 1
ATOM 5210 N N . GLU B 1 327 ? -9.336 -11.547 -18.891 1 97.69 327 GLU B N 1
ATOM 5211 C CA . GLU B 1 327 ? -9.219 -13 -18.984 1 97.69 327 GLU B CA 1
ATOM 5212 C C . GLU B 1 327 ? -7.762 -13.43 -19.109 1 97.69 327 GLU B C 1
ATOM 5214 O O . GLU B 1 327 ? -7.012 -12.859 -19.906 1 97.69 327 GLU B O 1
ATOM 5219 N N . ARG B 1 328 ? -7.398 -14.469 -18.234 1 96.44 328 ARG B N 1
ATOM 5220 C CA . ARG B 1 328 ? -6.059 -15.039 -18.312 1 96.44 328 ARG B CA 1
ATOM 5221 C C . ARG B 1 328 ? -6.113 -16.562 -18.234 1 96.44 328 ARG B C 1
ATOM 5223 O O . ARG B 1 328 ? -7.129 -17.172 -18.562 1 96.44 328 ARG B O 1
ATOM 5230 N N . GLU B 1 329 ? -5.043 -17.156 -17.766 1 94.75 329 GLU B N 1
ATOM 5231 C CA . GLU B 1 329 ? -4.859 -18.609 -17.891 1 94.75 329 GLU B CA 1
ATOM 5232 C C . GLU B 1 329 ? -5.719 -19.359 -16.875 1 94.75 329 GLU B C 1
ATOM 5234 O O . GLU B 1 329 ? -6.062 -20.531 -17.094 1 94.75 329 GLU B O 1
ATOM 5239 N N . SER B 1 330 ? -6.137 -18.688 -15.852 1 96.69 330 SER B N 1
ATOM 5240 C CA . SER B 1 330 ? -6.797 -19.391 -14.758 1 96.69 330 SER B CA 1
ATOM 5241 C C . SER B 1 330 ? -8.227 -19.781 -15.125 1 96.69 330 SER B C 1
ATOM 5243 O O . SER B 1 330 ? -8.875 -20.531 -14.406 1 96.69 330 SER B O 1
ATOM 5245 N N . THR B 1 331 ? -8.812 -19.219 -16.219 1 96.12 331 THR B N 1
ATOM 5246 C CA . THR B 1 331 ? -10.18 -19.547 -16.625 1 96.12 331 THR B CA 1
ATOM 5247 C C . THR B 1 331 ? -10.188 -20.25 -17.984 1 96.12 331 THR B C 1
ATOM 5249 O O . THR B 1 331 ? -11.219 -20.281 -18.656 1 96.12 331 THR B O 1
ATOM 5252 N N . LYS B 1 332 ? -9.195 -20.859 -18.5 1 80.56 332 LYS B N 1
ATOM 5253 C CA . LYS B 1 332 ? -9.148 -21.531 -19.781 1 80.56 332 LYS B CA 1
ATOM 5254 C C . LYS B 1 332 ? -10.016 -22.797 -19.781 1 80.56 332 LYS B C 1
ATOM 5256 O O . LYS B 1 332 ? -10.242 -23.391 -18.719 1 80.56 332 LYS B O 1
#

Foldseek 3Di:
DQQDLCNLCVQLVHHSVLLLCLLLVPVVRDPVSNVSSVVSCVVSVNDDDLVSNCVSNVASLEEEEEAEDAPPRLVVACLVVLLVLLQCVQSVVVPHHYHYDYDHDQVRSLVVVCVCVVVVNHQEYEAAFDFAVRPNVVSCVVVVGFYEYEADYPDCPPHFYEYAQLLVLLLVVLLVLVVVPFQQEAEEEEDCGTRSRVSNVNSNVVNNVVVPDDDDVQSYYYAHQALCRLLVSLLSSLVPHDGQEYEYAAVRSQNNNVVNCVVRPPDQHAYEHECPPVCQVVDVQRHWYKNQSSSVNSNVRSVLRVCVSVVPPDPDRYYHGDIDTDDTDRSD/DQQDLCNLCVQLVHHSVLLLCLLLVPVVRDPVSNVSSVVSCVVSVNDDDLVSNCVRNVASLEEEEEAEDAPPPLVVACLVVLLVLLQCVQSVVVPHHYDYDYDHDQVRSLVVVCVCVVVVNHQEYEAAFDFAVRPNVVSCVVVVGFYEYEADYPDCPPHFYEYAQLLVLLLVVLVVLVVVPFLQEAEEEEDCGTRSRVSNVNSNVVNNVVVPHDDDVQSYYYAHQALCRLLVSLLSSLVPHDGQEYEYAAVRSQNNNVVNCVVRPPDQHAYEHECPPVCQVVDVFRHWYKNQSSSVNSNVRSVLRVCVSVVPPDPDRYYHGDIDTDDTDRSD

InterPro domains:
  IPR000843 LacI-type HTH domain [PF00356] (4-49)
  IPR000843 LacI-type HTH domain [PS50932] (3-57)
  IPR000843 LacI-type HTH domain [SM00354] (2-72)
  IPR000843 LacI-type HTH domain [cd01392] (6-57)
  IPR010982 Lambda repressor-like, DNA-binding domain superfamily [G3DSA:1.10.260.40] (1-60)
  IPR010982 Lambda repressor-like, DNA-binding domain superfamily [SSF47413] (2-60)
  IPR028082 Periplasmic binding protein-like I [SSF53822] (61-332)
  IPR046335 Transcriptional regulator LacI/GalR-like, sensor domain [PF13377] (174-331)

Nearest PDB structures (foldseek):
  3bbl-assembly1_A  TM=8.935E-01  e=3.026E-22  Chloroflexus aggregans DSM 9485
  3huu-assembly1_A  TM=9.169E-01  e=1.104E-21  Staphylococcus haemolyticus JCSC1435
  3huu-assembly2_C  TM=9.245E-01  e=1.832E-21  Staphylococcus haemolyticus JCSC1435
  3huu-assembly2_D  TM=9.171E-01  e=3.041E-21  Staphylococcus haemolyticus JCSC1435
  3huu-assembly1_B  TM=9.237E-01  e=6.717E-20  Staphylococcus haemolyticus JCSC1435

Sequence (664 aa):
MSVTIREVAKLANVSPSTVSRVIADNPKISDATKQKVYKAMKEMNYHPNAIARSLVSKTTKTIGLILPNTDEDLFVNPFFIQIMRGISHYAQKKGYYIMYTYSNNEDQEVEYIASLMNSRRVDGIILPVVRKNDKCIAYLKEADYPFVVIGKPEDTEGLLWVDNDNFHAMYSVVNYLIQKGERKIAFIGGSPTLNVTINRLEGYKKAMENIGVKIDENMIQVAEFTETSGYDAMKRILENSSPTAVVTTDDLIAFGASKAINEMSQEHISIVGFNNTPLTAYRNPALSSVDINSEELGYFAVKLLINKLENEKEYITNYIIDTKLVERESTKMSVTIREVAKLANVSPSTVSRVIADNPKISDATKQKVYKAMKEMNYHPNAIARSLVSKTTKTIGLILPNTDEDLFVNPFFIQIMRGISHYAQKKGYYIMYTYSNNEDQEVEYIASLMNSRRVDGIILPVVRKNDKCIAYLKEADYPFVVIGKPEDTEGLLWVDNDNFHAMYSVVNYLIQKGERKIAFIGGSPTLNVTINRLEGYKKAMENIGVKIDENMIQVAEFTETSGYDAMKRILENSSPTAVVTTDDLIAFGASKAINEMSQEHISIVGFNNTPLTAYRNPALSSVDINSEELGYFAVKLLINKLENEKEYITNYIIDTKLVERESTK

pLDDT: mean 89.47, std 12.37, range [39.62, 98.88]